Protein 6I1A (pdb70)

Radius of gyration: 28.8 Å; Cα contacts (8 Å, |Δi|>4): 1483; chains: 2; bounding box: 76×61×79 Å

Solvent-accessible surface area: 26032 Å² total; per-residue (Å²): 126,79,34,75,5,102,107,47,107,9,47,0,0,0,0,1,0,0,0,6,4,33,45,62,3,23,20,137,20,17,117,138,52,4,56,73,24,70,12,6,44,16,0,7,102,105,29,43,107,97,5,8,76,21,0,34,122,19,1,44,68,28,4,48,88,72,7,0,53,66,0,23,91,12,49,6,62,0,0,0,0,0,0,6,1,3,13,23,24,112,22,137,99,26,68,11,49,36,33,88,0,37,58,63,0,88,90,4,0,47,50,0,25,92,67,86,123,2,8,0,0,0,0,1,4,3,0,2,5,0,0,0,5,41,29,28,0,8,0,69,38,33,74,138,0,16,93,50,131,78,37,21,77,78,0,12,88,0,0,55,84,0,7,82,26,0,68,96,15,75,19,29,61,8,1,0,0,0,0,0,1,10,0,0,38,67,3,120,75,74,35,12,28,44,47,18,45,0,3,51,71,124,0,4,63,44,0,23,99,0,0,108,29,0,13,120,86,3,82,88,73,15,76,72,2,2,4,0,0,1,6,6,23,14,57,4,52,61,3,16,73,44,7,93,55,109,15,54,6,0,5,2,14,11,14,49,2,83,70,68,47,19,0,15,2,113,35,0,35,84,35,0,60,22,11,3,89,28,63,23,26,95,56,68,5,10,5,0,2,0,9,0,1,2,15,0,24,87,100,1,47,64,96,40,31,94,88,2,0,55,23,0,15,122,21,1,33,78,106,5,24,0,0,0,1,14,0,0,59,8,77,0,79,71,88,10,48,55,117,28,59,23,79,29,1,18,11,2,8,48,0,21,100,108,14,22,54,168,134,80,33,75,4,103,107,47,110,10,43,1,0,0,0,2,0,0,0,6,3,32,44,57,3,24,20,136,20,14,116,140,56,4,52,70,25,71,12,6,40,11,0,13,90,124,33,41,110,105,4,7,73,23,0,33,122,18,1,44,71,22,5,51,90,69,12,0,56,72,0,22,89,12,48,6,63,0,0,0,0,0,0,5,2,3,14,24,28,108,20,137,97,20,79,12,50,39,32,89,1,37,60,52,0,64,88,6,0,31,51,0,18,170,69,86,123,2,8,0,0,0,0,0,4,3,0,1,5,0,0,0,5,42,29,28,0,8,1,71,37,34,74,136,0,27,93,52,123,76,36,20,93,68,0,14,91,0,0,48,88,0,5,77,30,0,71,98,12,74,19,24,60,7,1,0,0,0,0,0,0,9,0,0,43,67,2,120,75,73,34,13,31,44,47,19,45,0,3,51,72,124,0,5,54,20,0,21,93,0,0,122,30,0,20,120,76,3,90,88,72,10,76,71,1,2,4,0,0,0,6,5,22,14,55,4,52,64,2,16,75,44,8,90,57,106,16,53,6,0,5,2,14,12,13,47,2,86,69,74,47,22,0,18,2,114,35,0,36,81,34,0,60,21,12,2,79,23,60,20,25,93,56,69,5,10,4,0,1,0,10,0,1,3,15,0,25,88,99,1,39,62,98,40,30,91,88,2,0,69,24,0,18,124,20,1,34,78,86,5,23,0,1,0,1,13,0,0,55,8,76,0,86,70,86,10,46,54,89,33,59,22,81,30,1,18,11,3,14,42,0,20,92,96,19,14,52,164

Sequence (716 aa):
SYIDWRTFKGNGVVNLGGWLEQESTIDSLFWDKYSGGASDEWGLCEHLGSQCGPVLEHRYATLITKADIDKLASGGITVLRIPTTYAAWIDLPSSQLYSGNQTAYLKEIADYAIKTYNMHIIIDTHSLPGGVNGLTIGEATGHWYWFYYNETHFNYSMQVIDQVINFIQTSGSPQSYTLEPINEPADNNTNMVVFGTPLALTDHGAAWVLKYIRAVVQRVESVNPNIPVMFQGSFKYPQYWEGDFPASTNLVFDTHHYYYEHMDSSSENLPEYILADAREKSGTGKFPVFVGEWAIQATYNNTLALRKRNVLAGLEETWSSSFSQGSSYWTAKFTGNTSVAGQGEQKDYWCYETFIDEGYFNSYIDWRTFKGNGVNLGGWLEQESTIDSLFWDKYSGGASDEWGLCEHLGSSQCGPVLEHRYATLITKADIDKLASGGITVLRIPTTYAAWIDLPSSQLYSGNQTAYLKEIADYAIKTYNMHIIIDTHSLPGGVNGLTIGEATGHWYWFYNETHFNYSMQVIDQVINFIQTSGSPQSYTLEPINEPADNNTNMVVFGTPLALTDHGAAWVLKYIRAVVQRRVESVNPNIPVMFQGSFKYPQYWEGDFPASTNLVFDTHHYYYEHMDSSSENLPEYILADAREKSGTGKFPVFVGEWAIQATYNNTLALRKRNVLAGLETWSSFSQGSSYWTAKFTGNTSVAGQGEQKDYWCYETFIDEGYFN

Secondary structure (DSSP, 8-state):
----TTT--EEEEE-TTTBS--TTT-HHHHHHHSTT-SSHHHHHHHHGGGHHHHHHHHHHHSS-HHHHHHHHHTT--EEEEEE-GGGT---TT--S--SSHHHHHHHHHHHHHHHH--EEEEEE---TT-SSSSGGGTSTT--TTTT-HHHHHHHHHHHHHHHHHHHTSS-GGGEEEE------SS-SSGGGTTSGGGS-HHHHHHHHHHHHHHHHHHHHH-TTS-EEE--TTS-THHHHTTS-TTS-EEEEEEEEESSSS--BTTTHHHHHHHHHHHSS-SSSS-EEEEEEEEEESB-B-GGGHHHHHHHHHHHHHHHSSEEEES-S------B-SBSSBTHHHH-HHHHHHTTTT-/----TTT--EEEEE-TTTBS--TTT-HHHHHHHSTT-SSHHHHHHHHGGGHHHHHHHHHHHSS-HHHHHHHHHTT--EEEEEE-GGGT---TT--S--SSHHHHHHHHHHHHHHHH--EEEEEE---TT-SSSSGGGTSTT--TTTT-HHHHHHHHHHHHHHHHHHHTSS-GGGEEEE------SS-SSGGGTTSGGGS-HHHHHHHHHHHHHHHHHHHHH-TTSPEEE--TTS-HHHHGGGS-TTS-EEEEEEEEESSSS--BTTTHHHHHHHHHHHSS-SSSS-EEEEEEEEEESB-B-STTHHHHHHHHHHHHHHHSSEEEES-S------B-SBSSBHHHHH-HHHHHHTTTT-

Structure (mmCIF, N/CA/C/O backbone):
data_6I1A
#
_entry.id   6I1A
#
_cell.length_a   53.068
_cell.length_b   97.359
_cell.length_c   139.259
_cell.angle_alpha   90.00
_cell.angle_beta   90.00
_cell.angle_gamma   90.00
#
_symmetry.space_group_name_H-M   'P 21 21 21'
#
loop_
_entity.id
_entity.type
_entity.pdbx_description
1 polymer rutinosidase
2 non-polymer 2-acetamido-2-deoxy-beta-D-glucopyranose
3 non-polymer 1,2-ETHANEDIOL
4 water water
#
loop_
_atom_site.group_PDB
_atom_site.id
_atom_site.type_symbol
_atom_site.label_atom_id
_atom_site.label_alt_id
_atom_site.label_comp_id
_atom_site.label_asym_id
_atom_site.label_entity_id
_atom_site.label_seq_id
_atom_site.pdbx_PDB_ins_code
_atom_site.Cartn_x
_atom_site.Cartn_y
_atom_site.Cartn_z
_atom_site.occupancy
_atom_site.B_iso_or_equiv
_atom_site.auth_seq_id
_atom_site.auth_comp_id
_atom_site.auth_asym_id
_atom_site.auth_atom_id
_atom_site.pdbx_PDB_model_num
ATOM 1 N N . SER A 1 13 ? 6.291 -9.985 -4.962 1.00 37.42 29 SER A N 1
ATOM 2 C CA . SER A 1 13 ? 6.080 -8.517 -4.864 1.00 32.71 29 SER A CA 1
ATOM 3 C C . SER A 1 13 ? 4.582 -8.178 -4.791 1.00 24.57 29 SER A C 1
ATOM 4 O O . SER A 1 13 ? 4.290 -7.083 -4.390 1.00 25.55 29 SER A O 1
ATOM 7 N N . TYR A 1 14 ? 3.671 -9.110 -5.084 1.00 22.48 30 TYR A N 1
ATOM 8 C CA . TYR A 1 14 ? 2.208 -8.849 -4.890 1.00 19.49 30 TYR A CA 1
ATOM 9 C C . TYR A 1 14 ? 1.883 -8.957 -3.405 1.00 20.41 30 TYR A C 1
ATOM 10 O O . TYR A 1 14 ? 2.527 -9.677 -2.635 1.00 24.35 30 TYR A O 1
ATOM 19 N N . ILE A 1 15 ? 0.817 -8.300 -2.969 1.00 20.30 31 ILE A N 1
ATOM 20 C CA . ILE A 1 15 ? 0.536 -8.371 -1.513 1.00 22.01 31 ILE A CA 1
ATOM 21 C C . ILE A 1 15 ? -0.387 -9.530 -1.203 1.00 20.42 31 ILE A C 1
ATOM 22 O O . ILE A 1 15 ? -1.256 -9.939 -2.054 1.00 19.27 31 ILE A O 1
ATOM 27 N N . ASP A 1 16 ? -0.214 -10.046 -0.003 1.00 17.54 32 ASP A N 1
ATOM 28 C CA . ASP A 1 16 ? -1.083 -11.040 0.600 1.00 19.87 32 ASP A CA 1
ATOM 29 C C . ASP A 1 16 ? -1.884 -10.307 1.664 1.00 16.63 32 ASP A C 1
ATOM 30 O O . ASP A 1 16 ? -1.324 -9.912 2.650 1.00 16.72 32 ASP A O 1
ATOM 35 N N . TRP A 1 17 ? -3.160 -10.049 1.390 1.00 16.27 33 TRP A N 1
ATOM 36 C CA . TRP A 1 17 ? -3.978 -9.298 2.369 1.00 14.44 33 TRP A CA 1
ATOM 37 C C . TRP A 1 17 ? -4.046 -10.018 3.714 1.00 15.84 33 TRP A C 1
ATOM 38 O O . TRP A 1 17 ? -4.561 -9.434 4.682 1.00 15.10 33 TRP A O 1
ATOM 49 N N . ARG A 1 18 ? -3.705 -11.309 3.812 1.00 15.03 34 ARG A N 1
ATOM 50 C CA . ARG A 1 18 ? -3.706 -12.000 5.111 1.00 15.51 34 ARG A CA 1
ATOM 51 C C . ARG A 1 18 ? -2.574 -11.494 6.005 1.00 16.57 34 ARG A C 1
ATOM 52 O O . ARG A 1 18 ? -2.685 -11.673 7.237 1.00 20.59 34 ARG A O 1
ATOM 60 N N . THR A 1 19 ? -1.506 -11.004 5.431 1.00 16.25 35 THR A N 1
ATOM 61 C CA . THR A 1 19 ? -0.342 -10.549 6.235 1.00 19.50 35 THR A CA 1
ATOM 62 C C . THR A 1 19 ? -0.166 -9.036 6.150 1.00 19.49 35 THR A C 1
ATOM 63 O O . THR A 1 19 ? 0.501 -8.460 7.043 1.00 23.25 35 THR A O 1
ATOM 67 N N . PHE A 1 20 ? -0.628 -8.400 5.091 1.00 17.74 36 PHE A N 1
ATOM 68 C CA . PHE A 1 20 ? -0.423 -6.945 4.869 1.00 17.38 36 PHE A CA 1
ATOM 69 C C . PHE A 1 20 ? -1.231 -6.176 5.902 1.00 20.00 36 PHE A C 1
ATOM 70 O O . PHE A 1 20 ? -2.403 -6.458 6.158 1.00 19.98 36 PHE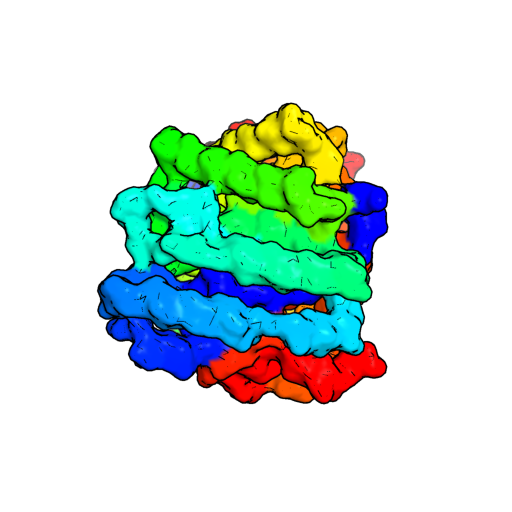 A O 1
ATOM 78 N N . LYS A 1 21 ? -0.631 -5.132 6.443 1.00 17.72 37 LYS A N 1
ATOM 79 C CA . LYS A 1 21 ? -1.281 -4.160 7.342 1.00 19.10 37 LYS A CA 1
ATOM 80 C C . LYS A 1 21 ? -0.992 -2.764 6.807 1.00 18.65 37 LYS A C 1
ATOM 81 O O . LYS A 1 21 ? 0.087 -2.488 6.315 1.00 20.54 37 LYS A O 1
ATOM 87 N N . GLY A 1 22 ? -1.994 -1.905 6.845 1.00 18.34 38 GLY A N 1
ATOM 88 C CA . GLY A 1 22 ? -1.734 -0.520 6.474 1.00 17.65 38 GLY A CA 1
ATOM 89 C C . GLY A 1 22 ? -2.828 0.402 6.916 1.00 17.39 38 GLY A C 1
ATOM 90 O O . GLY A 1 22 ? -3.990 0.019 7.016 1.00 15.30 38 GLY A O 1
ATOM 91 N N . ASN A 1 23 ? -2.449 1.653 7.228 1.00 17.53 39 ASN A N 1
ATOM 92 C CA . ASN A 1 23 ? -3.401 2.746 7.527 1.00 17.17 39 ASN A CA 1
ATOM 93 C C . ASN A 1 23 ? -3.416 3.645 6.300 1.00 15.42 39 ASN A C 1
ATOM 94 O O . ASN A 1 23 ? -2.360 4.088 5.806 1.00 18.04 39 ASN A O 1
ATOM 99 N N . GLY A 1 24 ? -4.610 3.889 5.820 1.00 12.86 40 GLY A N 1
ATOM 100 C CA . GLY A 1 24 ? -4.838 4.612 4.581 1.00 13.28 40 GLY A CA 1
ATOM 101 C C . GLY A 1 24 ? -5.807 5.755 4.701 1.00 12.37 40 GLY A C 1
ATOM 102 O O . GLY A 1 24 ? -6.331 6.119 5.770 1.00 12.34 40 GLY A O 1
ATOM 103 N N . VAL A 1 25 ? -6.089 6.328 3.552 1.00 12.29 41 VAL A N 1
ATOM 104 C CA A VAL A 1 25 ? -7.138 7.330 3.378 0.60 12.15 41 VAL A CA 1
ATOM 105 C CA B VAL A 1 25 ? -7.159 7.343 3.375 0.40 12.48 41 VAL A CA 1
ATOM 106 C C . VAL A 1 25 ? -7.886 7.096 2.060 1.00 11.81 41 VAL A C 1
ATOM 107 O O . VAL A 1 25 ? -7.283 6.641 1.064 1.00 12.19 41 VAL A O 1
ATOM 114 N N . ASN A 1 26 ? -9.131 7.530 2.057 1.00 10.80 42 ASN A N 1
ATOM 115 C CA . ASN A 1 26 ? -9.899 7.677 0.814 1.00 11.03 42 ASN A CA 1
ATOM 116 C C . ASN A 1 26 ? -9.584 9.001 0.171 1.00 12.20 42 ASN A C 1
ATOM 117 O O . ASN A 1 26 ? -9.408 10.012 0.863 1.00 13.84 42 ASN A O 1
ATOM 122 N N . LEU A 1 27 ? -9.482 8.994 -1.156 1.00 12.42 43 LEU A N 1
ATOM 123 C CA . LEU A 1 27 ? -9.450 10.235 -1.951 1.00 11.20 43 LEU A CA 1
ATOM 124 C C . LEU A 1 27 ? -10.870 10.463 -2.460 1.00 12.91 43 LEU A C 1
ATOM 125 O O . LEU A 1 27 ? -11.116 10.500 -3.702 1.00 13.47 43 LEU A O 1
ATOM 130 N N . GLY A 1 28 ? -11.841 10.584 -1.571 1.00 12.62 44 GLY A N 1
ATOM 131 C CA . GLY A 1 28 ? -13.222 10.789 -1.944 1.00 12.67 44 GLY A CA 1
ATOM 132 C C . GLY A 1 28 ? -13.515 12.199 -2.392 1.00 13.41 44 GLY A C 1
ATOM 133 O O . GLY A 1 28 ? -12.750 13.122 -2.123 1.00 14.72 44 GLY A O 1
ATOM 134 N N . GLY A 1 29 ? -14.640 12.408 -3.070 1.00 13.22 45 GLY A N 1
ATOM 135 C CA . GLY A 1 29 ? -15.050 13.736 -3.487 1.00 12.81 45 GLY A CA 1
ATOM 136 C C . GLY A 1 29 ? -14.175 14.303 -4.566 1.00 14.77 45 GLY A C 1
ATOM 137 O O . GLY A 1 29 ? -14.279 15.501 -4.855 1.00 16.19 45 GLY A O 1
ATOM 138 N N . TRP A 1 30 ? -13.371 13.469 -5.200 1.00 13.64 46 TRP A N 1
ATOM 139 C CA . TRP A 1 30 ? -12.346 13.894 -6.198 1.00 13.15 46 TRP A CA 1
ATOM 140 C C . TRP A 1 30 ? -12.812 13.470 -7.588 1.00 13.29 46 TRP A C 1
ATOM 141 O O . TRP A 1 30 ? -13.147 14.345 -8.422 1.00 13.64 46 TRP A O 1
ATOM 152 N N . LEU A 1 31 ? -12.887 12.169 -7.811 1.00 13.70 47 LEU A N 1
ATOM 153 C CA . LEU A 1 31 ? -13.375 11.595 -9.083 1.00 12.39 47 LEU A CA 1
ATOM 154 C C . LEU A 1 31 ? -14.857 11.200 -9.012 1.00 12.81 47 LEU A C 1
ATOM 155 O O . LEU A 1 31 ? -15.425 10.857 -10.053 1.00 14.02 47 LEU A O 1
ATOM 160 N N . GLU A 1 32 ? -15.478 11.286 -7.846 1.00 11.97 48 GLU A N 1
ATOM 161 C CA . GLU A 1 32 ? -16.924 11.152 -7.667 1.00 13.23 48 GLU A CA 1
ATOM 162 C C . GLU A 1 32 ? -17.373 12.281 -6.741 1.00 13.18 48 GLU A C 1
ATOM 163 O O . GLU A 1 32 ? -16.604 12.546 -5.768 1.00 15.67 48 GLU A O 1
ATOM 169 N N . GLN A 1 33 ? -18.522 12.850 -6.986 1.00 13.28 49 GLN A N 1
ATOM 170 C CA . GLN A 1 33 ? -18.886 14.128 -6.285 1.00 14.83 49 GLN A CA 1
ATOM 171 C C . GLN A 1 33 ? -20.045 13.846 -5.332 1.00 13.24 49 GLN A C 1
ATOM 172 O O . GLN A 1 33 ? -20.977 13.107 -5.676 1.00 14.94 49 GLN A O 1
ATOM 178 N N . GLU A 1 34 ? -20.004 14.516 -4.150 1.00 14.65 50 GLU A N 1
ATOM 179 C CA . GLU A 1 34 ? -21.091 14.421 -3.175 1.00 14.76 50 GLU A CA 1
ATOM 180 C C . GLU A 1 34 ? -21.285 15.801 -2.504 1.00 13.64 50 GLU A C 1
ATOM 181 O O . GLU A 1 34 ? -20.299 16.441 -2.217 1.00 15.46 50 GLU A O 1
ATOM 187 N N . SER A 1 35 ? -22.525 16.102 -2.208 1.00 16.18 51 SER A N 1
ATOM 188 C CA . SER A 1 35 ? -22.914 17.432 -1.660 1.00 14.80 51 SER A CA 1
ATOM 189 C C . SER A 1 35 ? -22.201 17.740 -0.350 1.00 15.98 51 SER A C 1
ATOM 190 O O . SER A 1 35 ? -21.812 18.894 -0.155 1.00 17.26 51 SER A O 1
ATOM 193 N N . THR A 1 36 ? -22.005 16.785 0.555 1.00 15.60 52 THR A N 1
ATOM 194 C CA . THR A 1 36 ? -21.489 17.094 1.897 1.00 16.91 52 THR A CA 1
ATOM 195 C C . THR A 1 36 ? -19.995 17.390 1.908 1.00 16.51 52 THR A C 1
ATOM 196 O O . THR A 1 36 ? -19.489 17.963 2.881 1.00 17.05 52 THR A O 1
ATOM 200 N N . ILE A 1 37 ? -19.227 16.909 0.922 1.00 16.08 53 ILE A N 1
ATOM 201 C CA . ILE A 1 37 ? -17.747 16.939 1.036 1.00 14.71 53 ILE A CA 1
ATOM 202 C C . ILE A 1 37 ? -17.170 18.353 0.853 1.00 15.51 53 ILE A C 1
ATOM 203 O O . ILE A 1 37 ? -16.160 18.706 1.445 1.00 15.88 53 ILE A O 1
ATOM 208 N N . ASP A 1 38 ? -17.797 19.152 -0.018 1.00 15.96 54 ASP A N 1
ATOM 209 C CA . ASP A 1 38 ? -17.286 20.507 -0.390 1.00 15.19 54 ASP A CA 1
ATOM 210 C C . ASP A 1 38 ? -18.546 21.369 -0.616 1.00 16.59 54 ASP A C 1
ATOM 211 O O . ASP A 1 38 ? -19.227 21.270 -1.651 1.00 16.32 54 ASP A O 1
ATOM 216 N N . SER A 1 39 ? -18.904 22.181 0.382 1.00 16.01 55 SER A N 1
ATOM 217 C CA . SER A 1 39 ? -20.155 22.987 0.331 1.00 16.64 55 SER A CA 1
ATOM 218 C C . SER A 1 39 ? -20.039 24.091 -0.735 1.00 15.84 55 SER A C 1
ATOM 219 O O . SER A 1 39 ? -21.058 24.331 -1.352 1.00 17.74 55 SER A O 1
ATOM 222 N N . LEU A 1 40 ? -18.872 24.699 -0.879 1.00 16.02 56 LEU A N 1
ATOM 223 C CA . LEU A 1 40 ? -18.735 25.838 -1.840 1.00 17.36 56 LEU A CA 1
ATOM 224 C C . LEU A 1 40 ? -18.919 25.276 -3.245 1.00 20.75 56 LEU A C 1
ATOM 225 O O . LEU A 1 40 ? -19.764 25.806 -3.999 1.00 18.29 56 LEU A O 1
ATOM 230 N N . PHE A 1 41 ? -18.331 24.119 -3.484 1.00 17.06 57 PHE A N 1
ATOM 231 C CA . PHE A 1 41 ? -18.479 23.493 -4.827 1.00 16.64 57 PHE A CA 1
ATOM 232 C C . PHE A 1 41 ? -19.943 23.224 -5.090 1.00 16.72 57 PHE A C 1
ATOM 233 O O . PHE A 1 41 ? -20.460 23.519 -6.188 1.00 17.00 57 PHE A O 1
ATOM 241 N N . TRP A 1 42 ? -20.606 22.507 -4.214 1.00 14.65 58 TRP A N 1
ATOM 242 C CA . TRP A 1 42 ? -21.994 22.074 -4.395 1.00 14.87 58 TRP A CA 1
ATOM 243 C C . TRP A 1 42 ? -22.923 23.271 -4.522 1.00 16.01 58 TRP A C 1
ATOM 244 O O . TRP A 1 42 ? -23.850 23.299 -5.370 1.00 16.88 58 TRP A O 1
ATOM 255 N N . ASP A 1 43 ? -22.734 24.268 -3.648 1.00 18.16 59 ASP A N 1
ATOM 256 C CA . ASP A 1 43 ? -23.648 25.428 -3.676 1.00 17.91 59 ASP A CA 1
ATOM 257 C C . ASP A 1 43 ? -23.464 26.192 -4.978 1.00 18.49 59 ASP A C 1
ATOM 258 O O . ASP A 1 43 ? -24.497 26.676 -5.505 1.00 20.69 59 ASP A O 1
ATOM 263 N N . LYS A 1 44 ? -22.252 26.319 -5.474 1.00 17.04 60 LYS A N 1
ATOM 264 C CA . LYS A 1 44 ? -21.954 27.053 -6.732 1.00 18.76 60 LYS A CA 1
ATOM 265 C C . LYS A 1 44 ? -22.476 26.298 -7.965 1.00 20.75 60 LYS A C 1
ATOM 266 O O . LYS A 1 44 ? -23.012 26.940 -8.889 1.00 21.09 60 LYS A O 1
ATOM 272 N N . TYR A 1 45 ? -22.368 24.970 -8.021 1.00 17.32 61 TYR A N 1
ATOM 273 C CA . TYR A 1 45 ? -22.531 24.220 -9.293 1.00 17.95 61 TYR A CA 1
ATOM 274 C C . TYR A 1 45 ? -23.682 23.235 -9.349 1.00 17.05 61 TYR A C 1
ATOM 275 O O . TYR A 1 45 ? -24.046 22.794 -10.477 1.00 17.65 61 TYR A O 1
ATOM 284 N N . SER A 1 46 ? -24.358 22.901 -8.257 1.00 16.30 62 SER A N 1
ATOM 285 C CA . SER A 1 46 ? -25.347 21.811 -8.259 1.00 16.93 62 SER A CA 1
ATOM 286 C C . SER A 1 46 ? -26.690 22.232 -8.820 1.00 16.79 62 SER A C 1
ATOM 287 O O . SER A 1 46 ? -27.463 21.349 -9.222 1.00 17.21 62 SER A O 1
ATOM 290 N N . GLY A 1 47 ? -27.040 23.522 -8.743 1.00 17.64 63 GLY A N 1
ATOM 291 C CA . GLY A 1 47 ? -28.417 23.912 -8.994 1.00 19.00 63 GLY A CA 1
ATOM 292 C C . GLY A 1 47 ? -29.408 23.302 -8.042 1.00 20.15 63 GLY A C 1
ATOM 293 O O . GLY A 1 47 ? -30.541 23.279 -8.384 1.00 24.18 63 GLY A O 1
ATOM 294 N N . GLY A 1 48 ? -28.977 22.814 -6.883 1.00 19.61 64 GLY A N 1
ATOM 295 C CA . GLY A 1 48 ? -29.868 22.181 -5.910 1.00 19.30 64 GLY A CA 1
ATOM 296 C C . GLY A 1 48 ? -29.989 20.663 -6.054 1.00 20.29 64 GLY A C 1
ATOM 297 O O . GLY A 1 48 ? -30.794 20.076 -5.352 1.00 22.75 64 GLY A O 1
ATOM 298 N N . ALA A 1 49 ? -29.347 20.070 -7.072 1.00 18.72 65 ALA A N 1
ATOM 299 C CA . ALA A 1 49 ? -29.396 18.608 -7.283 1.00 16.68 65 ALA A CA 1
ATOM 300 C C . ALA A 1 49 ? -28.927 17.876 -6.016 1.00 14.26 65 ALA A C 1
ATOM 301 O O . ALA A 1 49 ? -28.029 18.350 -5.300 1.00 16.96 65 ALA A O 1
ATOM 303 N N . SER A 1 50 ? -29.457 16.692 -5.822 1.00 15.19 66 SER A N 1
ATOM 304 C CA . SER A 1 50 ? -29.067 15.806 -4.707 1.00 15.81 66 SER A CA 1
ATOM 305 C C . SER A 1 50 ? -27.827 15.002 -5.054 1.00 16.00 66 SER A C 1
ATOM 306 O O . SER A 1 50 ? -27.177 14.523 -4.120 1.00 17.04 66 SER A O 1
ATOM 309 N N . ASP A 1 51 ? -27.474 14.883 -6.342 1.00 14.58 67 ASP A N 1
ATOM 310 C CA . ASP A 1 51 ? -26.502 13.867 -6.824 1.00 14.23 67 ASP A CA 1
ATOM 311 C C . ASP A 1 51 ? -25.607 14.445 -7.912 1.00 13.81 67 ASP A C 1
ATOM 312 O O . ASP A 1 51 ? -25.906 15.503 -8.492 1.00 13.78 67 ASP A O 1
ATOM 317 N N . GLU A 1 52 ? -24.484 13.787 -8.146 1.00 12.78 68 GLU A N 1
ATOM 318 C CA . GLU A 1 52 ? -23.541 14.151 -9.198 1.00 12.79 68 GLU A CA 1
ATOM 319 C C . GLU A 1 52 ? -24.299 14.126 -10.539 1.00 13.10 68 GLU A C 1
ATOM 320 O O . GLU A 1 52 ? -24.045 15.033 -11.384 1.00 13.46 68 GLU A O 1
ATOM 326 N N . TRP A 1 53 ? -25.104 13.113 -10.755 1.00 13.67 69 TRP A N 1
ATOM 327 C CA . TRP A 1 53 ? -25.942 12.966 -11.987 1.00 13.76 69 TRP A CA 1
ATOM 328 C C . TRP A 1 53 ? -26.669 14.276 -12.284 1.00 13.96 69 TRP A C 1
ATOM 329 O O . TRP A 1 53 ? -26.528 14.855 -13.376 1.00 14.58 69 TRP A O 1
ATOM 340 N N . GLY A 1 54 ? -27.407 14.795 -11.314 1.00 14.35 70 GLY A N 1
ATOM 341 C CA . GLY A 1 54 ? -28.204 16.026 -11.511 1.00 14.97 70 GLY A CA 1
ATOM 342 C C . GLY A 1 54 ? -27.320 17.255 -11.573 1.00 14.74 70 GLY A C 1
ATOM 343 O O . GLY A 1 54 ? -27.685 18.214 -12.284 1.00 14.96 70 GLY A O 1
ATOM 344 N N . LEU A 1 55 ? -26.223 17.326 -10.835 1.00 14.77 71 LEU A N 1
ATOM 345 C CA . LEU A 1 55 ? -25.239 18.436 -10.983 1.00 14.99 71 LEU A CA 1
ATOM 346 C C . LEU A 1 55 ? -24.744 18.506 -12.428 1.00 17.89 71 LEU A C 1
ATOM 347 O O . LEU A 1 55 ? -24.696 19.613 -13.042 1.00 16.91 71 LEU A O 1
ATOM 352 N N . CYS A 1 56 ? -24.424 17.373 -13.018 1.00 14.88 72 CYS A N 1
ATOM 353 C CA . CYS A 1 56 ? -23.899 17.356 -14.399 1.00 16.61 72 CYS A CA 1
ATOM 354 C C . CYS A 1 56 ? -25.012 17.742 -15.364 1.00 15.67 72 CYS A C 1
ATOM 355 O O . CYS A 1 56 ? -24.716 18.553 -16.299 1.00 17.50 72 CYS A O 1
ATOM 358 N N . GLU A 1 57 ? -26.209 17.220 -15.172 1.00 16.51 73 GLU A N 1
ATOM 359 C CA . GLU A 1 57 ? -27.371 17.595 -16.003 1.00 17.75 73 GLU A CA 1
ATOM 360 C C . GLU A 1 57 ? -27.565 19.121 -15.907 1.00 17.88 73 GLU A C 1
ATOM 361 O O . GLU A 1 57 ? -27.762 19.816 -16.959 1.00 18.29 73 GLU A O 1
ATOM 367 N N . HIS A 1 58 ? -27.540 19.668 -14.702 1.00 16.11 74 HIS A N 1
ATOM 368 C CA . HIS A 1 58 ? -27.774 21.129 -14.516 1.00 16.65 74 HIS A CA 1
ATOM 369 C C . HIS A 1 58 ? -26.727 21.934 -15.255 1.00 17.20 74 HIS A C 1
ATOM 370 O O . HIS A 1 58 ? -27.088 23.001 -15.860 1.00 19.04 74 HIS A O 1
ATOM 377 N N . LEU A 1 59 ? -25.458 21.554 -15.224 1.00 16.77 75 LEU A N 1
ATOM 378 C CA . LEU A 1 59 ? -24.368 22.321 -15.852 1.00 17.32 75 LEU A CA 1
ATOM 379 C C . LEU A 1 59 ? -24.379 22.170 -17.387 1.00 19.68 75 LEU A C 1
ATOM 380 O O . LEU A 1 59 ? -23.683 22.953 -18.056 1.00 20.74 75 LEU A O 1
ATOM 385 N N . GLY A 1 60 ? -25.022 21.151 -17.892 1.00 17.29 76 GLY A N 1
ATOM 386 C CA . GLY A 1 60 ? -25.100 20.877 -19.344 1.00 18.38 76 GLY A CA 1
ATOM 387 C C . GLY A 1 60 ? -23.714 20.833 -19.949 1.00 18.29 76 GLY A C 1
ATOM 388 O O . GLY A 1 60 ? -22.811 20.140 -19.448 1.00 19.59 76 GLY A O 1
ATOM 389 N N . SER A 1 61 ? -23.437 21.625 -21.001 1.00 21.23 77 SER A N 1
ATOM 390 C CA . SER A 1 61 ? -22.114 21.564 -21.653 1.00 22.40 77 SER A CA 1
ATOM 391 C C . SER A 1 61 ? -20.983 22.032 -20.746 1.00 22.93 77 SER A C 1
ATOM 392 O O . SER A 1 61 ? -19.846 21.789 -21.099 1.00 22.97 77 SER A O 1
ATOM 395 N N . GLN A 1 62 ? -21.265 22.689 -19.601 1.00 20.18 78 GLN A N 1
ATOM 396 C CA . GLN A 1 62 ? -20.184 23.139 -18.719 1.00 20.69 78 GLN A CA 1
ATOM 397 C C . GLN A 1 62 ? -19.851 22.046 -17.672 1.00 19.98 78 GLN A C 1
ATOM 398 O O . GLN A 1 62 ? -18.892 22.220 -16.955 1.00 21.16 78 GLN A O 1
ATOM 404 N N . CYS A 1 63 ? -20.545 20.939 -17.719 1.00 17.19 79 CYS A N 1
ATOM 405 C CA . CYS A 1 63 ? -20.263 19.864 -16.722 1.00 18.01 79 CYS A CA 1
ATOM 406 C C . CYS A 1 63 ? -18.828 19.401 -16.841 1.00 17.21 79 CYS A C 1
ATOM 407 O O . CYS A 1 63 ? -18.086 19.358 -15.820 1.00 17.74 79 CYS A O 1
ATOM 410 N N . GLY A 1 64 ? -18.377 19.026 -18.034 1.00 18.23 80 GLY A N 1
ATOM 411 C CA . GLY A 1 64 ? -17.002 18.557 -18.258 1.00 18.38 80 GLY A CA 1
ATOM 412 C C . GLY A 1 64 ? -15.949 19.550 -17.799 1.00 19.74 80 GLY A C 1
ATOM 413 O O . GLY A 1 64 ? -15.037 19.263 -17.021 1.00 18.00 80 GLY A O 1
ATOM 414 N N . PRO A 1 65 ? -15.995 20.805 -18.303 1.00 20.72 81 PRO A N 1
ATOM 415 C CA . PRO A 1 65 ? -14.990 21.777 -17.900 1.00 20.40 81 PRO A CA 1
ATOM 416 C C . PRO A 1 65 ? -14.911 22.005 -16.376 1.00 17.84 81 PRO A C 1
ATOM 417 O O . PRO A 1 65 ? -13.829 22.042 -15.867 1.00 20.20 81 PRO A O 1
ATOM 421 N N . VAL A 1 66 ? -16.059 22.003 -15.710 1.00 18.05 82 VAL A N 1
ATOM 422 C CA . VAL A 1 66 ? -16.108 22.226 -14.244 1.00 17.61 82 VAL A CA 1
ATOM 423 C C . VAL A 1 66 ? -15.464 21.016 -13.559 1.00 18.51 82 VAL A C 1
ATOM 424 O O . VAL A 1 66 ? -14.613 21.204 -12.700 1.00 18.67 82 VAL A O 1
ATOM 428 N N . LEU A 1 67 ? -15.848 19.805 -13.989 1.00 18.17 83 LEU A N 1
ATOM 429 C CA . LEU A 1 67 ? -15.298 18.609 -13.294 1.00 17.11 83 LEU A CA 1
ATOM 430 C C . LEU A 1 67 ? -13.816 18.440 -13.601 1.00 16.78 83 LEU A C 1
ATOM 431 O O . LEU A 1 67 ? -13.045 18.056 -12.703 1.00 15.83 83 LEU A O 1
ATOM 436 N N . GLU A 1 68 ? -13.376 18.639 -14.861 1.00 16.28 84 GLU A N 1
ATOM 437 C CA . GLU A 1 68 ? -11.959 18.484 -15.204 1.00 16.56 84 GLU A CA 1
ATOM 438 C C . GLU A 1 68 ? -11.117 19.416 -14.334 1.00 17.17 84 GLU A C 1
ATOM 439 O O . GLU A 1 68 ? -10.00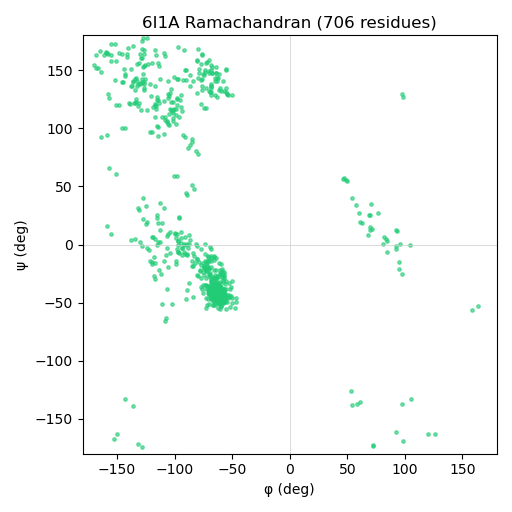7 19.069 -13.902 1.00 18.57 84 GLU A O 1
ATOM 445 N N . HIS A 1 69 ? -11.627 20.627 -14.079 1.00 18.24 85 HIS A N 1
ATOM 446 C CA . HIS A 1 69 ? -10.875 21.580 -13.232 1.00 19.79 85 HIS A CA 1
ATOM 447 C C . HIS A 1 69 ? -10.735 20.994 -11.816 1.00 18.10 85 HIS A C 1
ATOM 448 O O . HIS A 1 69 ? -9.643 21.041 -11.232 1.00 19.36 85 HIS A O 1
ATOM 455 N N . ARG A 1 70 ? -11.816 20.445 -11.262 1.00 17.30 86 ARG A N 1
ATOM 456 C CA . ARG A 1 70 ? -11.743 19.807 -9.930 1.00 15.58 86 ARG A CA 1
ATOM 457 C C . ARG A 1 70 ? -10.793 18.619 -9.953 1.00 15.34 86 ARG A C 1
ATOM 458 O O . ARG A 1 70 ? -10.014 18.434 -8.982 1.00 16.73 86 ARG A O 1
ATOM 466 N N . TYR A 1 71 ? -10.885 17.759 -10.968 1.00 15.68 87 TYR A N 1
ATOM 467 C CA . TYR A 1 71 ? -9.936 16.616 -11.071 1.00 16.39 87 TYR A CA 1
ATOM 468 C C . TYR A 1 71 ? -8.477 17.087 -10.987 1.00 16.54 87 TYR A C 1
ATOM 469 O O . TYR A 1 71 ? -7.607 16.499 -10.360 1.00 17.46 87 TYR A O 1
ATOM 478 N N . ALA A 1 72 ? -8.192 18.159 -11.732 1.00 18.07 88 ALA A N 1
ATOM 479 C CA . ALA A 1 72 ? -6.815 18.670 -11.820 1.00 18.56 88 ALA A CA 1
ATOM 480 C C . ALA A 1 72 ? -6.360 19.374 -10.547 1.00 19.09 88 ALA A C 1
ATOM 481 O O . ALA A 1 72 ? -5.129 19.422 -10.352 1.00 23.38 88 ALA A O 1
ATOM 483 N N . THR A 1 73 ? -7.237 19.867 -9.704 1.00 19.99 89 THR A N 1
ATOM 484 C CA . THR A 1 73 ? -6.841 20.751 -8.596 1.00 20.43 89 THR A CA 1
ATOM 485 C C . THR A 1 73 ? -7.134 20.219 -7.200 1.00 22.39 89 THR A C 1
ATOM 486 O O . THR A 1 73 ? -6.395 20.597 -6.284 1.00 21.94 89 THR A O 1
ATOM 490 N N . LEU A 1 74 ? -8.124 19.371 -6.988 1.00 19.76 90 LEU A N 1
ATOM 491 C CA . LEU A 1 74 ? -8.513 19.035 -5.591 1.00 19.16 90 LEU A CA 1
ATOM 492 C C . LEU A 1 74 ? -7.445 18.174 -4.925 1.00 18.55 90 LEU A C 1
ATOM 493 O O . LEU A 1 74 ? -7.113 18.400 -3.749 1.00 19.77 90 LEU A O 1
ATOM 498 N N . ILE A 1 75 ? -6.972 17.134 -5.622 1.00 17.78 91 ILE A N 1
ATOM 499 C CA . ILE A 1 75 ? -5.928 16.204 -5.106 1.00 18.23 91 ILE A CA 1
ATOM 500 C C . ILE A 1 75 ? -4.710 16.328 -5.975 1.00 20.54 91 ILE A C 1
ATOM 501 O O . ILE A 1 75 ? -4.772 16.071 -7.187 1.00 20.58 91 ILE A O 1
ATOM 506 N N . THR A 1 76 ? -3.582 16.734 -5.390 1.00 20.96 92 THR A N 1
ATOM 507 C CA . THR A 1 76 ? -2.326 16.887 -6.130 1.00 20.31 92 THR A CA 1
ATOM 508 C C . THR A 1 76 ? -1.212 16.127 -5.441 1.00 20.83 92 THR A C 1
ATOM 509 O O . THR A 1 76 ? -1.389 15.506 -4.394 1.00 19.72 92 THR A O 1
ATOM 513 N N . LYS A 1 77 ? -0.035 16.134 -6.026 1.00 20.35 93 LYS A N 1
ATOM 514 C CA . LYS A 1 77 ? 1.138 15.487 -5.406 1.00 20.03 93 LYS A CA 1
ATOM 515 C C . LYS A 1 77 ? 1.399 16.053 -4.012 1.00 20.13 93 LYS A C 1
ATOM 516 O O . LYS A 1 77 ? 1.819 15.283 -3.135 1.00 19.08 93 LYS A O 1
ATOM 522 N N . ALA A 1 78 ? 1.137 17.347 -3.791 1.00 19.21 94 ALA A N 1
ATOM 523 C CA . ALA A 1 78 ? 1.286 17.976 -2.463 1.00 19.70 94 ALA A CA 1
ATOM 524 C C . ALA A 1 78 ? 0.410 17.235 -1.432 1.00 17.49 94 ALA A C 1
ATOM 525 O O . ALA A 1 78 ? 0.902 17.053 -0.295 1.00 17.92 94 ALA A O 1
ATOM 527 N N . ASP A 1 79 ? -0.825 16.865 -1.811 1.00 17.99 95 ASP A N 1
ATOM 528 C CA . ASP A 1 79 ? -1.697 16.089 -0.901 1.00 16.72 95 ASP A CA 1
ATOM 529 C C . ASP A 1 79 ? -1.054 14.748 -0.578 1.00 15.60 95 ASP A C 1
ATOM 530 O O . ASP A 1 79 ? -1.024 14.295 0.617 1.00 15.15 95 ASP A O 1
ATOM 535 N N . ILE A 1 80 ? -0.501 14.051 -1.561 1.00 14.95 96 ILE A N 1
ATOM 536 C CA . ILE A 1 80 ? 0.162 12.755 -1.311 1.00 15.63 96 ILE A CA 1
ATOM 537 C C . ILE A 1 80 ? 1.335 12.924 -0.356 1.00 15.53 96 ILE A C 1
ATOM 538 O O . ILE A 1 80 ? 1.537 12.123 0.535 1.00 15.74 96 ILE A O 1
ATOM 543 N N . ASP A 1 81 ? 2.161 13.982 -0.549 1.00 15.56 97 ASP A N 1
ATOM 544 C CA . ASP A 1 81 ? 3.268 14.237 0.388 1.00 14.90 97 ASP A CA 1
ATOM 545 C C . ASP A 1 81 ? 2.773 14.490 1.808 1.00 15.12 97 ASP A C 1
ATOM 546 O O . ASP A 1 81 ? 3.361 13.930 2.759 1.00 16.12 97 ASP A O 1
ATOM 551 N N . LYS A 1 82 ? 1.710 15.247 1.947 1.00 15.49 98 LYS A N 1
ATOM 552 C CA . LYS A 1 82 ? 1.167 15.517 3.311 1.00 16.33 98 LYS A CA 1
ATOM 553 C C . LYS A 1 82 ? 0.655 14.223 3.949 1.00 17.65 98 LYS A C 1
ATOM 554 O O . LYS A 1 82 ? 0.946 13.893 5.120 1.00 16.11 98 LYS A O 1
ATOM 560 N N . LEU A 1 83 ? -0.084 13.429 3.168 1.00 16.09 99 LEU A N 1
ATOM 561 C CA . LEU A 1 83 ? -0.587 12.137 3.687 1.00 14.20 99 LEU A CA 1
ATOM 562 C C . LEU A 1 83 ? 0.567 11.229 4.086 1.00 13.69 99 LEU A C 1
ATOM 563 O O . LEU A 1 83 ? 0.519 10.579 5.149 1.00 14.88 99 LEU A O 1
ATOM 568 N N . ALA A 1 84 ? 1.613 11.105 3.271 1.00 13.48 100 ALA A N 1
ATOM 569 C CA . ALA A 1 84 ? 2.783 10.288 3.585 1.00 14.44 100 ALA A CA 1
ATOM 570 C C . ALA A 1 84 ? 3.436 10.766 4.895 1.00 15.14 100 ALA A C 1
ATOM 571 O O . ALA A 1 84 ? 3.843 9.945 5.720 1.00 16.45 100 ALA A O 1
ATOM 573 N N . SER A 1 85 ? 3.480 12.072 5.085 1.00 16.72 101 SER A N 1
ATOM 574 C CA . SER A 1 85 ? 4.116 12.675 6.294 1.00 18.24 101 SER A CA 1
ATOM 575 C C . SER A 1 85 ? 3.315 12.253 7.523 1.00 18.78 101 SER A C 1
ATOM 576 O O . SER A 1 85 ? 3.909 12.241 8.629 1.00 21.10 101 SER A O 1
ATOM 579 N N . GLY A 1 86 ? 2.015 12.005 7.382 1.00 16.56 102 GLY A N 1
ATOM 580 C CA . GLY A 1 86 ? 1.172 11.513 8.497 1.00 16.67 102 GLY A CA 1
ATOM 581 C C . GLY A 1 86 ? 1.185 9.998 8.641 1.00 15.42 102 GLY A C 1
ATOM 582 O O . GLY A 1 86 ? 0.414 9.499 9.489 1.00 18.75 102 GLY A O 1
ATOM 583 N N . GLY A 1 87 ? 1.964 9.224 7.876 1.00 16.21 103 GLY A N 1
ATOM 584 C CA . GLY A 1 87 ? 2.099 7.768 7.983 1.00 17.13 103 GLY A CA 1
ATOM 585 C C . GLY A 1 87 ? 1.135 6.977 7.047 1.00 15.81 103 GLY A C 1
ATOM 586 O O . GLY A 1 87 ? 1.011 5.762 7.266 1.00 16.83 103 GLY A O 1
ATOM 587 N N . ILE A 1 88 ? 0.496 7.650 6.118 1.00 14.26 104 ILE A N 1
ATOM 588 C CA . ILE A 1 88 ? -0.419 6.942 5.180 1.00 14.70 104 ILE A CA 1
ATOM 589 C C . ILE A 1 88 ? 0.410 6.048 4.257 1.00 15.43 104 ILE A C 1
ATOM 590 O O . ILE A 1 88 ? 1.402 6.521 3.633 1.00 16.07 104 ILE A O 1
ATOM 595 N N . THR A 1 89 ? -0.056 4.808 4.085 1.00 13.86 105 THR A N 1
ATOM 596 C CA . THR A 1 89 ? 0.586 3.847 3.167 1.00 14.00 105 THR A CA 1
ATOM 597 C C . THR A 1 89 ? -0.414 3.188 2.203 1.00 14.09 105 THR A C 1
ATOM 598 O O . THR A 1 89 ? 0.019 2.374 1.363 1.00 13.53 105 THR A O 1
ATOM 602 N N . VAL A 1 90 ? -1.698 3.549 2.243 1.00 13.33 106 VAL A N 1
ATOM 603 C CA . VAL A 1 90 ? -2.732 2.998 1.330 1.00 12.75 106 VAL A CA 1
ATOM 604 C C . VAL A 1 90 ? -3.617 4.129 0.861 1.00 11.96 106 VAL A C 1
ATOM 605 O O . VAL A 1 90 ? -4.012 4.982 1.711 1.00 13.16 106 VAL A O 1
ATOM 609 N N . LEU A 1 91 ? -3.946 4.165 -0.415 1.00 10.99 107 LEU A N 1
ATOM 610 C CA . LEU A 1 91 ? -4.909 5.112 -0.973 1.00 12.34 107 LEU A CA 1
ATOM 611 C C . LEU A 1 91 ? -6.080 4.336 -1.516 1.00 13.01 107 LEU A C 1
ATOM 612 O O . LEU A 1 91 ? -5.873 3.492 -2.405 1.00 13.36 107 LEU A O 1
ATOM 617 N N . ARG A 1 92 ? -7.269 4.583 -1.014 1.00 11.60 108 ARG A N 1
ATOM 618 C CA . ARG A 1 92 ? -8.492 4.033 -1.625 1.00 11.37 108 ARG A CA 1
ATOM 619 C C . ARG A 1 92 ? -9.066 5.122 -2.489 1.00 10.86 108 ARG A C 1
ATOM 620 O O . ARG A 1 92 ? -9.263 6.280 -2.019 1.00 11.30 108 ARG A O 1
ATOM 628 N N . ILE A 1 93 ? -9.304 4.853 -3.771 1.00 11.48 109 ILE A N 1
ATOM 629 C CA . ILE A 1 93 ? -9.687 5.849 -4.762 1.00 11.68 109 ILE A CA 1
ATOM 630 C C . ILE A 1 93 ? -11.041 5.532 -5.367 1.00 12.02 109 ILE A C 1
ATOM 631 O O . ILE A 1 93 ? -11.141 4.697 -6.304 1.00 11.98 109 ILE A O 1
ATOM 636 N N . PRO A 1 94 ? -12.128 6.134 -4.866 1.00 11.83 110 PRO A N 1
ATOM 637 C CA . PRO A 1 94 ? -13.460 5.967 -5.429 1.00 11.45 110 PRO A CA 1
ATOM 638 C C . PRO A 1 94 ? -13.535 6.646 -6.798 1.00 12.82 110 PRO A C 1
ATOM 639 O O . PRO A 1 94 ? -13.136 7.797 -6.960 1.00 13.90 110 PRO A O 1
ATOM 643 N N . THR A 1 95 ? -14.066 5.905 -7.771 1.00 11.33 111 THR A N 1
ATOM 644 C CA . THR A 1 95 ? -14.285 6.405 -9.132 1.00 11.79 111 THR A CA 1
ATOM 645 C C . THR A 1 95 ? -15.744 6.164 -9.505 1.00 11.81 111 THR A C 1
ATOM 646 O O . THR A 1 95 ? -16.394 5.212 -9.004 1.00 12.43 111 THR A O 1
ATOM 650 N N . THR A 1 96 ? -16.271 6.984 -10.421 1.00 11.78 112 THR A N 1
ATOM 651 C CA . THR A 1 96 ? -17.552 6.625 -11.056 1.00 12.20 112 THR A CA 1
ATOM 652 C C . THR A 1 96 ? -17.272 5.601 -12.165 1.00 12.49 112 THR A C 1
ATOM 653 O O . THR A 1 96 ? -16.170 5.559 -12.708 1.00 12.60 112 THR A O 1
ATOM 657 N N . TYR A 1 97 ? -18.287 4.861 -12.540 1.00 10.84 113 TYR A N 1
ATOM 658 C CA . TYR A 1 97 ? -18.091 3.910 -13.680 1.00 10.93 113 TYR A CA 1
ATOM 659 C C . TYR A 1 97 ? -17.764 4.706 -14.944 1.00 11.72 113 TYR A C 1
ATOM 660 O O . TYR A 1 97 ? -17.189 4.122 -15.877 1.00 11.94 113 TYR A O 1
ATOM 669 N N . ALA A 1 98 ? -18.211 5.954 -15.030 1.00 11.99 114 ALA A N 1
ATOM 670 C CA . ALA A 1 98 ? -18.075 6.782 -16.245 1.00 12.07 114 ALA A CA 1
ATOM 671 C C . ALA A 1 98 ? -16.623 7.165 -16.462 1.00 13.79 114 ALA A C 1
ATOM 672 O O . ALA A 1 98 ? -16.266 7.678 -17.552 1.00 14.46 114 ALA A O 1
ATOM 674 N N . ALA A 1 99 ? -15.726 6.999 -15.492 1.00 13.18 115 ALA A N 1
ATOM 675 C CA . ALA A 1 99 ? -14.285 7.159 -15.685 1.00 12.45 115 ALA A CA 1
ATOM 676 C C . ALA A 1 99 ? -13.807 6.091 -16.699 1.00 13.18 115 ALA A C 1
ATOM 677 O O . ALA A 1 99 ? -12.731 6.274 -17.330 1.00 14.24 115 ALA A O 1
ATOM 679 N N . TRP A 1 100 ? -14.500 4.962 -16.734 1.00 13.36 116 TRP A N 1
ATOM 680 C CA . TRP A 1 100 ? -14.010 3.709 -17.345 1.00 12.04 116 TRP A CA 1
ATOM 681 C C . TRP A 1 100 ? -14.714 3.443 -18.656 1.00 14.63 116 TRP A C 1
ATOM 682 O O . TRP A 1 100 ? -14.060 2.875 -19.591 1.00 16.53 116 TRP A O 1
ATOM 693 N N . ILE A 1 101 ? -15.993 3.729 -18.741 1.00 14.49 117 ILE A N 1
ATOM 694 C CA . ILE A 1 101 ? -16.813 3.492 -19.962 1.00 14.59 117 ILE A CA 1
ATOM 695 C C . ILE A 1 101 ? -17.699 4.687 -20.174 1.00 15.84 117 ILE A C 1
ATOM 696 O O . ILE A 1 101 ? -18.086 5.372 -19.211 1.00 15.67 117 ILE A O 1
ATOM 701 N N . ASP A 1 102 ? -18.039 4.961 -21.430 1.00 14.98 118 ASP A N 1
ATOM 702 C CA . ASP A 1 102 ? -18.884 6.105 -21.777 1.00 14.40 118 ASP A CA 1
ATOM 703 C C . ASP A 1 102 ? -20.180 5.570 -22.344 1.00 14.55 118 ASP A C 1
ATOM 704 O O . ASP A 1 102 ? -20.213 5.208 -23.578 1.00 17.35 118 ASP A O 1
ATOM 709 N N . LEU A 1 103 ? -21.198 5.388 -21.539 1.00 14.03 119 LEU A N 1
ATOM 710 C CA . LEU A 1 103 ? -22.504 4.849 -21.984 1.00 15.44 119 LEU A CA 1
ATOM 711 C C . LEU A 1 103 ? -23.376 5.970 -22.497 1.00 15.96 119 LEU A C 1
ATOM 712 O O . LEU A 1 103 ? -23.467 7.042 -21.908 1.00 15.40 119 LEU A O 1
ATOM 717 N N . PRO A 1 104 ? -24.075 5.773 -23.634 1.00 15.18 120 PRO A N 1
ATOM 718 C CA . PRO A 1 104 ? -24.916 6.830 -24.207 1.00 17.28 120 PRO A CA 1
ATOM 719 C C . PRO A 1 104 ? -26.162 7.184 -23.377 1.00 18.20 120 PRO A C 1
ATOM 720 O O . PRO A 1 104 ? -26.775 8.188 -23.664 1.00 22.51 120 PRO A O 1
ATOM 724 N N . SER A 1 105 ? -26.492 6.372 -22.370 1.00 16.59 121 SER A N 1
ATOM 725 C CA . SER A 1 105 ? -27.683 6.645 -21.524 1.00 16.54 121 SER A CA 1
ATOM 726 C C . SER A 1 105 ? -27.267 7.166 -20.142 1.00 18.26 121 SER A C 1
ATOM 727 O O . SER A 1 105 ? -28.148 7.269 -19.280 1.00 22.61 121 SER A O 1
ATOM 730 N N . SER A 1 106 ? -25.984 7.485 -19.948 1.00 14.37 122 SER A N 1
ATOM 731 C CA . SER A 1 106 ? -25.511 7.973 -18.626 1.00 13.65 122 SER A CA 1
ATOM 732 C C . SER A 1 106 ? -25.283 9.488 -18.630 1.00 15.00 122 SER A C 1
ATOM 733 O O . SER A 1 106 ? -24.614 9.986 -19.545 1.00 15.46 122 SER A O 1
ATOM 736 N N . GLN A 1 107 ? -25.834 10.173 -17.626 1.00 15.27 123 GLN A N 1
ATOM 737 C CA . GLN A 1 107 ? -25.608 11.623 -17.415 1.00 15.27 123 GLN A CA 1
ATOM 738 C C . GLN A 1 107 ? -24.324 11.873 -16.653 1.00 16.54 123 GLN A C 1
ATOM 739 O O . GLN A 1 107 ? -23.925 13.064 -16.518 1.00 18.19 123 GLN A O 1
ATOM 745 N N . LEU A 1 108 ? -23.644 10.829 -16.142 1.00 14.38 124 LEU A N 1
ATOM 746 C CA . LEU A 1 108 ? -22.345 11.059 -15.510 1.00 14.85 124 LEU A CA 1
ATOM 747 C C . LEU A 1 108 ? -21.304 11.425 -16.561 1.00 14.57 124 LEU A C 1
ATOM 748 O O . LEU A 1 108 ? -21.377 10.867 -17.685 1.00 15.95 124 LEU A O 1
ATOM 753 N N . TYR A 1 109 ? -20.358 12.260 -16.194 1.00 14.42 125 TYR A N 1
ATOM 754 C CA . TYR A 1 109 ? -19.342 12.752 -17.129 1.00 15.03 125 TYR A CA 1
ATOM 755 C C . TYR A 1 109 ? -18.230 11.710 -17.315 1.00 14.67 125 TYR A C 1
ATOM 756 O O . TYR A 1 109 ? -17.665 11.178 -16.350 1.00 14.20 125 TYR A O 1
ATOM 765 N N . SER A 1 110 ? -17.907 11.419 -18.599 1.00 14.47 126 SER A N 1
ATOM 766 C CA . SER A 1 110 ? -16.755 10.610 -19.016 1.00 14.62 126 SER A CA 1
ATOM 767 C C . SER A 1 110 ? -15.664 11.535 -19.572 1.00 14.85 126 SER A C 1
ATOM 768 O O . SER A 1 110 ? -15.900 12.142 -20.656 1.00 16.33 126 SER A O 1
ATOM 771 N N . GLY A 1 111 ? -14.545 11.655 -18.898 1.00 15.42 127 GLY A N 1
ATOM 772 C CA . GLY A 1 111 ? -13.433 12.515 -19.350 1.00 18.01 127 GLY A CA 1
ATOM 773 C C . GLY A 1 111 ? -12.091 11.925 -19.048 1.00 15.75 127 GLY A C 1
ATOM 774 O O . GLY A 1 111 ? -11.900 10.727 -19.238 1.00 16.84 127 GLY A O 1
ATOM 775 N N . ASN A 1 112 ? -11.196 12.732 -18.487 1.00 16.79 128 ASN A N 1
ATOM 776 C CA . ASN A 1 112 ? -9.793 12.339 -18.230 1.00 16.65 128 ASN A CA 1
ATOM 777 C C . ASN A 1 112 ? -9.580 11.853 -16.792 1.00 17.24 128 ASN A C 1
ATOM 778 O O . ASN A 1 112 ? -8.421 11.887 -16.325 1.00 16.70 128 ASN A O 1
ATOM 783 N N . GLN A 1 113 ? -10.636 11.376 -16.112 1.00 15.80 129 GLN A N 1
ATOM 784 C CA . GLN A 1 113 ? -10.453 10.866 -14.737 1.00 15.20 129 GLN A CA 1
ATOM 785 C C . GLN A 1 113 ? -9.261 9.931 -14.632 1.00 15.20 129 GLN A C 1
ATOM 786 O O . GLN A 1 113 ? -8.487 10.030 -13.656 1.00 16.15 129 GLN A O 1
ATOM 792 N N . THR A 1 114 ? -9.112 8.920 -15.500 1.00 15.18 130 THR A N 1
ATOM 793 C CA . THR A 1 114 ? -8.091 7.868 -15.285 1.00 16.14 130 THR A CA 1
ATOM 794 C C . THR A 1 114 ? -6.684 8.458 -15.535 1.00 15.93 130 THR A C 1
ATOM 795 O O . THR A 1 114 ? -5.717 7.893 -15.046 1.00 16.42 130 THR A O 1
ATOM 799 N N . ALA A 1 115 ? -6.571 9.534 -16.295 1.00 17.82 131 ALA A N 1
ATOM 800 C CA . ALA A 1 115 ? -5.262 10.195 -16.456 1.00 16.93 131 ALA A CA 1
ATOM 801 C C . ALA A 1 115 ? -4.846 10.820 -15.123 1.00 16.00 131 ALA A C 1
ATOM 802 O O . ALA A 1 115 ? -3.668 10.706 -14.730 1.00 17.13 131 ALA A O 1
ATOM 804 N N . TYR A 1 116 ? -5.769 11.463 -14.445 1.00 15.39 132 TYR A N 1
ATOM 805 C CA . TYR A 1 116 ? -5.452 12.053 -13.115 1.00 16.24 132 TYR A CA 1
ATOM 806 C C . TYR A 1 116 ? -5.189 10.955 -12.103 1.00 17.22 132 TYR A C 1
ATOM 807 O O . TYR A 1 116 ? -4.306 11.089 -11.241 1.00 17.37 132 TYR A O 1
ATOM 816 N N . LEU A 1 117 ? -5.977 9.879 -12.160 1.00 16.24 133 LEU A N 1
ATOM 817 C CA . LEU A 1 117 ? -5.780 8.727 -11.272 1.00 16.94 133 LEU A CA 1
ATOM 818 C C . LEU A 1 117 ? -4.354 8.187 -11.471 1.00 16.77 133 LEU A C 1
ATOM 819 O O . LEU A 1 117 ? -3.631 7.909 -10.485 1.00 16.98 133 LEU A O 1
ATOM 824 N N . LYS A 1 118 ? -3.939 7.974 -12.714 1.00 16.91 134 LYS A N 1
ATOM 825 C CA . LYS A 1 118 ? -2.591 7.471 -12.996 1.00 16.53 134 LYS A CA 1
ATOM 826 C C . LYS A 1 118 ? -1.484 8.440 -12.504 1.00 15.58 134 LYS A C 1
ATOM 827 O O . LYS A 1 118 ? -0.518 7.946 -11.900 1.00 16.35 134 LYS A O 1
ATOM 833 N N . GLU A 1 119 ? -1.667 9.748 -12.688 1.00 16.58 135 GLU A N 1
ATOM 834 C CA . GLU A 1 119 ? -0.605 10.711 -12.229 1.00 20.25 135 GLU A CA 1
ATOM 835 C C . GLU A 1 119 ? -0.417 10.584 -10.710 1.00 17.85 135 GLU A C 1
ATOM 836 O O . GLU A 1 119 ? 0.740 10.456 -10.208 1.00 17.40 135 GLU A O 1
ATOM 842 N N . ILE A 1 120 ? -1.544 10.547 -9.986 1.00 16.88 136 ILE A N 1
ATOM 843 C CA . ILE A 1 120 ? -1.443 10.492 -8.506 1.00 15.34 136 ILE A CA 1
ATOM 844 C C . ILE A 1 120 ? -0.982 9.118 -8.049 1.00 15.60 136 ILE A C 1
ATOM 845 O O . ILE A 1 120 ? -0.156 8.993 -7.125 1.00 16.28 136 ILE A O 1
ATOM 850 N N . ALA A 1 121 ? -1.545 8.021 -8.582 1.00 14.80 137 ALA A N 1
ATOM 851 C CA . ALA A 1 121 ? -1.164 6.665 -8.169 1.00 15.82 137 ALA A CA 1
ATOM 852 C C . ALA A 1 121 ? 0.322 6.433 -8.459 1.00 15.10 137 ALA A C 1
ATOM 853 O O . ALA A 1 121 ? 1.045 5.877 -7.592 1.00 16.45 137 ALA A O 1
ATOM 855 N N . ASP A 1 122 ? 0.763 6.803 -9.666 1.00 17.29 138 ASP A N 1
ATOM 856 C CA . ASP A 1 122 ? 2.187 6.568 -10.039 1.00 18.45 138 ASP A CA 1
ATOM 857 C C . ASP A 1 122 ? 3.092 7.345 -9.064 1.00 16.72 138 ASP A C 1
ATOM 858 O O . ASP A 1 122 ? 4.114 6.766 -8.659 1.00 17.84 138 ASP A O 1
ATOM 863 N N . TYR A 1 123 ? 2.706 8.560 -8.700 1.00 16.31 139 TYR A N 1
ATOM 864 C CA . TYR A 1 123 ? 3.535 9.386 -7.783 1.00 16.85 139 TYR A CA 1
ATOM 865 C C . TYR A 1 123 ? 3.603 8.698 -6.430 1.00 16.15 139 TYR A C 1
ATOM 866 O O . TYR A 1 123 ? 4.669 8.563 -5.773 1.00 17.03 139 TYR A O 1
ATOM 875 N N . ALA A 1 124 ? 2.447 8.263 -5.920 1.00 15.34 140 ALA A N 1
ATOM 876 C CA . ALA A 1 124 ? 2.353 7.590 -4.616 1.00 15.40 140 ALA A CA 1
ATOM 877 C C . ALA A 1 124 ? 3.154 6.288 -4.578 1.00 15.09 140 ALA A C 1
ATOM 878 O O . ALA A 1 124 ? 3.787 5.954 -3.563 1.00 16.40 140 ALA A O 1
ATOM 880 N N . ILE A 1 125 ? 3.115 5.496 -5.665 1.00 16.28 141 ILE A N 1
ATOM 881 C CA . ILE A 1 125 ? 3.843 4.226 -5.728 1.00 15.61 141 ILE A CA 1
ATOM 882 C C . ILE A 1 125 ? 5.345 4.514 -5.845 1.00 15.54 141 ILE A C 1
ATOM 883 O O . ILE A 1 125 ? 6.108 3.928 -5.064 1.00 17.02 141 ILE A O 1
ATOM 888 N N . LYS A 1 126 ? 5.718 5.336 -6.800 1.00 17.00 142 LYS A N 1
ATOM 889 C CA . LYS A 1 126 ? 7.178 5.574 -7.037 1.00 17.67 142 LYS A CA 1
ATOM 890 C C . LYS A 1 126 ? 7.820 6.235 -5.825 1.00 18.27 142 LYS A C 1
ATOM 891 O O . LYS A 1 126 ? 8.959 5.827 -5.438 1.00 20.12 142 LYS A O 1
ATOM 893 N N . THR A 1 127 ? 7.116 7.139 -5.153 1.00 16.92 143 THR A N 1
ATOM 894 C CA . THR A 1 127 ? 7.768 7.981 -4.132 1.00 17.68 143 THR A CA 1
ATOM 895 C C . THR A 1 127 ? 7.693 7.278 -2.777 1.00 17.03 143 THR A C 1
ATOM 896 O O . THR A 1 127 ? 8.655 7.377 -1.999 1.00 19.89 143 THR A O 1
ATOM 900 N N . TYR A 1 128 ? 6.589 6.613 -2.445 1.00 16.50 144 TYR A N 1
ATOM 901 C CA . TYR A 1 128 ? 6.322 6.072 -1.103 1.00 16.78 144 TYR A CA 1
ATOM 902 C C . TYR A 1 128 ? 5.936 4.589 -1.068 1.00 15.22 144 TYR A C 1
ATOM 903 O O . TYR A 1 128 ? 5.715 4.065 0.029 1.00 16.46 144 TYR A O 1
ATOM 912 N N . ASN A 1 129 ? 5.845 3.940 -2.221 1.00 16.63 145 ASN A N 1
ATOM 913 C CA . ASN A 1 129 ? 5.448 2.526 -2.321 1.00 16.89 145 ASN A CA 1
ATOM 914 C C . ASN A 1 129 ? 4.050 2.311 -1.681 1.00 14.57 145 ASN A C 1
ATOM 915 O O . ASN A 1 129 ? 3.826 1.272 -1.036 1.00 16.40 145 ASN A O 1
ATOM 920 N N . MET A 1 130 ? 3.170 3.301 -1.793 1.00 15.94 146 MET A N 1
ATOM 921 C CA . MET A 1 130 ? 1.779 3.132 -1.286 1.00 15.18 146 MET A CA 1
ATOM 922 C C . MET A 1 130 ? 1.066 2.022 -2.089 1.00 15.53 146 MET A C 1
ATOM 923 O O . MET A 1 130 ? 1.389 1.842 -3.296 1.00 15.89 146 MET A O 1
ATOM 928 N N . HIS A 1 131 ? 0.100 1.371 -1.445 1.00 14.30 147 HIS A N 1
ATOM 929 C CA . HIS A 1 131 ? -0.828 0.412 -2.132 1.00 13.82 147 HIS A CA 1
ATOM 930 C C . HIS A 1 131 ? -2.069 1.176 -2.563 1.00 14.74 147 HIS A C 1
ATOM 931 O O . HIS A 1 131 ? -2.486 2.060 -1.791 1.00 13.49 147 HIS A O 1
ATOM 938 N N . ILE A 1 132 ? -2.608 0.884 -3.728 1.00 12.46 148 ILE A N 1
ATOM 939 C CA . ILE A 1 132 ? -3.728 1.598 -4.329 1.00 12.38 148 ILE A CA 1
ATOM 940 C C . ILE A 1 132 ? -4.921 0.659 -4.402 1.00 12.29 148 ILE A C 1
ATOM 941 O O . ILE A 1 132 ? -4.817 -0.376 -5.090 1.00 13.58 148 ILE A O 1
ATOM 946 N N . ILE A 1 133 ? -6.045 1.051 -3.841 1.00 11.90 149 ILE A N 1
ATOM 947 C CA . ILE A 1 133 ? -7.332 0.353 -4.063 1.00 12.02 149 ILE A CA 1
ATOM 948 C C . ILE A 1 133 ? -8.155 1.137 -5.077 1.00 12.27 149 ILE A C 1
ATOM 949 O O . ILE A 1 133 ? -8.479 2.301 -4.810 1.00 12.99 149 ILE A O 1
ATOM 954 N N . ILE A 1 134 ? -8.445 0.572 -6.259 1.00 12.12 150 ILE A N 1
ATOM 955 C CA . ILE A 1 134 ? -9.287 1.225 -7.255 1.00 11.49 150 ILE A CA 1
ATOM 956 C C . ILE A 1 134 ? -10.729 0.739 -7.036 1.00 12.83 150 ILE A C 1
ATOM 957 O O . ILE A 1 134 ? -10.988 -0.485 -7.147 1.00 12.31 150 ILE A O 1
ATOM 962 N N . ASP A 1 135 ? -11.623 1.641 -6.652 1.00 11.50 151 ASP A N 1
ATOM 963 C CA . ASP A 1 135 ? -13.012 1.315 -6.332 1.00 11.54 151 ASP A CA 1
ATOM 964 C C . ASP A 1 135 ? -13.934 1.855 -7.418 1.00 11.30 151 ASP A C 1
ATOM 965 O O . ASP A 1 135 ? -13.949 3.076 -7.677 1.00 12.05 151 ASP A O 1
ATOM 970 N N . THR A 1 136 ? -14.731 0.986 -8.036 1.00 10.91 152 THR A N 1
ATOM 971 C CA . THR A 1 136 ? -15.813 1.409 -8.928 1.00 11.76 152 THR A CA 1
ATOM 972 C C . THR A 1 136 ? -17.043 1.695 -8.064 1.00 11.83 152 THR A C 1
ATOM 973 O O . THR A 1 136 ? -17.808 0.749 -7.767 1.00 12.44 152 THR A O 1
ATOM 977 N N . HIS A 1 137 ? -17.143 2.947 -7.593 1.00 11.71 153 HIS A N 1
ATOM 978 C CA . HIS A 1 137 ? -18.090 3.328 -6.542 1.00 11.60 153 HIS A CA 1
ATOM 979 C C . HIS A 1 137 ? -19.530 3.242 -7.012 1.00 11.80 153 HIS A C 1
ATOM 980 O O . HIS A 1 137 ? -20.419 2.857 -6.226 1.00 12.05 153 HIS A O 1
ATOM 987 N N . SER A 1 138 ? -19.750 3.544 -8.294 1.00 11.09 154 SER A N 1
ATOM 988 C CA . SER A 1 138 ? -21.041 3.365 -8.971 1.00 10.38 154 SER A CA 1
ATOM 989 C C . SER A 1 138 ? -20.902 2.304 -10.062 1.00 11.36 154 SER A C 1
ATOM 990 O O . SER A 1 138 ? -19.803 2.139 -10.603 1.00 11.95 154 SER A O 1
ATOM 993 N N . LEU A 1 139 ? -22.021 1.696 -10.404 1.00 11.14 155 LEU A N 1
ATOM 994 C CA . LEU A 1 139 ? -22.086 0.792 -11.596 1.00 10.79 155 LEU A CA 1
ATOM 995 C C . LEU A 1 139 ? -23.326 1.177 -12.386 1.00 11.13 155 LEU A C 1
ATOM 996 O O . LEU A 1 139 ? -24.275 1.764 -11.873 1.00 11.76 155 LEU A O 1
ATOM 1001 N N . PRO A 1 140 ? -23.319 0.873 -13.713 1.00 11.62 156 PRO A N 1
ATOM 1002 C CA . PRO A 1 140 ? -24.431 1.206 -14.575 1.00 11.34 156 PRO A CA 1
ATOM 1003 C C . PRO A 1 140 ? -25.776 0.748 -14.026 1.00 11.05 156 PRO A C 1
ATOM 1004 O O . PRO A 1 140 ? -25.932 -0.396 -13.583 1.00 11.57 156 PRO A O 1
ATOM 1008 N N . GLY A 1 141 ? -26.740 1.671 -13.968 1.00 11.19 157 GLY A N 1
ATOM 1009 C CA . GLY A 1 141 ? -28.103 1.438 -13.518 1.00 11.88 157 GLY A CA 1
ATOM 1010 C C . GLY A 1 141 ? -28.342 1.768 -12.042 1.00 11.52 157 GLY A C 1
ATOM 1011 O O . GLY A 1 141 ? -29.473 2.032 -11.688 1.00 12.35 157 GLY A O 1
ATOM 1012 N N . GLY A 1 142 ? -27.279 1.798 -11.263 1.00 12.40 158 GLY A N 1
ATOM 1013 C CA . GLY A 1 142 ? -27.432 2.223 -9.868 1.00 12.07 158 GLY A CA 1
ATOM 1014 C C . GLY A 1 142 ? -27.521 1.037 -8.926 1.00 11.43 158 GLY A C 1
ATOM 1015 O O . GLY A 1 142 ? -28.392 0.180 -9.102 1.00 11.66 158 GLY A O 1
ATOM 1016 N N . VAL A 1 143 ? -26.661 1.031 -7.898 1.00 10.95 159 VAL A N 1
ATOM 1017 C CA . VAL A 1 143 ? -26.582 -0.129 -6.996 1.00 11.15 159 VAL A CA 1
ATOM 1018 C C . VAL A 1 143 ? -27.200 0.129 -5.610 1.00 11.36 159 VAL A C 1
ATOM 1019 O O . VAL A 1 143 ? -27.237 -0.840 -4.831 1.00 11.51 159 VAL A O 1
ATOM 1023 N N . ASN A 1 144 ? -27.670 1.341 -5.329 1.00 11.72 160 ASN A N 1
ATOM 1024 C CA . ASN A 1 144 ? -28.211 1.577 -3.972 1.00 11.60 160 ASN A CA 1
ATOM 1025 C C . ASN A 1 144 ? -29.162 2.765 -3.897 1.00 12.14 160 ASN A C 1
ATOM 1026 O O . ASN A 1 144 ? -29.476 3.224 -2.778 1.00 11.61 160 ASN A O 1
ATOM 1031 N N . GLY A 1 145 ? -29.674 3.280 -5.014 1.00 11.88 161 GLY A N 1
ATOM 1032 C CA . GLY A 1 145 ? -30.620 4.414 -4.956 1.00 12.60 161 GLY A CA 1
ATOM 1033 C C . GLY A 1 145 ? -29.987 5.699 -4.489 1.00 12.62 161 GLY A C 1
ATOM 1034 O O . GLY A 1 145 ? -30.719 6.663 -4.242 1.00 13.38 161 GLY A O 1
ATOM 1035 N N . LEU A 1 146 ? -28.683 5.798 -4.325 1.00 11.44 162 LEU A N 1
ATOM 1036 C CA . LEU A 1 146 ? -28.001 6.975 -3.801 1.00 11.88 162 LEU A CA 1
ATOM 1037 C C . LEU A 1 146 ? -27.091 7.541 -4.885 1.00 12.20 162 LEU A C 1
ATOM 1038 O O . LEU A 1 146 ? -26.696 6.782 -5.825 1.00 11.59 162 LEU A O 1
ATOM 1043 N N . THR A 1 147 ? -26.654 8.800 -4.713 1.00 12.00 163 THR A N 1
ATOM 1044 C CA . THR A 1 147 ? -25.721 9.397 -5.707 1.00 12.51 163 THR A CA 1
ATOM 1045 C C . THR A 1 147 ? -24.477 8.517 -5.881 1.00 14.09 163 THR A C 1
ATOM 1046 O O . THR A 1 147 ? -23.976 8.352 -7.028 1.00 13.39 163 THR A O 1
ATOM 1050 N N . ILE A 1 148 ? -23.979 7.929 -4.808 1.00 11.96 164 ILE A N 1
ATOM 1051 C CA . ILE A 1 148 ? -22.714 7.191 -4.849 1.00 11.73 164 ILE A CA 1
ATOM 1052 C C . ILE A 1 148 ? -22.869 5.934 -5.737 1.00 11.30 164 ILE A C 1
ATOM 1053 O O . ILE A 1 148 ? -21.859 5.513 -6.327 1.00 12.47 164 ILE A O 1
ATOM 1058 N N . GLY A 1 149 ? -24.068 5.361 -5.870 1.00 11.97 165 GLY A N 1
ATOM 1059 C CA . GLY A 1 149 ? -24.296 4.127 -6.610 1.00 11.64 165 GLY A CA 1
ATOM 1060 C C . GLY A 1 149 ? -24.498 4.384 -8.102 1.00 11.91 165 GLY A C 1
ATOM 1061 O O . GLY A 1 149 ? -24.452 3.378 -8.858 1.00 11.42 165 GLY A O 1
ATOM 1062 N N . GLU A 1 150 ? -24.820 5.615 -8.480 1.00 11.77 166 GLU A N 1
ATOM 1063 C CA . GLU A 1 150 ? -24.979 6.131 -9.874 1.00 12.10 166 GLU A CA 1
ATOM 1064 C C . GLU A 1 150 ? -25.751 7.455 -9.761 1.00 11.11 166 GLU A C 1
ATOM 1065 O O . GLU A 1 150 ? -25.364 8.450 -10.384 1.00 12.76 166 GLU A O 1
ATOM 1071 N N . ALA A 1 151 ? -26.895 7.440 -9.096 1.00 12.02 167 ALA A N 1
ATOM 1072 C CA . ALA A 1 151 ? -27.811 8.596 -8.974 1.00 12.02 167 ALA A CA 1
ATOM 1073 C C . ALA A 1 151 ? -28.888 8.301 -7.942 1.00 12.84 167 ALA A C 1
ATOM 1074 O O . ALA A 1 151 ? -29.279 7.137 -7.718 1.00 12.87 167 ALA A O 1
ATOM 1076 N N . THR A 1 152 ? -29.409 9.402 -7.368 1.00 13.76 168 THR A N 1
ATOM 1077 C CA . THR A 1 152 ? -30.546 9.289 -6.448 1.00 13.06 168 THR A CA 1
ATOM 1078 C C . THR A 1 152 ? -31.696 8.561 -7.093 1.00 13.64 168 THR A C 1
ATOM 1079 O O . THR A 1 152 ? -32.093 8.931 -8.245 1.00 13.65 168 THR A O 1
ATOM 1083 N N . GLY A 1 153 ? -32.269 7.555 -6.464 1.00 13.96 169 GLY A N 1
ATOM 1084 C CA . GLY A 1 153 ? -33.431 6.836 -6.964 1.00 13.46 169 GLY A CA 1
ATOM 1085 C C . GLY A 1 153 ? -33.108 5.764 -7.986 1.00 14.70 169 GLY A C 1
ATOM 1086 O O . GLY A 1 153 ? -34.066 5.117 -8.437 1.00 14.60 169 GLY A O 1
ATOM 1087 N N . HIS A 1 154 ? -31.833 5.440 -8.265 1.00 13.33 170 HIS A N 1
ATOM 1088 C CA . HIS A 1 154 ? -31.464 4.406 -9.257 1.00 13.44 170 HIS A CA 1
ATOM 1089 C C . HIS A 1 154 ? -31.073 3.100 -8.574 1.00 12.54 170 HIS A C 1
ATOM 1090 O O . HIS A 1 154 ? -30.016 3.058 -7.923 1.00 11.87 170 HIS A O 1
ATOM 1097 N N . TRP A 1 155 ? -31.878 2.082 -8.766 1.00 12.70 171 TRP A N 1
ATOM 1098 C CA . TRP A 1 155 ? -31.606 0.686 -8.332 1.00 12.41 171 TRP A CA 1
ATOM 1099 C C . TRP A 1 155 ? -31.682 -0.290 -9.504 1.00 12.00 171 TRP A C 1
ATOM 1100 O O . TRP A 1 155 ? -31.801 -1.465 -9.301 1.00 13.55 171 TRP A O 1
ATOM 1111 N N . TYR A 1 156 ? -31.563 0.259 -10.721 1.00 11.67 172 TYR A N 1
ATOM 1112 C CA . TYR A 1 156 ? -31.810 -0.538 -11.923 1.00 11.14 172 TYR A CA 1
ATOM 1113 C C . TYR A 1 156 ? -30.768 -1.621 -12.163 1.00 12.88 172 TYR A C 1
ATOM 1114 O O . TYR A 1 156 ? -31.033 -2.577 -12.942 1.00 13.82 172 TYR A O 1
ATOM 1123 N N . TRP A 1 157 ? -29.595 -1.526 -11.561 1.00 12.58 173 TRP A N 1
ATOM 1124 C CA . TRP A 1 157 ? -28.531 -2.523 -11.762 1.00 11.44 173 TRP A CA 1
ATOM 1125 C C . TRP A 1 157 ? -28.984 -3.946 -11.408 1.00 11.75 173 TRP A C 1
ATOM 1126 O O . TRP A 1 157 ? -28.608 -4.918 -12.077 1.00 12.17 173 TRP A O 1
ATOM 1137 N N . PHE A 1 158 ? -29.748 -4.093 -10.323 1.00 12.13 174 PHE A N 1
ATOM 1138 C CA . PHE A 1 158 ? -30.138 -5.404 -9.832 1.00 13.00 174 PHE A CA 1
ATOM 1139 C C . PHE A 1 158 ? -30.938 -6.188 -10.893 1.00 14.31 174 PHE A C 1
ATOM 1140 O O . PHE A 1 158 ? -31.915 -5.642 -11.453 1.00 15.28 174 PHE A O 1
ATOM 1148 N N . TYR A 1 159 ? -30.549 -7.443 -11.089 1.00 13.02 175 TYR A N 1
ATOM 1149 C CA A TYR A 1 159 ? -31.271 -8.474 -11.907 0.70 15.29 175 TYR A CA 1
ATOM 1150 C CA B TYR A 1 159 ? -31.239 -8.483 -11.914 0.30 14.02 175 TYR A CA 1
ATOM 1151 C C . TYR A 1 159 ? -31.321 -8.060 -13.384 1.00 16.24 175 TYR A C 1
ATOM 1152 O O . TYR A 1 159 ? -32.170 -8.587 -14.135 1.00 20.81 175 TYR A O 1
ATOM 1169 N N . ASN A 1 160 ? -30.454 -7.158 -13.816 1.00 14.01 176 ASN A N 1
ATOM 1170 C CA . ASN A 1 160 ? -30.516 -6.600 -15.177 1.00 13.99 176 ASN A CA 1
ATOM 1171 C C . ASN A 1 160 ? -29.260 -6.990 -15.948 1.00 13.99 176 ASN A C 1
ATOM 1172 O O . ASN A 1 160 ? -28.137 -6.556 -15.612 1.00 13.92 176 ASN A O 1
ATOM 1177 N N . GLU A 1 161 ? -29.421 -7.776 -17.033 1.00 14.41 177 GLU A N 1
ATOM 1178 C CA . GLU A 1 161 ? -28.262 -8.281 -17.778 1.00 15.47 177 GLU A CA 1
ATOM 1179 C C . GLU A 1 161 ? -27.575 -7.198 -18.586 1.00 14.40 177 GLU A C 1
ATOM 1180 O O . GLU A 1 161 ? -26.360 -7.337 -18.835 1.00 14.17 177 GLU A O 1
ATOM 1186 N N . THR A 1 162 ? -28.282 -6.172 -19.028 1.00 13.49 178 THR A N 1
ATOM 1187 C CA . THR A 1 162 ? -27.618 -5.041 -19.711 1.00 13.14 178 THR A CA 1
ATOM 1188 C C . THR A 1 162 ? -26.604 -4.396 -18.772 1.00 13.81 178 THR A C 1
ATOM 1189 O O . THR A 1 162 ? -25.403 -4.220 -19.094 1.00 12.80 178 THR A O 1
ATOM 1193 N N . HIS A 1 163 ? -27.073 -4.033 -17.571 1.00 12.70 179 HIS A N 1
ATOM 1194 C CA . HIS A 1 163 ? -26.181 -3.361 -16.591 1.00 12.61 179 HIS A CA 1
ATOM 1195 C C . HIS A 1 163 ? -25.109 -4.314 -16.085 1.00 12.07 179 HIS A C 1
ATOM 1196 O O . HIS A 1 163 ? -23.952 -3.872 -15.846 1.00 12.10 179 HIS A O 1
ATOM 1203 N N . PHE A 1 164 ? -25.395 -5.609 -15.989 1.00 12.47 180 PHE A N 1
ATOM 1204 C CA . PHE A 1 164 ? -24.386 -6.625 -15.609 1.00 13.53 180 PHE A CA 1
ATOM 1205 C C . PHE A 1 164 ? -23.247 -6.596 -16.623 1.00 12.61 180 PHE A C 1
ATOM 1206 O O . PHE A 1 164 ? -22.068 -6.542 -16.297 1.00 13.26 180 PHE A O 1
ATOM 1214 N N . ASN A 1 165 ? -23.613 -6.649 -17.895 1.00 13.00 181 ASN A N 1
ATOM 1215 C CA . ASN A 1 165 ? -22.642 -6.743 -18.999 1.00 13.86 181 ASN A CA 1
ATOM 1216 C C . ASN A 1 165 ? -21.762 -5.484 -19.043 1.00 14.29 181 ASN A C 1
ATOM 1217 O O . ASN A 1 165 ? -20.554 -5.551 -19.179 1.00 15.11 181 ASN A O 1
ATOM 1222 N N . TYR A 1 166 ? -22.371 -4.303 -18.879 1.00 13.41 182 TYR A N 1
ATOM 1223 C CA . TYR A 1 166 ? -21.562 -3.059 -18.934 1.00 13.39 182 TYR A CA 1
ATOM 1224 C C . TYR A 1 166 ? -20.727 -2.910 -17.639 1.00 12.55 182 TYR A C 1
ATOM 1225 O O . TYR A 1 166 ? -19.621 -2.405 -17.691 1.00 13.15 182 TYR A O 1
ATOM 1234 N N . SER A 1 167 ? -21.179 -3.484 -16.524 1.00 12.66 183 SER A N 1
ATOM 1235 C CA . SER A 1 167 ? -20.345 -3.569 -15.315 1.00 12.53 183 SER A CA 1
ATOM 1236 C C . SER A 1 167 ? -19.089 -4.393 -15.570 1.00 12.43 183 SER A C 1
ATOM 1237 O O . SER A 1 167 ? -17.964 -4.030 -15.134 1.00 12.94 183 SER A O 1
ATOM 1240 N N . MET A 1 168 ? -19.241 -5.528 -16.275 1.00 13.27 184 MET A N 1
ATOM 1241 C CA . MET A 1 168 ? -18.085 -6.344 -16.575 1.00 12.99 184 MET A CA 1
ATOM 1242 C C . MET A 1 168 ? -17.175 -5.624 -17.555 1.00 12.52 184 MET A C 1
ATOM 1243 O O . MET A 1 168 ? -15.965 -5.759 -17.443 1.00 12.92 184 MET A O 1
ATOM 1248 N N . GLN A 1 169 ? -17.718 -4.834 -18.451 1.00 13.69 185 GLN A N 1
ATOM 1249 C CA . GLN A 1 169 ? -16.880 -3.991 -19.340 1.00 14.46 185 GLN A CA 1
ATOM 1250 C C . GLN A 1 169 ? -16.066 -2.993 -18.533 1.00 14.46 185 GLN A C 1
ATOM 1251 O O . GLN A 1 169 ? -14.849 -2.775 -18.784 1.00 15.19 185 GLN A O 1
ATOM 1257 N N . VAL A 1 170 ? -16.679 -2.418 -17.503 1.00 13.01 186 VAL A N 1
ATOM 1258 C CA . VAL A 1 170 ? -15.939 -1.465 -16.615 1.00 12.70 186 VAL A CA 1
ATOM 1259 C C . VAL A 1 170 ? -14.793 -2.205 -15.954 1.00 13.58 186 VAL A C 1
ATOM 1260 O O . VAL A 1 170 ? -13.642 -1.697 -15.919 1.00 12.95 186 VAL A O 1
ATOM 1264 N N . ILE A 1 171 ? -15.056 -3.383 -15.422 1.00 12.52 187 ILE A N 1
ATOM 1265 C CA . ILE A 1 171 ? -14.039 -4.173 -14.732 1.00 14.91 187 ILE A CA 1
ATOM 1266 C C . ILE A 1 171 ? -12.935 -4.552 -15.694 1.00 14.68 187 ILE A C 1
ATOM 1267 O O . ILE A 1 171 ? -11.751 -4.504 -15.300 1.00 13.32 187 ILE A O 1
ATOM 1272 N N . ASP A 1 172 ? -13.249 -4.892 -16.942 1.00 15.31 188 ASP A N 1
ATOM 1273 C CA . ASP A 1 172 ? -12.176 -5.163 -17.908 1.00 14.39 188 ASP A CA 1
ATOM 1274 C C . ASP A 1 172 ? -11.268 -3.947 -18.062 1.00 15.39 188 ASP A C 1
ATOM 1275 O O . ASP A 1 172 ? -10.009 -4.106 -18.217 1.00 14.15 188 ASP A O 1
ATOM 1280 N N . GLN A 1 173 ? -11.816 -2.743 -18.083 1.00 13.33 189 GLN A N 1
ATOM 1281 C CA . GLN A 1 173 ? -10.994 -1.509 -18.209 1.00 12.64 189 GLN A CA 1
ATOM 1282 C C . GLN A 1 173 ? -10.124 -1.340 -16.980 1.00 15.01 189 GLN A C 1
ATOM 1283 O O . GLN A 1 173 ? -8.945 -0.939 -17.130 1.00 14.29 189 GLN A O 1
ATOM 1289 N N . VAL A 1 174 ? -10.639 -1.628 -15.800 1.00 13.64 190 VAL A N 1
ATOM 1290 C CA . VAL A 1 174 ? -9.826 -1.479 -14.561 1.00 13.86 190 VAL A CA 1
ATOM 1291 C C . VAL A 1 174 ? -8.693 -2.507 -14.583 1.00 13.87 190 VAL A C 1
ATOM 1292 O O . VAL A 1 174 ? -7.536 -2.174 -14.269 1.00 14.63 190 VAL A O 1
ATOM 1296 N N . ILE A 1 175 ? -8.995 -3.766 -14.949 1.00 14.30 191 ILE A N 1
ATOM 1297 C CA . ILE A 1 175 ? -7.938 -4.818 -15.050 1.00 13.87 191 ILE A CA 1
ATOM 1298 C C . ILE A 1 175 ? -6.876 -4.360 -16.033 1.00 14.13 191 ILE A C 1
ATOM 1299 O O . ILE A 1 175 ? -5.664 -4.475 -15.702 1.00 15.03 191 ILE A O 1
ATOM 1304 N N . ASN A 1 176 ? -7.290 -3.857 -17.162 1.00 14.21 192 ASN A N 1
ATOM 1305 C CA . ASN A 1 176 ? -6.307 -3.384 -18.192 1.00 16.22 192 ASN A CA 1
ATOM 1306 C C . ASN A 1 176 ? -5.465 -2.233 -17.633 1.00 17.10 192 ASN A C 1
ATOM 1307 O O . ASN A 1 176 ? -4.248 -2.184 -17.838 1.00 17.03 192 ASN A O 1
ATOM 1312 N N . PHE A 1 177 ? -6.082 -1.303 -16.888 1.00 15.46 193 PHE A N 1
ATOM 1313 C CA . PHE A 1 177 ? -5.325 -0.192 -16.264 1.00 16.04 193 PHE A CA 1
ATOM 1314 C C . PHE A 1 177 ? -4.240 -0.783 -15.345 1.00 16.06 193 PHE A C 1
ATOM 1315 O O . PHE A 1 177 ? -3.086 -0.308 -15.364 1.00 15.77 193 PHE A O 1
ATOM 1323 N N . ILE A 1 178 ? -4.605 -1.745 -14.517 1.00 14.37 194 ILE A N 1
ATOM 1324 C CA . ILE A 1 178 ? -3.671 -2.342 -13.531 1.00 15.08 194 ILE A CA 1
ATOM 1325 C C . ILE A 1 178 ? -2.520 -3.050 -14.281 1.00 17.67 194 ILE A C 1
ATOM 1326 O O . ILE A 1 178 ? -1.330 -2.871 -13.969 1.00 16.99 194 ILE A O 1
ATOM 1331 N N . GLN A 1 179 ? -2.895 -3.834 -15.295 1.00 18.22 195 GLN A N 1
ATOM 1332 C CA . GLN A 1 179 ? -1.878 -4.655 -16.022 1.00 18.76 195 GLN A CA 1
ATOM 1333 C C . GLN A 1 179 ? -0.935 -3.774 -16.824 1.00 20.48 195 GLN A C 1
ATOM 1334 O O . GLN A 1 179 ? 0.240 -4.196 -17.024 1.00 23.09 195 GLN A O 1
ATOM 1340 N N . THR A 1 180 ? -1.348 -2.625 -17.291 1.00 18.55 196 THR A N 1
ATOM 1341 C CA . THR A 1 180 ? -0.506 -1.697 -18.101 1.00 19.34 196 THR A CA 1
ATOM 1342 C C . THR A 1 180 ? 0.077 -0.559 -17.255 1.00 19.50 196 THR A C 1
ATOM 1343 O O . THR A 1 180 ? 0.663 0.397 -17.804 1.00 21.31 196 THR A O 1
ATOM 1347 N N . SER A 1 181 ? -0.066 -0.660 -15.933 1.00 17.91 197 SER A N 1
ATOM 1348 C CA . SER A 1 181 ? 0.325 0.414 -14.993 1.00 20.06 197 SER A CA 1
ATOM 1349 C C . SER A 1 181 ? 1.832 0.578 -14.848 1.00 20.90 197 SER A C 1
ATOM 1350 O O . SER A 1 181 ? 2.212 1.596 -14.237 1.00 22.43 197 SER A O 1
ATOM 1353 N N . GLY A 1 182 ? 2.601 -0.436 -15.196 1.00 21.22 198 GLY A N 1
ATOM 1354 C CA . GLY A 1 182 ? 4.050 -0.492 -14.848 1.00 22.78 198 GLY A CA 1
ATOM 1355 C C . GLY A 1 182 ? 4.302 -1.039 -13.460 1.00 25.02 198 GLY A C 1
ATOM 1356 O O . GLY A 1 182 ? 5.470 -1.300 -13.100 1.00 25.55 198 GLY A O 1
ATOM 1357 N N . SER A 1 183 ? 3.258 -1.291 -12.638 1.00 19.48 199 SER A N 1
ATOM 1358 C CA . SER A 1 183 ? 3.398 -1.837 -11.274 1.00 19.17 199 SER A CA 1
ATOM 1359 C C . SER A 1 183 ? 2.089 -2.513 -10.875 1.00 20.84 199 SER A C 1
ATOM 1360 O O . SER A 1 183 ? 1.398 -2.086 -9.940 1.00 18.51 199 SER A O 1
ATOM 1363 N N . PRO A 1 184 ? 1.701 -3.610 -11.535 1.00 18.26 200 PRO A N 1
ATOM 1364 C CA . PRO A 1 184 ? 0.424 -4.251 -11.227 1.00 17.27 200 PRO A CA 1
ATOM 1365 C C . PRO A 1 184 ? 0.350 -4.712 -9.779 1.00 17.64 200 PRO A C 1
ATOM 1366 O O . PRO A 1 184 ? -0.761 -4.917 -9.224 1.00 16.67 200 PRO A O 1
ATOM 1370 N N . GLN A 1 185 ? 1.502 -5.005 -9.141 1.00 16.30 201 GLN A N 1
ATOM 1371 C CA . GLN A 1 185 ? 1.612 -5.437 -7.761 1.00 17.47 201 GLN A CA 1
ATOM 1372 C C . GLN A 1 185 ? 1.137 -4.352 -6.754 1.00 14.89 201 GLN A C 1
ATOM 1373 O O . GLN A 1 185 ? 0.979 -4.694 -5.604 1.00 16.46 201 GLN A O 1
ATOM 1379 N N . SER A 1 186 ? 0.938 -3.157 -7.243 1.00 15.78 202 SER A N 1
ATOM 1380 C CA . SER A 1 186 ? 0.596 -2.014 -6.340 1.00 14.16 202 SER A CA 1
ATOM 1381 C C . SER A 1 186 ? -0.930 -1.862 -6.187 1.00 16.69 202 SER A C 1
ATOM 1382 O O . SER A 1 186 ? -1.347 -0.925 -5.492 1.00 14.75 202 SER A O 1
ATOM 1385 N N . TYR A 1 187 ? -1.775 -2.679 -6.800 1.00 13.76 203 TYR A N 1
ATOM 1386 C CA . TYR A 1 187 ? -3.234 -2.397 -6.913 1.00 14.12 203 TYR A CA 1
ATOM 1387 C C . TYR A 1 187 ? -4.078 -3.537 -6.393 1.00 15.68 203 TYR A C 1
ATOM 1388 O O . TYR A 1 187 ? -3.801 -4.761 -6.625 1.00 16.86 203 TYR A O 1
ATOM 1397 N N . THR A 1 188 ? -5.175 -3.153 -5.741 1.00 13.37 204 THR A N 1
ATOM 1398 C CA . THR A 1 188 ? -6.300 -4.013 -5.369 1.00 13.47 204 THR A CA 1
ATOM 1399 C C . THR A 1 188 ? -7.529 -3.508 -6.104 1.00 13.11 204 THR A C 1
ATOM 1400 O O . THR A 1 188 ? -7.771 -2.313 -6.163 1.00 12.72 204 THR A O 1
ATOM 1404 N N . LEU A 1 189 ? -8.328 -4.422 -6.670 1.00 12.38 205 LEU A N 1
ATOM 1405 C CA . LEU A 1 189 ? -9.524 -4.061 -7.439 1.00 11.49 205 LEU A CA 1
ATOM 1406 C C . LEU A 1 189 ? -10.778 -4.254 -6.584 1.00 11.25 205 LEU A C 1
ATOM 1407 O O . LEU A 1 189 ? -11.042 -5.378 -6.088 1.00 12.66 205 LEU A O 1
ATOM 1412 N N . GLU A 1 190 ? -11.551 -3.188 -6.411 1.00 10.95 206 GLU A N 1
ATOM 1413 C CA . GLU A 1 190 ? -12.804 -3.213 -5.645 1.00 11.43 206 GLU A CA 1
ATOM 1414 C C . GLU A 1 190 ? -13.980 -2.921 -6.570 1.00 10.68 206 GLU A C 1
ATOM 1415 O O . GLU A 1 190 ? -14.191 -1.771 -6.998 1.00 10.66 206 GLU A O 1
ATOM 1421 N N . PRO A 1 191 ? -14.737 -3.971 -6.979 1.00 11.72 207 PRO A N 1
ATOM 1422 C CA . PRO A 1 191 ? -15.678 -3.811 -8.096 1.00 11.05 207 PRO A CA 1
ATOM 1423 C C . PRO A 1 191 ? -17.102 -3.365 -7.770 1.00 11.56 207 PRO A C 1
ATOM 1424 O O . PRO A 1 191 ? -17.923 -3.199 -8.672 1.00 11.79 207 PRO A O 1
ATOM 1428 N N . ILE A 1 192 ? -17.385 -3.149 -6.485 1.00 11.05 208 ILE A N 1
ATOM 1429 C CA . ILE A 1 192 ? -18.704 -2.601 -6.105 1.00 11.65 208 ILE A CA 1
ATOM 1430 C C . ILE A 1 192 ? -18.545 -1.900 -4.757 1.00 11.21 208 ILE A C 1
ATOM 1431 O O . ILE A 1 192 ? -17.618 -2.235 -3.992 1.00 11.32 208 ILE A O 1
ATOM 1436 N N . ASN A 1 193 ? -19.475 -0.979 -4.487 1.00 10.36 209 ASN A N 1
ATOM 1437 C CA . ASN A 1 193 ? -19.486 -0.230 -3.208 1.00 10.60 209 ASN A CA 1
ATOM 1438 C C . ASN A 1 193 ? -20.904 -0.114 -2.705 1.00 10.41 209 ASN A C 1
ATOM 1439 O O . ASN A 1 193 ? -21.783 0.406 -3.422 1.00 11.06 209 ASN A O 1
ATOM 1444 N N . GLU A 1 194 ? -21.186 -0.621 -1.498 1.00 10.62 210 GLU A N 1
ATOM 1445 C CA . GLU A 1 194 ? -22.455 -0.454 -0.774 1.00 11.40 210 GLU A CA 1
ATOM 1446 C C . GLU A 1 194 ? -23.673 -0.753 -1.654 1.00 11.12 210 GLU A C 1
ATOM 1447 O O . GLU A 1 194 ? -24.627 0.035 -1.698 1.00 11.62 210 GLU A O 1
ATOM 1453 N N . PRO A 1 195 ? -23.736 -1.955 -2.271 1.00 11.56 211 PRO A N 1
ATOM 1454 C CA . PRO A 1 195 ? -24.973 -2.341 -2.943 1.00 11.73 211 PRO A CA 1
ATOM 1455 C C . PRO A 1 195 ? -26.093 -2.480 -1.911 1.00 11.85 211 PRO A C 1
ATOM 1456 O O . PRO A 1 195 ? -25.884 -3.035 -0.811 1.00 12.04 211 PRO A O 1
ATOM 1460 N N . ALA A 1 196 ? -27.297 -2.037 -2.247 1.00 12.19 212 ALA A N 1
ATOM 1461 C CA . ALA A 1 196 ? -28.458 -2.084 -1.339 1.00 12.10 212 ALA A CA 1
ATOM 1462 C C . ALA A 1 196 ? -29.723 -2.044 -2.173 1.00 12.40 212 ALA A C 1
ATOM 1463 O O . ALA A 1 196 ? -29.858 -1.125 -2.968 1.00 13.68 212 ALA A O 1
ATOM 1465 N N . ASP A 1 197 ? -30.603 -3.026 -1.952 1.00 12.85 213 ASP A N 1
ATOM 1466 C CA . ASP A 1 197 ? -31.880 -3.106 -2.675 1.00 13.86 213 ASP A CA 1
ATOM 1467 C C . ASP A 1 197 ? -33.055 -2.868 -1.759 1.00 13.78 213 ASP A C 1
ATOM 1468 O O . ASP A 1 197 ? -34.227 -3.009 -2.252 1.00 16.79 213 ASP A O 1
ATOM 1473 N N . ASN A 1 198 ? -32.867 -2.583 -0.466 1.00 13.22 214 ASN A N 1
ATOM 1474 C CA . ASN A 1 198 ? -34.010 -2.499 0.488 1.00 13.57 214 ASN A CA 1
ATOM 1475 C C . ASN A 1 198 ? -33.929 -1.220 1.292 1.00 14.67 214 ASN A C 1
ATOM 1476 O O . ASN A 1 198 ? -34.486 -1.187 2.431 1.00 15.20 214 ASN A O 1
ATOM 1481 N N . ASN A 1 199 ? -33.367 -0.153 0.755 1.00 13.65 215 ASN A N 1
ATOM 1482 C CA . ASN A 1 199 ? -33.136 1.116 1.479 1.00 12.96 215 ASN A CA 1
ATOM 1483 C C . ASN A 1 199 ? -34.050 2.249 0.991 1.00 12.84 215 ASN A C 1
ATOM 1484 O O . ASN A 1 199 ? -33.676 3.421 1.159 1.00 15.19 215 ASN A O 1
ATOM 1489 N N . THR A 1 200 ? -35.262 1.943 0.544 1.00 14.55 216 THR A N 1
ATOM 1490 C CA . THR A 1 200 ? -36.205 3.050 0.240 1.00 16.07 216 THR A CA 1
ATOM 1491 C C . THR A 1 200 ? -36.520 3.812 1.527 1.00 16.28 216 THR A C 1
ATOM 1492 O O . THR A 1 200 ? -36.622 5.042 1.450 1.00 18.04 216 THR A O 1
ATOM 1496 N N . ASN A 1 201 ? -36.530 3.127 2.667 1.00 14.28 217 ASN A N 1
ATOM 1497 C CA . ASN A 1 201 ? -36.537 3.803 3.987 1.00 16.96 217 ASN A CA 1
ATOM 1498 C C . ASN A 1 201 ? -35.093 3.734 4.488 1.00 15.01 217 ASN A C 1
ATOM 1499 O O . ASN A 1 201 ? -34.572 2.626 4.721 1.00 16.18 217 ASN A O 1
ATOM 1504 N N . MET A 1 202 ? -34.424 4.870 4.507 1.00 15.00 218 MET A N 1
ATOM 1505 C CA . MET A 1 202 ? -32.985 4.915 4.813 1.00 15.16 218 MET A CA 1
ATOM 1506 C C . MET A 1 202 ? -32.659 4.581 6.270 1.00 14.06 218 MET A C 1
ATOM 1507 O O . MET A 1 202 ? -31.458 4.455 6.604 1.00 14.49 218 MET A O 1
ATOM 1512 N N . VAL A 1 203 ? -33.650 4.325 7.132 1.00 15.08 219 VAL A N 1
ATOM 1513 C CA . VAL A 1 203 ? -33.337 3.869 8.490 1.00 15.28 219 VAL A CA 1
ATOM 1514 C C . VAL A 1 203 ? -32.566 2.553 8.464 1.00 15.21 219 VAL A C 1
ATOM 1515 O O . VAL A 1 203 ? -31.798 2.276 9.427 1.00 15.75 219 VAL A O 1
ATOM 1519 N N . VAL A 1 204 ? -32.703 1.742 7.425 1.00 14.06 220 VAL A N 1
ATOM 1520 C CA . VAL A 1 204 ? -31.990 0.448 7.339 1.00 14.60 220 VAL A CA 1
ATOM 1521 C C . VAL A 1 204 ? -30.617 0.614 6.684 1.00 14.56 220 VAL A C 1
ATOM 1522 O O . VAL A 1 204 ? -29.847 -0.357 6.644 1.00 15.05 220 VAL A O 1
ATOM 1526 N N . PHE A 1 205 ? -30.323 1.777 6.124 1.00 14.92 221 PHE A N 1
ATOM 1527 C CA . PHE A 1 205 ? -28.981 1.893 5.489 1.00 15.57 221 PHE A CA 1
ATOM 1528 C C . PHE A 1 205 ? -27.940 1.740 6.595 1.00 15.59 221 PHE A C 1
ATOM 1529 O O . PHE A 1 205 ? -28.164 2.122 7.756 1.00 18.32 221 PHE A O 1
ATOM 1537 N N . GLY A 1 206 ? -26.780 1.157 6.259 1.00 14.25 222 GLY A N 1
ATOM 1538 C CA . GLY A 1 206 ? -25.789 0.830 7.261 1.00 14.11 222 GLY A CA 1
ATOM 1539 C C . GLY A 1 206 ? -25.995 -0.446 8.039 1.00 15.06 222 GLY A C 1
ATOM 1540 O O . GLY A 1 206 ? -25.198 -0.686 8.957 1.00 16.77 222 GLY A O 1
ATOM 1541 N N . THR A 1 207 ? -27.064 -1.181 7.748 1.00 14.25 223 THR A N 1
ATOM 1542 C CA . THR A 1 207 ? -27.405 -2.391 8.484 1.00 13.02 223 THR A CA 1
ATOM 1543 C C . THR A 1 207 ? -27.593 -3.558 7.514 1.00 13.57 223 THR A C 1
ATOM 1544 O O . THR A 1 207 ? -27.814 -3.342 6.285 1.00 12.35 223 THR A O 1
ATOM 1548 N N . PRO A 1 208 ? -27.658 -4.784 8.020 1.00 12.69 224 PRO A N 1
ATOM 1549 C CA . PRO A 1 208 ? -27.922 -5.937 7.144 1.00 13.09 224 PRO A CA 1
ATOM 1550 C C . PRO A 1 208 ? -29.269 -5.862 6.425 1.00 13.07 224 PRO A C 1
ATOM 1551 O O . PRO A 1 208 ? -29.429 -6.552 5.415 1.00 14.02 224 PRO A O 1
ATOM 1555 N N . LEU A 1 209 ? -30.214 -5.109 6.924 1.00 13.59 225 LEU A N 1
ATOM 1556 C CA . LEU A 1 209 ? -31.548 -5.061 6.297 1.00 13.71 225 LEU A CA 1
ATOM 1557 C C . LEU A 1 209 ? -31.527 -4.198 5.034 1.00 12.60 225 LEU A C 1
ATOM 1558 O O . LEU A 1 209 ? -32.548 -4.151 4.338 1.00 14.08 225 LEU A O 1
ATOM 1563 N N . ALA A 1 210 ? -30.391 -3.561 4.701 1.00 12.67 226 ALA A N 1
ATOM 1564 C CA . ALA A 1 210 ? -30.324 -2.752 3.463 1.00 11.96 226 ALA A CA 1
ATOM 1565 C C . ALA A 1 210 ? -30.233 -3.656 2.236 1.00 12.70 226 ALA A C 1
ATOM 1566 O O . ALA A 1 210 ? -30.514 -3.149 1.130 1.00 12.47 226 ALA A O 1
ATOM 1568 N N . LEU A 1 211 ? -29.921 -4.915 2.371 1.00 12.77 227 LEU A N 1
ATOM 1569 C CA . LEU A 1 211 ? -29.749 -5.858 1.229 1.00 12.55 227 LEU A CA 1
ATOM 1570 C C . LEU A 1 211 ? -30.520 -7.132 1.517 1.00 14.41 227 LEU A C 1
ATOM 1571 O O . LEU A 1 211 ? -30.216 -7.805 2.536 1.00 15.28 227 LEU A O 1
ATOM 1576 N N . THR A 1 212 ? -31.486 -7.440 0.672 1.00 14.98 228 THR A N 1
ATOM 1577 C CA . THR A 1 212 ? -32.274 -8.692 0.792 1.00 14.84 228 THR A CA 1
ATOM 1578 C C . THR A 1 212 ? -31.468 -9.896 0.307 1.00 15.32 228 THR A C 1
ATOM 1579 O O . THR A 1 212 ? -30.451 -9.753 -0.360 1.00 14.00 228 THR A O 1
ATOM 1583 N N . ASP A 1 213 ? -31.906 -11.117 0.662 1.00 16.83 229 ASP A N 1
ATOM 1584 C CA . ASP A 1 213 ? -31.254 -12.323 0.134 1.00 16.73 229 ASP A CA 1
ATOM 1585 C C . ASP A 1 213 ? -31.330 -12.358 -1.392 1.00 15.43 229 ASP A C 1
ATOM 1586 O O . ASP A 1 213 ? -30.351 -12.777 -2.040 1.00 16.07 229 ASP A O 1
ATOM 1591 N N . HIS A 1 214 ? -32.429 -11.906 -1.981 1.00 16.50 230 HIS A N 1
ATOM 1592 C CA . HIS A 1 214 ? -32.570 -11.857 -3.447 1.00 17.83 230 HIS A CA 1
ATOM 1593 C C . HIS A 1 214 ? -31.499 -10.905 -4.028 1.00 15.21 230 HIS A C 1
ATOM 1594 O O . HIS A 1 214 ? -30.830 -11.249 -5.006 1.00 15.75 230 HIS A O 1
ATOM 1601 N N . GLY A 1 215 ? -31.395 -9.690 -3.486 1.00 14.74 231 GLY A N 1
ATOM 1602 C CA . GLY A 1 215 ? -30.363 -8.767 -3.956 1.00 13.24 231 GLY A CA 1
ATOM 1603 C C . GLY A 1 215 ? -28.988 -9.311 -3.715 1.00 12.71 231 GLY A C 1
ATOM 1604 O O . GLY A 1 215 ? -28.118 -9.138 -4.568 1.00 13.95 231 GLY A O 1
ATOM 1605 N N . ALA A 1 216 ? -28.754 -9.942 -2.570 1.00 13.18 232 ALA A N 1
ATOM 1606 C CA . ALA A 1 216 ? -27.445 -10.521 -2.251 1.00 13.69 232 ALA A CA 1
ATOM 1607 C C . ALA A 1 216 ? -27.055 -11.611 -3.245 1.00 13.56 232 ALA A C 1
ATOM 1608 O O . ALA A 1 216 ? -25.855 -11.726 -3.620 1.00 14.57 232 ALA A O 1
ATOM 1610 N N . ALA A 1 217 ? -28.007 -12.376 -3.775 1.00 13.50 233 ALA A N 1
ATOM 1611 C CA . ALA A 1 217 ? -27.699 -13.408 -4.784 1.00 13.87 233 ALA A CA 1
ATOM 1612 C C . ALA A 1 217 ? -27.202 -12.740 -6.064 1.00 14.13 233 ALA A C 1
ATOM 1613 O O . ALA A 1 217 ? -26.300 -13.305 -6.728 1.00 14.91 233 ALA A O 1
ATOM 1615 N N . TRP A 1 218 ? -27.757 -11.597 -6.456 1.00 14.16 234 TRP A N 1
ATOM 1616 C CA . TRP A 1 218 ? -27.305 -10.918 -7.681 1.00 12.99 234 TRP A CA 1
ATOM 1617 C C . TRP A 1 218 ? -25.898 -10.373 -7.410 1.00 12.73 234 TRP A C 1
ATOM 1618 O O . TRP A 1 218 ? -25.030 -10.428 -8.268 1.00 12.76 234 TRP A O 1
ATOM 1629 N N . VAL A 1 219 ? -25.683 -9.768 -6.235 1.00 12.22 235 VAL A N 1
ATOM 1630 C CA . VAL A 1 219 ? -24.333 -9.278 -5.913 1.00 12.58 235 VAL A CA 1
ATOM 1631 C C . VAL A 1 219 ? -23.353 -10.443 -5.998 1.00 12.50 235 VAL A C 1
ATOM 1632 O O . VAL A 1 219 ? -22.228 -10.265 -6.510 1.00 12.96 235 VAL A O 1
ATOM 1636 N N . LEU A 1 220 ? -23.694 -11.625 -5.442 1.00 13.65 236 LEU A N 1
ATOM 1637 C CA . LEU A 1 220 ? -22.783 -12.783 -5.477 1.00 14.53 236 LEU A CA 1
ATOM 1638 C C . LEU A 1 220 ? -22.484 -13.235 -6.906 1.00 13.82 236 LEU A C 1
ATOM 1639 O O . LEU A 1 220 ? -21.343 -13.534 -7.219 1.00 13.39 236 LEU A O 1
ATOM 1644 N N . LYS A 1 221 ? -23.487 -13.243 -7.765 1.00 14.94 237 LYS A N 1
ATOM 1645 C CA . LYS A 1 221 ? -23.285 -13.577 -9.187 1.00 15.34 237 LYS A CA 1
ATOM 1646 C C . LYS A 1 221 ? -22.228 -12.638 -9.763 1.00 15.89 237 LYS A C 1
ATOM 1647 O O . LYS A 1 221 ? -21.332 -13.052 -10.500 1.00 14.65 237 LYS A O 1
ATOM 1653 N N . TYR A 1 222 ? -22.361 -11.339 -9.465 1.00 14.41 238 TYR A N 1
ATOM 1654 C CA . TYR A 1 222 ? -21.433 -10.331 -10.014 1.00 13.20 238 TYR A CA 1
ATOM 1655 C C . TYR A 1 222 ? -20.042 -10.536 -9.444 1.00 12.44 238 TYR A C 1
ATOM 1656 O O . TYR A 1 222 ? -19.055 -10.542 -10.200 1.00 12.66 238 TYR A O 1
ATOM 1665 N N . ILE A 1 223 ? -19.914 -10.676 -8.125 1.00 12.78 239 ILE A N 1
ATOM 1666 C CA . ILE A 1 223 ? -18.558 -10.818 -7.540 1.00 13.07 239 ILE A CA 1
ATOM 1667 C C . ILE A 1 223 ? -17.878 -12.105 -8.050 1.00 13.48 239 ILE A C 1
ATOM 1668 O O . ILE A 1 223 ? -16.675 -12.113 -8.327 1.00 13.71 239 ILE A O 1
ATOM 1673 N N . ARG A 1 224 ? -18.629 -13.165 -8.165 1.00 13.68 240 ARG A N 1
ATOM 1674 C CA . ARG A 1 224 ? -18.065 -14.421 -8.731 1.00 12.93 240 ARG A CA 1
ATOM 1675 C C . ARG A 1 224 ? -17.594 -14.160 -10.158 1.00 14.06 240 ARG A C 1
ATOM 1676 O O . ARG A 1 224 ? -16.510 -14.666 -10.523 1.00 15.24 240 ARG A O 1
ATOM 1684 N N . ALA A 1 225 ? -18.347 -13.438 -10.969 1.00 13.33 241 ALA A N 1
ATOM 1685 C CA . ALA A 1 225 ? -17.896 -13.129 -12.323 1.00 14.29 241 ALA A CA 1
ATOM 1686 C C . ALA A 1 225 ? -16.626 -12.273 -12.339 1.00 13.38 241 ALA A C 1
ATOM 1687 O O . ALA A 1 225 ? -15.722 -12.455 -13.197 1.00 14.82 241 ALA A O 1
ATOM 1689 N N . VAL A 1 226 ? -16.555 -11.281 -11.435 1.00 12.90 242 VAL A N 1
ATOM 1690 C CA . VAL A 1 226 ? -15.360 -10.422 -11.362 1.00 12.88 242 VAL A CA 1
ATOM 1691 C C . VAL A 1 226 ? -14.134 -11.246 -10.912 1.00 12.58 242 VAL A C 1
ATOM 1692 O O . VAL A 1 226 ? -13.078 -11.118 -11.494 1.00 13.23 242 VAL A O 1
ATOM 1696 N N . VAL A 1 227 ? -14.318 -12.056 -9.878 1.00 13.03 243 VAL A N 1
ATOM 1697 C CA . VAL A 1 227 ? -13.199 -12.911 -9.391 1.00 14.39 243 VAL A CA 1
ATOM 1698 C C . VAL A 1 227 ? -12.685 -13.809 -10.532 1.00 14.42 243 VAL A C 1
ATOM 1699 O O . VAL A 1 227 ? -11.480 -13.868 -10.774 1.00 15.32 243 VAL A O 1
ATOM 1703 N N . GLN A 1 228 ? -13.603 -14.398 -11.273 1.00 14.73 244 GLN A N 1
ATOM 1704 C CA . GLN A 1 228 ? -13.215 -15.236 -12.431 1.00 15.33 244 GLN A CA 1
ATOM 1705 C C . GLN A 1 228 ? -12.525 -14.425 -13.496 1.00 15.65 244 GLN A C 1
ATOM 1706 O O . GLN A 1 228 ? -11.503 -14.886 -14.062 1.00 15.00 244 GLN A O 1
ATOM 1712 N N . ARG A 1 229 ? -13.003 -13.226 -13.803 1.00 13.92 245 ARG A N 1
ATOM 1713 C CA . ARG A 1 229 ? -12.353 -12.397 -14.824 1.00 14.11 245 ARG A CA 1
ATOM 1714 C C . ARG A 1 229 ? -10.929 -12.031 -14.372 1.00 14.04 245 ARG A C 1
ATOM 1715 O O . ARG A 1 229 ? -9.949 -12.092 -15.160 1.00 14.48 245 ARG A O 1
ATOM 1723 N N . VAL A 1 230 ? -10.768 -11.590 -13.128 1.00 12.88 246 VAL A N 1
ATOM 1724 C CA . VAL A 1 230 ? -9.405 -11.241 -12.650 1.00 13.39 246 VAL A CA 1
ATOM 1725 C C . VAL A 1 230 ? -8.520 -12.505 -12.636 1.00 14.32 246 VAL A C 1
ATOM 1726 O O . VAL A 1 230 ? -7.361 -12.437 -13.107 1.00 16.18 246 VAL A O 1
ATOM 1730 N N . GLU A 1 231 ? -9.023 -13.613 -12.086 1.00 15.30 247 GLU A N 1
ATOM 1731 C CA . GLU A 1 231 ? -8.286 -14.915 -12.118 1.00 15.61 247 GLU A CA 1
ATOM 1732 C C . GLU A 1 231 ? -7.870 -15.237 -13.550 1.00 17.68 247 GLU A C 1
ATOM 1733 O O . GLU A 1 231 ? -6.774 -15.792 -13.727 1.00 16.65 247 GLU A O 1
ATOM 1739 N N . SER A 1 232 ? -8.678 -14.967 -14.556 1.00 15.04 248 SER A N 1
ATOM 1740 C CA . SER A 1 232 ? -8.362 -15.344 -15.950 1.00 16.46 248 SER A CA 1
ATOM 1741 C C . SER A 1 232 ? -7.200 -14.500 -16.482 1.00 16.46 248 SER A C 1
ATOM 1742 O O . SER A 1 232 ? -6.572 -14.911 -17.484 1.00 17.56 248 SER A O 1
ATOM 1745 N N . VAL A 1 233 ? -6.963 -13.293 -15.983 1.00 14.92 249 VAL A N 1
ATOM 1746 C CA . VAL A 1 233 ? -5.917 -12.393 -16.503 1.00 15.48 249 VAL A CA 1
ATOM 1747 C C . VAL A 1 233 ? -4.690 -12.395 -15.591 1.00 18.11 249 VAL A C 1
ATOM 1748 O O . VAL A 1 233 ? -3.533 -12.508 -16.105 1.00 18.98 249 VAL A O 1
ATOM 1752 N N . ASN A 1 234 ? -4.872 -12.182 -14.294 1.00 14.91 250 ASN A N 1
ATOM 1753 C CA . ASN A 1 234 ? -3.734 -12.029 -13.382 1.00 16.62 250 ASN A CA 1
ATOM 1754 C C . ASN A 1 234 ? -4.298 -12.344 -12.008 1.00 16.63 250 ASN A C 1
ATOM 1755 O O . ASN A 1 234 ? -4.820 -11.462 -11.318 1.00 16.42 250 ASN A O 1
ATOM 1760 N N . PRO A 1 235 ? -4.191 -13.568 -11.540 1.00 16.14 251 PRO A N 1
ATOM 1761 C CA . PRO A 1 235 ? -4.793 -13.989 -10.294 1.00 16.42 251 PRO A CA 1
ATOM 1762 C C . PRO A 1 235 ? -4.098 -13.381 -9.062 1.00 16.50 251 PRO A C 1
ATOM 1763 O O . PRO A 1 235 ? -4.625 -13.551 -7.987 1.00 17.59 251 PRO A O 1
ATOM 1767 N N . ASN A 1 236 ? -2.957 -12.743 -9.279 1.00 16.90 252 ASN A N 1
ATOM 1768 C CA . ASN A 1 236 ? -2.199 -12.130 -8.179 1.00 17.46 252 ASN A CA 1
ATOM 1769 C C . ASN A 1 236 ? -2.810 -10.770 -7.825 1.00 17.45 252 ASN A C 1
ATOM 1770 O O . ASN A 1 236 ? -2.461 -10.220 -6.753 1.00 16.34 252 ASN A O 1
ATOM 1775 N N . ILE A 1 237 ? -3.698 -10.229 -8.660 1.00 15.55 253 ILE A N 1
ATOM 1776 C CA . ILE A 1 237 ? -4.406 -8.954 -8.285 1.00 15.26 253 ILE A CA 1
ATOM 1777 C C . ILE A 1 237 ? -5.482 -9.339 -7.287 1.00 14.66 253 ILE A C 1
ATOM 1778 O O . ILE A 1 237 ? -6.412 -10.041 -7.631 1.00 14.74 253 ILE A O 1
ATOM 1783 N N . PRO A 1 238 ? -5.492 -8.807 -6.032 1.00 14.46 254 PRO A N 1
ATOM 1784 C CA . PRO A 1 238 ? -6.551 -9.135 -5.102 1.00 14.07 254 PRO A CA 1
ATOM 1785 C C . PRO A 1 238 ? -7.858 -8.432 -5.477 1.00 13.22 254 PRO A C 1
ATOM 1786 O O . PRO A 1 238 ? -7.835 -7.338 -6.084 1.00 13.58 254 PRO A O 1
ATOM 1790 N N . VAL A 1 239 ? -8.954 -9.083 -5.141 1.00 12.52 255 VAL A N 1
ATOM 1791 C CA . VAL A 1 239 ? -10.320 -8.509 -5.272 1.00 12.41 255 VAL A CA 1
ATOM 1792 C C . VAL A 1 239 ? -10.805 -8.159 -3.860 1.00 11.66 255 VAL A C 1
ATOM 1793 O O . VAL A 1 239 ? -10.801 -9.024 -2.934 1.00 12.72 255 VAL A O 1
ATOM 1797 N N . MET A 1 240 ? -11.223 -6.911 -3.686 1.00 11.67 256 MET A N 1
ATOM 1798 C CA . MET A 1 240 ? -11.797 -6.422 -2.434 1.00 11.64 256 MET A CA 1
ATOM 1799 C C . MET A 1 240 ? -13.322 -6.332 -2.584 1.00 10.11 256 MET A C 1
ATOM 1800 O O . MET A 1 240 ? -13.843 -5.577 -3.453 1.00 11.36 256 MET A O 1
ATOM 1805 N N . PHE A 1 241 ? -13.998 -7.139 -1.798 1.00 10.39 257 PHE A N 1
ATOM 1806 C CA . PHE A 1 241 ? -15.459 -7.296 -1.812 1.00 11.56 257 PHE A CA 1
ATOM 1807 C C . PHE A 1 241 ? -16.071 -6.451 -0.698 1.00 11.09 257 PHE A C 1
ATOM 1808 O O . PHE A 1 241 ? -15.864 -6.765 0.497 1.00 11.75 257 PHE A O 1
ATOM 1816 N N . GLN A 1 242 ? -16.786 -5.395 -1.095 1.00 11.86 258 GLN A N 1
ATOM 1817 C CA . GLN A 1 242 ? -17.594 -4.572 -0.171 1.00 10.97 258 GLN A CA 1
ATOM 1818 C C . GLN A 1 242 ? -18.999 -5.187 -0.142 1.00 11.80 258 GLN A C 1
ATOM 1819 O O . GLN A 1 242 ? -19.813 -4.901 -1.036 1.00 12.62 258 GLN A O 1
ATOM 1825 N N . GLY A 1 243 ? -19.240 -6.090 0.819 1.00 12.49 259 GLY A N 1
ATOM 1826 C CA . GLY A 1 243 ? -20.486 -6.854 0.879 1.00 11.95 259 GLY A CA 1
ATOM 1827 C C . GLY A 1 243 ? -21.587 -6.119 1.595 1.00 13.57 259 GLY A C 1
ATOM 1828 O O . GLY A 1 243 ? -22.264 -6.678 2.465 1.00 14.13 259 GLY A O 1
ATOM 1829 N N . SER A 1 244 ? -21.837 -4.878 1.203 1.00 13.19 260 SER A N 1
ATOM 1830 C CA . SER A 1 244 ? -22.902 -4.047 1.800 1.00 12.77 260 SER A CA 1
ATOM 1831 C C . SER A 1 244 ? -22.600 -3.940 3.300 1.00 13.82 260 SER A C 1
ATOM 1832 O O . SER A 1 244 ? -21.450 -3.803 3.702 1.00 13.91 260 SER A O 1
ATOM 1835 N N . PHE A 1 245 ? -23.624 -4.058 4.132 1.00 13.36 261 PHE A N 1
ATOM 1836 C CA . PHE A 1 245 ? -23.510 -3.957 5.601 1.00 12.92 261 PHE A CA 1
ATOM 1837 C C . PHE A 1 245 ? -23.867 -5.284 6.204 1.00 13.69 261 PHE A C 1
ATOM 1838 O O . PHE A 1 245 ? -24.167 -5.326 7.402 1.00 14.47 261 PHE A O 1
ATOM 1846 N N . LYS A 1 246 ? -23.767 -6.384 5.459 1.00 15.52 262 LYS A N 1
ATOM 1847 C CA . LYS A 1 246 ? -23.848 -7.740 6.041 1.00 14.39 262 LYS A CA 1
ATOM 1848 C C . LYS A 1 246 ? -22.583 -7.989 6.851 1.00 17.51 262 LYS A C 1
ATOM 1849 O O . LYS A 1 246 ? -21.464 -7.467 6.509 1.00 19.21 262 LYS A O 1
ATOM 1855 N N . TYR A 1 247 ? -22.692 -8.780 7.884 1.00 19.96 263 TYR A N 1
ATOM 1856 C CA . TYR A 1 247 ? -21.458 -9.257 8.562 1.00 23.70 263 TYR A CA 1
ATOM 1857 C C . TYR A 1 247 ? -20.648 -10.079 7.571 1.00 22.60 263 TYR A C 1
ATOM 1858 O O . TYR A 1 247 ? -21.223 -10.758 6.731 1.00 20.14 263 TYR A O 1
ATOM 1867 N N . PRO A 1 248 ? -1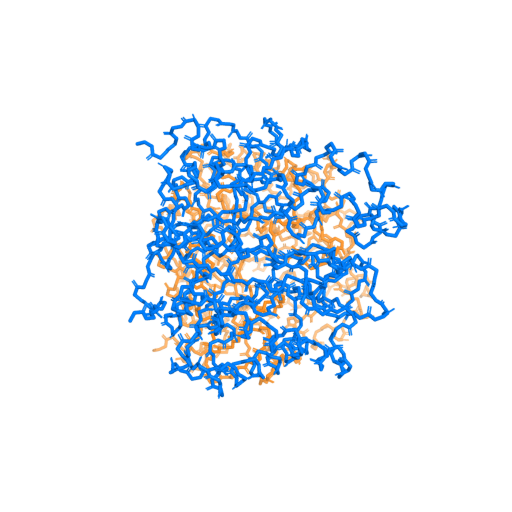9.286 -10.013 7.583 1.00 20.72 264 PRO A N 1
ATOM 1868 C CA . PRO A 1 248 ? -18.487 -10.815 6.672 1.00 18.56 264 PRO A CA 1
ATOM 1869 C C . PRO A 1 248 ? -18.890 -12.281 6.732 1.00 19.29 264 PRO A C 1
ATOM 1870 O O . PRO A 1 248 ? -18.838 -12.953 5.702 1.00 16.86 264 PRO A O 1
ATOM 1874 N N . GLN A 1 249 ? -19.244 -12.797 7.924 1.00 20.79 265 GLN A N 1
ATOM 1875 C CA . GLN A 1 249 ? -19.690 -14.180 8.117 1.00 26.28 265 GLN A CA 1
ATOM 1876 C C . GLN A 1 249 ? -20.793 -14.563 7.134 1.00 22.62 265 GLN A C 1
ATOM 1877 O O . GLN A 1 249 ? -20.927 -15.724 6.741 1.00 23.96 265 GLN A O 1
ATOM 1883 N N . TYR A 1 250 ? -21.646 -13.602 6.729 1.00 19.13 266 TYR A N 1
ATOM 1884 C CA . TYR A 1 250 ? -22.750 -13.849 5.801 1.00 19.51 266 TYR A CA 1
ATOM 1885 C C . TYR A 1 250 ? -22.225 -14.372 4.487 1.00 17.90 266 TYR A C 1
ATOM 1886 O O . TYR A 1 250 ? -22.917 -15.182 3.822 1.00 20.81 266 TYR A O 1
ATOM 1895 N N . TRP A 1 251 ? -21.079 -13.852 4.035 1.00 15.82 267 TRP A N 1
ATOM 1896 C CA . TRP A 1 251 ? -20.559 -14.152 2.689 1.00 16.05 267 TRP A CA 1
ATOM 1897 C C . TRP A 1 251 ? -19.473 -15.237 2.709 1.00 15.56 267 TRP A C 1
ATOM 1898 O O . TRP A 1 251 ? -19.109 -15.733 1.668 1.00 17.04 267 TRP A O 1
ATOM 1909 N N . GLU A 1 252 ? -18.905 -15.516 3.870 1.00 16.69 268 GLU A N 1
ATOM 1910 C CA . GLU A 1 252 ? -17.724 -16.439 4.004 1.00 18.21 268 GLU A CA 1
ATOM 1911 C C . GLU A 1 252 ? -17.923 -17.795 3.314 1.00 16.70 268 GLU A C 1
ATOM 1912 O O . GLU A 1 252 ? -16.932 -18.243 2.653 1.00 18.04 268 GLU A O 1
ATOM 1918 N N . GLY A 1 253 ? -19.093 -18.390 3.501 1.00 17.99 269 GLY A N 1
ATOM 1919 C CA . GLY A 1 253 ? -19.411 -19.714 2.963 1.00 19.73 269 GLY A CA 1
ATOM 1920 C C . GLY A 1 253 ? -19.507 -19.692 1.472 1.00 19.85 269 GLY A C 1
ATOM 1921 O O . GLY A 1 253 ? -19.531 -20.789 0.854 1.00 22.40 269 GLY A O 1
ATOM 1922 N N . ASP A 1 254 ? -19.514 -18.540 0.804 1.00 17.41 270 ASP A N 1
ATOM 1923 C CA . ASP A 1 254 ? -19.732 -18.477 -0.664 1.00 17.64 270 ASP A CA 1
ATOM 1924 C C . ASP A 1 254 ? -18.450 -18.547 -1.479 1.00 17.39 270 ASP A C 1
ATOM 1925 O O . ASP A 1 254 ? -18.536 -18.617 -2.708 1.00 19.94 270 ASP A O 1
ATOM 1930 N N . PHE A 1 255 ? -17.263 -18.497 -0.845 1.00 16.89 271 PHE A N 1
ATOM 1931 C CA . PHE A 1 255 ? -15.978 -18.512 -1.519 1.00 17.68 271 PHE A CA 1
ATOM 1932 C C . PHE A 1 255 ? -15.049 -19.506 -0.848 1.00 18.44 271 PHE A C 1
ATOM 1933 O O . PHE A 1 255 ? -14.967 -19.552 0.366 1.00 18.01 271 PHE A O 1
ATOM 1941 N N . PRO A 1 256 ? -14.310 -20.313 -1.635 1.00 18.54 272 PRO A N 1
ATOM 1942 C CA . PRO A 1 256 ? -13.232 -21.132 -1.078 1.00 18.76 272 PRO A CA 1
ATOM 1943 C C . PRO A 1 256 ? -12.130 -20.255 -0.481 1.00 19.06 272 PRO A C 1
ATOM 1944 O O . PRO A 1 256 ? -11.856 -19.199 -1.024 1.00 17.30 272 PRO A O 1
ATOM 1948 N N . ALA A 1 257 ? -11.539 -20.701 0.614 1.00 19.31 273 ALA A N 1
ATOM 1949 C CA . ALA A 1 257 ? -10.488 -19.941 1.317 1.00 20.87 273 ALA A CA 1
ATOM 1950 C C . ALA A 1 257 ? -9.311 -19.616 0.401 1.00 17.88 273 ALA A C 1
ATOM 1951 O O . ALA A 1 257 ? -8.588 -18.603 0.650 1.00 20.64 273 ALA A O 1
ATOM 1953 N N . SER A 1 258 ? -9.060 -20.404 -0.662 1.00 18.78 274 SER A N 1
ATOM 1954 C CA . SER A 1 258 ? -7.970 -20.119 -1.619 1.00 18.65 274 SER A CA 1
ATOM 1955 C C . SER A 1 258 ? -8.203 -18.864 -2.487 1.00 17.48 274 SER A C 1
ATOM 1956 O O . SER A 1 258 ? -7.256 -18.400 -3.144 1.00 18.39 274 SER A O 1
ATOM 1959 N N . THR A 1 259 ? -9.425 -18.354 -2.508 1.00 17.00 275 THR A N 1
ATOM 1960 C CA . THR A 1 259 ? -9.753 -17.151 -3.311 1.00 15.50 275 THR A CA 1
ATOM 1961 C C . THR A 1 259 ? -8.919 -15.964 -2.846 1.00 13.79 275 THR A C 1
ATOM 1962 O O . THR A 1 259 ? -8.842 -15.750 -1.648 1.00 15.51 275 THR A O 1
ATOM 1966 N N . ASN A 1 260 ? -8.352 -15.228 -3.787 1.00 13.81 276 ASN A N 1
ATOM 1967 C CA . ASN A 1 260 ? -7.530 -14.021 -3.478 1.00 15.48 276 ASN A CA 1
ATOM 1968 C C . ASN A 1 260 ? -8.506 -12.871 -3.205 1.00 13.84 276 ASN A C 1
ATOM 1969 O O . ASN A 1 260 ? -8.670 -12.007 -4.072 1.00 14.13 276 ASN A O 1
ATOM 1974 N N . LEU A 1 261 ? -9.077 -12.872 -2.018 1.00 14.39 277 LEU A N 1
ATOM 1975 C CA . LEU A 1 261 ? -10.218 -12.011 -1.664 1.00 14.23 277 LEU A CA 1
ATOM 1976 C C . LEU A 1 261 ? -9.946 -11.367 -0.310 1.00 13.22 277 LEU A C 1
ATOM 1977 O O . LEU A 1 261 ? -9.411 -12.034 0.598 1.00 13.65 277 LEU A O 1
ATOM 1982 N N . VAL A 1 262 ? -10.374 -10.128 -0.189 1.00 12.31 278 VAL A N 1
ATOM 1983 C CA . VAL A 1 262 ? -10.379 -9.391 1.093 1.00 12.80 278 VAL A CA 1
ATOM 1984 C C . VAL A 1 262 ? -11.713 -8.681 1.189 1.00 13.22 278 VAL A C 1
ATOM 1985 O O . VAL A 1 262 ? -12.208 -8.140 0.184 1.00 12.42 278 VAL A O 1
ATOM 1989 N N . PHE A 1 263 ? -12.299 -8.636 2.371 1.00 11.59 279 PHE A N 1
ATOM 1990 C CA . PHE A 1 263 ? -13.533 -7.880 2.578 1.00 12.48 279 PHE A CA 1
ATOM 1991 C C . PHE A 1 263 ? -13.236 -6.417 2.905 1.00 13.03 279 PHE A C 1
ATOM 1992 O O . PHE A 1 263 ? -12.259 -6.155 3.604 1.00 13.00 279 PHE A O 1
ATOM 2000 N N . ASP A 1 264 ? -14.099 -5.538 2.441 1.00 11.48 280 ASP A N 1
ATOM 2001 C CA . ASP A 1 264 ? -14.056 -4.097 2.807 1.00 11.45 280 ASP A CA 1
ATOM 2002 C C . ASP A 1 264 ? -15.273 -3.822 3.669 1.00 11.56 280 ASP A C 1
ATOM 2003 O O . ASP A 1 264 ? -16.438 -3.906 3.190 1.00 11.64 280 ASP A O 1
ATOM 2008 N N . THR A 1 265 ? -15.074 -3.569 4.956 1.00 10.48 281 THR A N 1
ATOM 2009 C CA . THR A 1 265 ? -16.152 -3.174 5.856 1.00 10.72 281 THR A CA 1
ATOM 2010 C C . THR A 1 265 ? -16.191 -1.666 6.054 1.00 9.76 281 THR A C 1
ATOM 2011 O O . THR A 1 265 ? -15.134 -1.031 6.032 1.00 11.31 281 THR A O 1
ATOM 2015 N N . HIS A 1 266 ? -17.391 -1.123 6.134 1.00 10.88 282 HIS A N 1
ATOM 2016 C CA . HIS A 1 266 ? -17.558 0.339 6.308 1.00 11.29 282 HIS A CA 1
ATOM 2017 C C . HIS A 1 266 ? -18.241 0.560 7.645 1.00 12.35 282 HIS A C 1
ATOM 2018 O O . HIS A 1 266 ? -19.326 0.029 7.860 1.00 12.90 282 HIS A O 1
ATOM 2025 N N . HIS A 1 267 ? -17.612 1.297 8.547 1.00 12.12 283 HIS A N 1
ATOM 2026 C CA . HIS A 1 267 ? -18.155 1.513 9.913 1.00 12.57 283 HIS A CA 1
ATOM 2027 C C . HIS A 1 267 ? -18.291 2.999 10.200 1.00 11.36 283 HIS A C 1
ATOM 2028 O O . HIS A 1 267 ? -17.255 3.695 10.279 1.00 12.90 283 HIS A O 1
ATOM 2035 N N . TYR A 1 268 ? -19.519 3.432 10.385 1.00 11.67 284 TYR A N 1
ATOM 2036 C CA . TYR A 1 268 ? -19.855 4.826 10.688 1.00 11.82 284 TYR A CA 1
ATOM 2037 C C . TYR A 1 268 ? -20.741 4.903 11.901 1.00 12.35 284 TYR A C 1
ATOM 2038 O O . TYR A 1 268 ? -21.372 3.930 12.327 1.00 12.95 284 TYR A O 1
ATOM 2047 N N . TYR A 1 269 ? -20.767 6.094 12.476 1.00 12.16 285 TYR A N 1
ATOM 2048 C CA . TYR A 1 269 ? -21.386 6.340 13.814 1.00 12.58 285 TYR A CA 1
ATOM 2049 C C . TYR A 1 269 ? -22.268 7.570 13.850 1.00 13.24 285 TYR A C 1
ATOM 2050 O O . TYR A 1 269 ? -22.741 7.903 14.937 1.00 13.53 285 TYR A O 1
ATOM 2059 N N . TYR A 1 270 ? -22.485 8.244 12.728 1.00 13.11 286 TYR A N 1
ATOM 2060 C CA . TYR A 1 270 ? -23.002 9.634 12.714 1.00 13.12 286 TYR A CA 1
ATOM 2061 C C . TYR A 1 270 ? -24.525 9.666 12.696 1.00 14.11 286 TYR A C 1
ATOM 2062 O O . TYR A 1 270 ? -25.105 10.772 12.855 1.00 14.53 286 TYR A O 1
ATOM 2071 N N . GLU A 1 271 ? -25.208 8.510 12.531 1.00 14.92 287 GLU A N 1
ATOM 2072 C CA . GLU A 1 271 ? -26.683 8.486 12.720 1.00 15.84 287 GLU A CA 1
ATOM 2073 C C . GLU A 1 271 ? -27.103 7.119 13.256 1.00 15.76 287 GLU A C 1
ATOM 2074 O O . GLU A 1 271 ? -26.380 6.121 13.141 1.00 15.63 287 GLU A O 1
ATOM 2080 N N . HIS A 1 272 ? -28.347 7.086 13.756 1.00 18.13 288 HIS A N 1
ATOM 2081 C CA . HIS A 1 272 ? -29.078 5.828 14.046 1.00 19.15 288 HIS A CA 1
ATOM 2082 C C . HIS A 1 272 ? -28.506 5.030 15.228 1.00 16.65 288 HIS A C 1
ATOM 2083 O O . HIS A 1 272 ? -28.707 3.822 15.304 1.00 20.26 288 HIS A O 1
ATOM 2090 N N . MET A 1 273 ? -27.830 5.712 16.153 1.00 16.26 289 MET A N 1
ATOM 2091 C CA . MET A 1 273 ? -27.344 5.034 17.361 1.00 17.23 289 MET A CA 1
ATOM 2092 C C . MET A 1 273 ? -27.086 6.110 18.420 1.00 14.59 289 MET A C 1
ATOM 2093 O O . MET A 1 273 ? -26.978 7.267 18.118 1.00 14.96 289 MET A O 1
ATOM 2098 N N . ASP A 1 274 ? -26.923 5.645 19.650 1.00 14.55 290 ASP A N 1
ATOM 2099 C CA . ASP A 1 274 ? -26.660 6.529 20.808 1.00 14.66 290 ASP A CA 1
ATOM 2100 C C . ASP A 1 274 ? -25.167 6.755 20.986 1.00 15.57 290 ASP A C 1
ATOM 2101 O O . ASP A 1 274 ? -24.619 6.774 22.125 1.00 15.08 290 ASP A O 1
ATOM 2106 N N . SER A 1 275 ? -24.456 6.977 19.878 1.00 13.71 291 SER A N 1
ATOM 2107 C CA . SER A 1 275 ? -23.034 7.276 19.934 1.00 13.17 291 SER A CA 1
ATOM 2108 C C . SER A 1 275 ? -22.771 8.744 20.328 1.00 12.77 291 SER A C 1
ATOM 2109 O O . SER A 1 275 ? -23.544 9.635 19.936 1.00 13.99 291 SER A O 1
ATOM 2112 N N . SER A 1 276 ? -21.666 8.948 21.023 1.00 13.49 292 SER A N 1
ATOM 2113 C CA . SER A 1 276 ? -21.159 10.282 21.362 1.00 13.68 292 SER A CA 1
ATOM 2114 C C . SER A 1 276 ? -19.660 10.320 21.121 1.00 13.62 292 SER A C 1
ATOM 2115 O O . SER A 1 276 ? -19.009 9.265 20.996 1.00 13.33 292 SER A O 1
ATOM 2118 N N . SER A 1 277 ? -19.036 11.508 21.190 1.00 14.15 293 SER A N 1
ATOM 2119 C CA . SER A 1 277 ? -17.570 11.515 21.163 1.00 14.71 293 SER A CA 1
ATOM 2120 C C . SER A 1 277 ? -16.985 10.753 22.356 1.00 14.65 293 SER A C 1
ATOM 2121 O O . SER A 1 277 ? -15.962 10.087 22.225 1.00 14.75 293 SER A O 1
ATOM 2124 N N . GLU A 1 278 ? -17.629 10.872 23.528 1.00 15.51 294 GLU A N 1
ATOM 2125 C CA . GLU A 1 278 ? -17.105 10.233 24.744 1.00 15.71 294 GLU A CA 1
ATOM 2126 C C . GLU A 1 278 ? -17.121 8.722 24.605 1.00 14.85 294 GLU A C 1
ATOM 2127 O O . GLU A 1 278 ? -16.145 8.079 25.023 1.00 15.42 294 GLU A O 1
ATOM 2133 N N . ASN A 1 279 ? -18.200 8.137 24.073 1.00 13.61 295 ASN A N 1
ATOM 2134 C CA . ASN A 1 279 ? -18.354 6.670 24.054 1.00 14.75 295 ASN A CA 1
ATOM 2135 C C . ASN A 1 279 ? -17.924 6.059 22.716 1.00 13.51 295 ASN A C 1
ATOM 2136 O O . ASN A 1 279 ? -18.018 4.815 22.572 1.00 14.28 295 ASN A O 1
ATOM 2141 N N . LEU A 1 280 ? -17.430 6.891 21.790 1.00 13.37 296 LEU A N 1
ATOM 2142 C CA . LEU A 1 280 ? -17.155 6.369 20.423 1.00 12.88 296 LEU A CA 1
ATOM 2143 C C . LEU A 1 280 ? -16.244 5.166 20.489 1.00 13.55 296 LEU A C 1
ATOM 2144 O O . LEU A 1 280 ? -16.431 4.215 19.718 1.00 13.60 296 LEU A O 1
ATOM 2149 N N . PRO A 1 281 ? -15.155 5.101 21.293 1.00 12.71 297 PRO A N 1
ATOM 2150 C CA . PRO A 1 281 ? -14.301 3.915 21.265 1.00 13.86 297 PRO A CA 1
ATOM 2151 C C . PRO A 1 281 ? -15.023 2.606 21.597 1.00 12.79 297 PRO A C 1
ATOM 2152 O O . PRO A 1 281 ? -14.566 1.538 21.162 1.00 13.90 297 PRO A O 1
ATOM 2156 N N . GLU A 1 282 ? -16.095 2.679 22.391 1.00 13.38 298 GLU A N 1
ATOM 2157 C CA . GLU A 1 282 ? -16.942 1.514 22.696 1.00 14.05 298 GLU A CA 1
ATOM 2158 C C . GLU A 1 282 ? -17.640 1.016 21.441 1.00 13.01 298 GLU A C 1
ATOM 2159 O O . GLU A 1 282 ? -17.684 -0.222 21.207 1.00 14.46 298 GLU A O 1
ATOM 2165 N N . TYR A 1 283 ? -18.132 1.927 20.656 1.00 13.16 299 TYR A N 1
ATOM 2166 C CA . TYR A 1 283 ? -18.842 1.575 19.384 1.00 12.95 299 TYR A CA 1
ATOM 2167 C C . TYR A 1 283 ? -17.834 1.035 18.373 1.00 11.87 299 TYR A C 1
ATOM 2168 O O . TYR A 1 283 ? -18.112 0.066 17.609 1.00 11.71 299 TYR A O 1
ATOM 2177 N N . ILE A 1 284 ? -16.644 1.633 18.313 1.00 11.96 300 ILE A N 1
ATOM 2178 C CA . ILE A 1 284 ? -15.567 1.141 17.426 1.00 12.40 300 ILE A CA 1
ATOM 2179 C C . ILE A 1 284 ? -15.201 -0.292 17.830 1.00 11.71 300 ILE A C 1
ATOM 2180 O O . ILE A 1 284 ? -15.076 -1.203 16.968 1.00 11.94 300 ILE A O 1
ATOM 2185 N N . LEU A 1 285 ? -14.952 -0.508 19.131 1.00 12.51 301 LEU A N 1
ATOM 2186 C CA . LEU A 1 285 ? -14.572 -1.849 19.579 1.00 13.28 301 LEU A CA 1
ATOM 2187 C C . LEU A 1 285 ? -15.715 -2.848 19.311 1.00 12.28 301 LEU A C 1
ATOM 2188 O O . LEU A 1 285 ? -15.420 -3.988 18.906 1.00 12.59 301 LEU A O 1
ATOM 2193 N N . ALA A 1 286 ? -16.973 -2.469 19.462 1.00 12.56 302 ALA A N 1
ATOM 2194 C CA . ALA A 1 286 ? -18.104 -3.365 19.183 1.00 12.44 302 ALA A CA 1
ATOM 2195 C C . ALA A 1 286 ? -18.077 -3.820 17.710 1.00 12.44 302 ALA A C 1
ATOM 2196 O O . ALA A 1 286 ? -18.230 -5.028 17.383 1.00 13.02 302 ALA A O 1
ATOM 2198 N N . ASP A 1 287 ? -17.844 -2.893 16.798 1.00 12.05 303 ASP A N 1
ATOM 2199 C CA . ASP A 1 287 ? -17.759 -3.226 15.375 1.00 12.82 303 ASP A CA 1
ATOM 2200 C C . ASP A 1 287 ? -16.615 -4.190 15.151 1.00 13.26 303 ASP A C 1
ATOM 2201 O O . ASP A 1 287 ? -16.724 -5.164 14.393 1.00 13.86 303 ASP A O 1
ATOM 2206 N N . ALA A 1 288 ? -15.451 -3.904 15.719 1.00 12.70 304 ALA A N 1
ATOM 2207 C CA . ALA A 1 288 ? -14.299 -4.759 15.473 1.00 11.85 304 ALA A CA 1
ATOM 2208 C C . ALA A 1 288 ? -14.531 -6.165 16.042 1.00 12.82 304 ALA A C 1
ATOM 2209 O O . ALA A 1 288 ? -14.124 -7.192 15.433 1.00 13.50 304 ALA A O 1
ATOM 2211 N N . ARG A 1 289 ? -15.081 -6.263 17.244 1.00 12.84 305 ARG A N 1
ATOM 2212 C CA . ARG A 1 289 ? -15.288 -7.558 17.902 1.00 12.71 305 ARG A CA 1
ATOM 2213 C C . ARG A 1 289 ? -16.318 -8.400 17.173 1.00 12.98 305 ARG A C 1
ATOM 2214 O O . ARG A 1 289 ? -16.127 -9.653 17.107 1.00 14.83 305 ARG A O 1
ATOM 2222 N N . GLU A 1 290 ? -17.372 -7.793 16.609 1.00 11.84 306 GLU A N 1
ATOM 2223 C CA . GLU A 1 290 ? -18.512 -8.595 16.087 1.00 12.79 306 GLU A CA 1
ATOM 2224 C C . GLU A 1 290 ? -18.567 -8.577 14.572 1.00 13.42 306 GLU A C 1
ATOM 2225 O O . GLU A 1 290 ? -19.364 -9.407 14.028 1.00 15.06 306 GLU A O 1
ATOM 2231 N N . LYS A 1 291 ? -17.854 -7.692 13.869 1.00 12.35 307 LYS A N 1
ATOM 2232 C CA . LYS A 1 291 ? -18.067 -7.491 12.419 1.00 12.97 307 LYS A CA 1
ATOM 2233 C C . LYS A 1 291 ? -16.748 -7.685 11.670 1.00 13.92 307 LYS A C 1
ATOM 2234 O O . LYS A 1 291 ? -16.562 -6.975 10.640 1.00 14.65 307 LYS A O 1
ATOM 2240 N N . SER A 1 292 ? -15.862 -8.561 12.117 1.00 14.57 308 SER A N 1
ATOM 2241 C CA . SER A 1 292 ? -14.554 -8.832 11.462 1.00 13.61 308 SER A CA 1
ATOM 2242 C C . SER A 1 292 ? -14.493 -10.251 10.875 1.00 13.25 308 SER A C 1
ATOM 2243 O O . SER A 1 292 ? -13.392 -10.626 10.497 1.00 15.30 308 SER A O 1
ATOM 2246 N N . GLY A 1 293 ? -15.621 -10.935 10.787 1.00 14.78 309 GLY A N 1
ATOM 2247 C CA . GLY A 1 293 ? -15.625 -12.313 10.250 1.00 14.65 309 GLY A CA 1
ATOM 2248 C C . GLY A 1 293 ? -15.014 -13.317 11.202 1.00 17.15 309 GLY A C 1
ATOM 2249 O O . GLY A 1 293 ? -14.693 -12.983 12.352 1.00 18.47 309 GLY A O 1
ATOM 2250 N N . THR A 1 294 ? -14.854 -14.560 10.735 1.00 16.22 310 THR A N 1
ATOM 2251 C CA . THR A 1 294 ? -14.340 -15.677 11.570 1.00 18.79 310 THR A CA 1
ATOM 2252 C C . THR A 1 294 ? -12.854 -15.869 11.331 1.00 19.46 310 THR A C 1
ATOM 2253 O O . THR A 1 294 ? -12.244 -16.745 12.037 1.00 22.13 310 THR A O 1
ATOM 2257 N N . GLY A 1 295 ? -12.205 -15.108 10.471 1.00 16.55 311 GLY A N 1
ATOM 2258 C CA . GLY A 1 295 ? -10.820 -15.291 10.053 1.00 16.99 311 GLY A CA 1
ATOM 2259 C C . GLY A 1 295 ? -10.650 -16.072 8.749 1.00 16.97 311 GLY A C 1
ATOM 2260 O O . GLY A 1 295 ? -9.515 -16.215 8.267 1.00 18.21 311 GLY A O 1
ATOM 2261 N N . LYS A 1 296 ? -11.753 -16.492 8.126 1.00 16.10 312 LYS A N 1
ATOM 2262 C CA . LYS A 1 296 ? -11.619 -17.275 6.884 1.00 16.84 312 LYS A CA 1
ATOM 2263 C C . LYS A 1 296 ? -10.912 -16.410 5.833 1.00 16.00 312 LYS A C 1
ATOM 2264 O O . LYS A 1 296 ? -10.047 -16.877 5.108 1.00 17.35 312 LYS A O 1
ATOM 2270 N N . PHE A 1 297 ? -11.379 -15.146 5.678 1.00 15.06 313 PHE A N 1
ATOM 2271 C CA . PHE A 1 297 ? -10.746 -14.133 4.830 1.00 14.75 313 PHE A CA 1
ATOM 2272 C C . PHE A 1 297 ? -10.317 -12.895 5.637 1.00 13.10 313 PHE A C 1
ATOM 2273 O O . PHE A 1 297 ? -10.900 -12.568 6.667 1.00 14.61 313 PHE A O 1
ATOM 2281 N N . PRO A 1 298 ? -9.325 -12.175 5.092 1.00 13.16 314 PRO A N 1
ATOM 2282 C CA . PRO A 1 298 ? -8.887 -10.935 5.727 1.00 13.90 314 PRO A CA 1
ATOM 2283 C C . PRO A 1 298 ? -9.951 -9.854 5.505 1.00 13.17 314 PRO A C 1
ATOM 2284 O O . PRO A 1 298 ? -10.749 -9.893 4.545 1.00 13.14 314 PRO A O 1
ATOM 2288 N N . VAL A 1 299 ? -9.951 -8.851 6.404 1.00 12.46 315 VAL A N 1
ATOM 2289 C CA . VAL A 1 299 ? -10.874 -7.710 6.408 1.00 13.06 315 VAL A CA 1
ATOM 2290 C C . VAL A 1 299 ? -10.048 -6.426 6.438 1.00 12.86 315 VAL A C 1
ATOM 2291 O O . VAL A 1 299 ? -9.075 -6.327 7.162 1.00 13.25 315 VAL A O 1
ATOM 2295 N N . PHE A 1 300 ? -10.480 -5.451 5.683 1.00 11.72 316 PHE A N 1
ATOM 2296 C CA . PHE A 1 300 ? -9.939 -4.075 5.718 1.00 11.49 316 PHE A CA 1
ATOM 2297 C C . PHE A 1 300 ? -11.110 -3.110 5.933 1.00 10.71 316 PHE A C 1
ATOM 2298 O O . PHE A 1 300 ? -12.127 -3.259 5.274 1.00 10.85 316 PHE A O 1
ATOM 2306 N N . VAL A 1 301 ? -10.969 -2.138 6.835 1.00 10.74 317 VAL A N 1
ATOM 2307 C CA . VAL A 1 301 ? -12.055 -1.200 7.146 1.00 10.16 317 VAL A CA 1
ATOM 2308 C C . VAL A 1 301 ? -11.903 -0.059 6.159 1.00 11.54 317 VAL A C 1
ATOM 2309 O O . VAL A 1 301 ? -11.211 0.954 6.434 1.00 11.09 317 VAL A O 1
ATOM 2313 N N . GLY A 1 302 ? -12.437 -0.225 4.949 1.00 10.31 318 GLY A N 1
ATOM 2314 C CA . GLY A 1 302 ? -12.157 0.735 3.874 1.00 10.13 318 GLY A CA 1
ATOM 2315 C C . GLY A 1 302 ? -12.798 2.096 4.007 1.00 10.80 318 GLY A C 1
ATOM 2316 O O . GLY A 1 302 ? -12.394 2.998 3.224 1.00 10.71 318 GLY A O 1
ATOM 2317 N N . GLU A 1 303 ? -13.774 2.248 4.861 1.00 10.22 319 GLU A N 1
ATOM 2318 C CA . GLU A 1 303 ? -14.345 3.572 5.160 1.00 10.71 319 GLU A CA 1
ATOM 2319 C C . GLU A 1 303 ? -14.721 3.576 6.638 1.00 10.66 319 GLU A C 1
ATOM 2320 O O . GLU A 1 303 ? -15.354 2.626 7.131 1.00 11.32 319 GLU A O 1
ATOM 2326 N N . TRP A 1 304 ? -14.444 4.712 7.278 1.00 10.79 320 TRP A N 1
ATOM 2327 C CA . TRP A 1 304 ? -14.902 5.041 8.645 1.00 11.21 320 TRP A CA 1
ATOM 2328 C C . TRP A 1 304 ? -14.630 6.504 8.887 1.00 11.49 320 TRP A C 1
ATOM 2329 O O . TRP A 1 304 ? -13.852 7.153 8.161 1.00 10.72 320 TRP A O 1
ATOM 2340 N N . ALA A 1 305 ? -15.278 7.054 9.918 1.00 11.74 321 ALA A N 1
ATOM 2341 C CA . ALA A 1 305 ? -15.044 8.419 10.368 1.00 11.77 321 ALA A CA 1
ATOM 2342 C C . ALA A 1 305 ? -15.501 8.527 11.805 1.00 11.81 321 ALA A C 1
ATOM 2343 O O . ALA A 1 305 ? -16.266 7.709 12.253 1.00 12.50 321 ALA A O 1
ATOM 2345 N N . ILE A 1 306 ? -15.065 9.596 12.493 1.00 12.86 322 ILE A N 1
ATOM 2346 C CA . ILE A 1 306 ? -15.299 9.748 13.967 1.00 12.63 322 ILE A CA 1
ATOM 2347 C C . ILE A 1 306 ? -16.542 10.541 14.308 1.00 13.83 322 ILE A C 1
ATOM 2348 O O . ILE A 1 306 ? -16.802 10.668 15.534 1.00 13.28 322 ILE A O 1
ATOM 2353 N N . GLN A 1 307 ? -17.319 11.104 13.389 1.00 12.66 323 GLN A N 1
ATOM 2354 C CA . GLN A 1 307 ? -18.528 11.837 13.795 1.00 12.90 323 GLN A CA 1
ATOM 2355 C C . GLN A 1 307 ? -19.500 10.891 14.475 1.00 13.72 323 GLN A C 1
ATOM 2356 O O . GLN A 1 307 ? -19.849 9.801 13.941 1.00 13.69 323 GLN A O 1
ATOM 2362 N N . ALA A 1 308 ? -19.926 11.280 15.690 1.00 13.79 324 ALA A N 1
ATOM 2363 C CA . ALA A 1 308 ? -20.991 10.582 16.446 1.00 13.74 324 ALA A CA 1
ATOM 2364 C C . ALA A 1 308 ? -22.383 11.155 16.175 1.00 13.53 324 ALA A C 1
ATOM 2365 O O . ALA A 1 308 ? -22.534 12.218 15.556 1.00 14.95 324 ALA A O 1
ATOM 2367 N N . THR A 1 309 ? -23.420 10.437 16.602 1.00 14.27 325 THR A N 1
ATOM 2368 C CA . THR A 1 309 ? -24.802 10.879 16.394 1.00 14.27 325 THR A CA 1
ATOM 2369 C C . THR A 1 309 ? -25.118 12.059 17.319 1.00 17.44 325 THR A C 1
ATOM 2370 O O . THR A 1 309 ? -25.783 13.010 16.864 1.00 17.92 325 THR A O 1
ATOM 2374 N N . TYR A 1 310 ? -24.607 12.007 18.531 1.00 16.15 326 TYR A N 1
ATOM 2375 C CA . TYR A 1 310 ? -24.871 13.066 19.529 1.00 16.45 326 TYR A CA 1
ATOM 2376 C C . TYR A 1 310 ? -23.568 13.552 20.128 1.00 17.42 326 TYR A C 1
ATOM 2377 O O . TYR A 1 310 ? -22.534 12.905 20.149 1.00 16.36 326 TYR A O 1
ATOM 2386 N N . ASN A 1 311 ? -23.631 14.760 20.715 1.00 17.66 327 ASN A N 1
ATOM 2387 C CA . ASN A 1 311 ? -22.573 15.259 21.620 1.00 18.73 327 ASN A CA 1
ATOM 2388 C C . ASN A 1 311 ? -21.186 15.036 21.020 1.00 16.24 327 ASN A C 1
ATOM 2389 O O . ASN A 1 311 ? -20.301 14.476 21.668 1.00 17.71 327 ASN A O 1
ATOM 2394 N N . ASN A 1 312 ? -20.992 15.589 19.835 1.00 15.79 328 ASN A N 1
ATOM 2395 C CA . ASN A 1 312 ? -19.647 15.672 19.248 1.00 16.63 328 ASN A CA 1
ATOM 2396 C C . ASN A 1 312 ? -18.818 16.705 19.972 1.00 17.20 328 ASN A C 1
ATOM 2397 O O . ASN A 1 312 ? -19.338 17.844 20.200 1.00 18.92 328 ASN A O 1
ATOM 2402 N N . THR A 1 313 ? -17.616 16.343 20.278 1.00 16.56 329 THR A N 1
ATOM 2403 C CA . THR A 1 313 ? -16.642 17.299 20.844 1.00 19.32 329 THR A CA 1
ATOM 2404 C C . THR A 1 313 ? -15.365 17.295 20.046 1.00 18.62 329 THR A C 1
ATOM 2405 O O . THR A 1 313 ? -14.775 16.238 19.694 1.00 18.85 329 THR A O 1
ATOM 2409 N N . LEU A 1 314 ? -14.866 18.491 19.844 1.00 15.68 330 LEU A N 1
ATOM 2410 C CA . LEU A 1 314 ? -13.579 18.645 19.179 1.00 14.44 330 LEU A CA 1
ATOM 2411 C C . LEU A 1 314 ? -12.412 18.128 19.987 1.00 14.45 330 LEU A C 1
ATOM 2412 O O . LEU A 1 314 ? -11.356 17.773 19.456 1.00 15.85 330 LEU A O 1
ATOM 2417 N N . ALA A 1 315 ? -12.553 18.212 21.337 1.00 15.10 331 ALA A N 1
ATOM 2418 C CA . ALA A 1 315 ? -11.461 17.866 22.237 1.00 15.60 331 ALA A CA 1
ATOM 2419 C C . ALA A 1 315 ? -11.061 16.377 22.116 1.00 14.60 331 ALA A C 1
ATOM 2420 O O . ALA A 1 315 ? -9.913 16.079 22.425 1.00 18.17 331 ALA A O 1
ATOM 2422 N N . LEU A 1 316 ? -11.992 15.504 21.734 1.00 15.76 332 LEU A N 1
ATOM 2423 C CA . LEU A 1 316 ? -11.739 14.054 21.743 1.00 15.37 332 LEU A CA 1
ATOM 2424 C C . LEU A 1 316 ? -11.386 13.555 20.335 1.00 14.16 332 LEU A C 1
ATOM 2425 O O . LEU A 1 316 ? -11.311 12.372 20.207 1.00 14.37 332 LEU A O 1
ATOM 2430 N N . ARG A 1 317 ? -11.183 14.423 19.388 1.00 13.77 333 ARG A N 1
ATOM 2431 C CA . ARG A 1 317 ? -10.935 13.961 17.992 1.00 13.15 333 ARG A CA 1
ATOM 2432 C C . ARG A 1 317 ? -9.656 13.170 17.938 1.00 14.85 333 ARG A C 1
ATOM 2433 O O . ARG A 1 317 ? -9.607 12.078 17.319 1.00 14.46 333 ARG A O 1
ATOM 2441 N N . LYS A 1 318 ? -8.581 13.654 18.566 1.00 14.17 334 LYS A N 1
ATOM 2442 C CA . LYS A 1 318 ? -7.291 12.908 18.496 1.00 14.34 334 LYS A CA 1
ATOM 2443 C C . LYS A 1 318 ? -7.442 11.526 19.146 1.00 15.35 334 LYS A C 1
ATOM 2444 O O . LYS A 1 318 ? -7.038 10.526 18.532 1.00 13.50 334 LYS A O 1
ATOM 2450 N N . ARG A 1 319 ? -8.024 11.480 20.344 1.00 13.90 335 ARG A N 1
ATOM 2451 C CA . ARG A 1 319 ? -8.222 10.199 21.070 1.00 14.31 335 ARG A CA 1
ATOM 2452 C C . ARG A 1 319 ? -9.059 9.240 20.212 1.00 12.96 335 ARG A C 1
ATOM 2453 O O . ARG A 1 319 ? -8.700 8.057 20.136 1.00 13.66 335 ARG A O 1
ATOM 2461 N N . ASN A 1 320 ? -10.119 9.751 19.581 1.00 12.82 336 ASN A N 1
ATOM 2462 C CA . ASN A 1 320 ? -11.056 8.933 18.764 1.00 12.42 336 ASN A CA 1
ATOM 2463 C C . ASN A 1 320 ? -10.380 8.418 17.486 1.00 12.45 336 ASN A C 1
ATOM 2464 O O . ASN A 1 320 ? -10.563 7.238 17.163 1.00 13.23 336 ASN A O 1
ATOM 2469 N N . VAL A 1 321 ? -9.655 9.276 16.770 1.00 12.81 337 VAL A N 1
ATOM 2470 C CA . VAL A 1 321 ? -8.959 8.794 15.525 1.00 12.67 337 VAL A CA 1
ATOM 2471 C C . VAL A 1 321 ? -7.948 7.737 15.900 1.00 13.44 337 VAL A C 1
ATOM 2472 O O . VAL A 1 321 ? -7.865 6.659 15.252 1.00 12.68 337 VAL A O 1
ATOM 2476 N N . LEU A 1 322 ? -7.118 7.986 16.930 1.00 12.34 338 LEU A N 1
ATOM 2477 C CA . LEU A 1 322 ? -6.096 7.008 17.309 1.00 12.32 338 LEU A CA 1
ATOM 2478 C C . LEU A 1 322 ? -6.718 5.711 17.818 1.00 13.78 338 LEU A C 1
ATOM 2479 O O . LEU A 1 322 ? -6.197 4.619 17.509 1.00 13.14 338 LEU A O 1
ATOM 2484 N N . ALA A 1 323 ? -7.826 5.799 18.570 1.00 13.10 339 ALA A N 1
ATOM 2485 C CA . ALA A 1 323 ? -8.525 4.596 19.050 1.00 14.64 339 ALA A CA 1
ATOM 2486 C C . ALA A 1 323 ? -8.979 3.738 17.856 1.00 12.79 339 ALA A C 1
ATOM 2487 O O . ALA A 1 323 ? -8.845 2.512 17.832 1.00 13.28 339 ALA A O 1
ATOM 2489 N N . GLY A 1 324 ? -9.568 4.383 16.879 1.00 12.23 340 GLY A N 1
ATOM 2490 C CA . GLY A 1 324 ? -10.034 3.634 15.714 1.00 12.07 340 GLY A CA 1
ATOM 2491 C C . GLY A 1 324 ? -8.882 3.040 14.965 1.00 13.17 340 GLY A C 1
ATOM 2492 O O . GLY A 1 324 ? -8.913 1.837 14.592 1.00 12.48 340 GLY A O 1
ATOM 2493 N N . LEU A 1 325 ? -7.824 3.803 14.655 1.00 11.87 341 LEU A N 1
ATOM 2494 C CA . LEU A 1 325 ? -6.686 3.243 13.914 1.00 12.91 341 LEU A CA 1
ATOM 2495 C C . LEU A 1 325 ? -6.147 1.990 14.613 1.00 13.02 341 LEU A C 1
ATOM 2496 O O . LEU A 1 325 ? -5.888 0.935 13.979 1.00 13.66 341 LEU A O 1
ATOM 2501 N N . GLU A 1 326 ? -5.978 2.080 15.923 1.00 12.18 342 GLU A N 1
ATOM 2502 C CA A GLU A 1 326 ? -5.394 0.967 16.695 0.50 13.96 342 GLU A CA 1
ATOM 2503 C CA B GLU A 1 326 ? -5.394 0.978 16.691 0.50 14.21 342 GLU A CA 1
ATOM 2504 C C . GLU A 1 326 ? -6.305 -0.270 16.655 1.00 12.05 342 GLU A C 1
ATOM 2505 O O . GLU A 1 326 ? -5.825 -1.422 16.534 1.00 14.37 342 GLU A O 1
ATOM 2516 N N . THR A 1 327 ? -7.619 -0.049 16.725 1.00 12.33 343 THR A N 1
ATOM 2517 C CA . THR A 1 327 ? -8.599 -1.145 16.757 1.00 11.96 343 THR A CA 1
ATOM 2518 C C . THR A 1 327 ? -8.622 -1.822 15.387 1.00 13.29 343 THR A C 1
ATOM 2519 O O . THR A 1 327 ? -8.564 -3.039 15.325 1.00 13.09 343 THR A O 1
ATOM 2523 N N . TRP A 1 328 ? -8.772 -1.055 14.338 1.00 12.28 344 TRP A N 1
ATOM 2524 C CA . TRP A 1 328 ? -8.890 -1.689 13.011 1.00 12.60 344 TRP A CA 1
ATOM 2525 C C . TRP A 1 328 ? -7.620 -2.429 12.637 1.00 13.90 344 TRP A C 1
ATOM 2526 O O . TRP A 1 328 ? -7.699 -3.427 11.854 1.00 13.90 344 TRP A O 1
ATOM 2537 N N . SER A 1 329 ? -6.425 -1.975 13.075 1.00 13.60 345 SER A N 1
ATOM 2538 C CA A SER A 1 329 ? -5.187 -2.671 12.661 0.50 14.30 345 SER A CA 1
ATOM 2539 C CA B SER A 1 329 ? -5.117 -2.594 12.768 0.50 14.35 345 SER A CA 1
ATOM 2540 C C . SER A 1 329 ? -4.884 -3.890 13.555 1.00 14.85 345 SER A C 1
ATOM 2541 O O . SER A 1 329 ? -3.967 -4.666 13.158 1.00 17.94 345 SER A O 1
ATOM 2546 N N . SER A 1 330 ? -5.571 -4.029 14.647 1.00 14.60 346 SER A N 1
ATOM 2547 C CA . SER A 1 330 ? -5.411 -5.179 15.578 1.00 17.14 346 SER A CA 1
ATOM 2548 C C . SER A 1 330 ? -6.349 -6.311 15.204 1.00 16.02 346 SER A C 1
ATOM 2549 O O . SER A 1 330 ? -5.883 -7.452 15.058 1.00 17.06 346 SER A O 1
ATOM 2552 N N . PHE A 1 331 ? -7.605 -5.995 14.953 1.00 13.73 347 PHE A N 1
ATOM 2553 C CA . PHE A 1 331 ? -8.627 -7.030 14.688 1.00 13.21 347 PHE A CA 1
ATOM 2554 C C . PHE A 1 331 ? -8.853 -7.219 13.188 1.00 14.75 347 PHE A C 1
ATOM 2555 O O . PHE A 1 331 ? -9.638 -8.174 12.836 1.00 17.85 347 PHE A O 1
ATOM 2563 N N . SER A 1 332 ? -8.222 -6.438 12.348 1.00 12.40 348 SER A N 1
ATOM 2564 C CA . SER A 1 332 ? -8.337 -6.591 10.892 1.00 12.57 348 SER A CA 1
ATOM 2565 C C . SER A 1 332 ? -7.023 -6.121 10.280 1.00 13.12 348 SER A C 1
ATOM 2566 O O . SER A 1 332 ? -5.995 -5.984 11.002 1.00 13.74 348 SER A O 1
ATOM 2569 N N . GLN A 1 333 ? -6.969 -5.831 8.985 1.00 13.03 349 GLN A N 1
ATOM 2570 C CA . GLN A 1 333 ? -5.697 -5.491 8.336 1.00 13.13 349 GLN A CA 1
ATOM 2571 C C . GLN A 1 333 ? -5.412 -3.991 8.252 1.00 14.30 349 GLN A C 1
ATOM 2572 O O . GLN A 1 333 ? -4.588 -3.605 7.482 1.00 19.73 349 GLN A O 1
ATOM 2578 N N . GLY A 1 334 ? -6.173 -3.189 8.933 1.00 12.02 350 GLY A N 1
ATOM 2579 C CA . GLY A 1 334 ? -6.034 -1.741 8.864 1.00 12.08 350 GLY A CA 1
ATOM 2580 C C . GLY A 1 334 ? -7.309 -1.103 8.374 1.00 11.35 350 GLY A C 1
ATOM 2581 O O . GLY A 1 334 ? -8.378 -1.714 8.416 1.00 11.76 350 GLY A O 1
ATOM 2582 N N . SER A 1 335 ? -7.188 0.126 7.945 1.00 11.66 351 SER A N 1
ATOM 2583 C CA . SER A 1 335 ? -8.355 0.941 7.625 1.00 11.64 351 SER A CA 1
ATOM 2584 C C . SER A 1 335 ? -7.961 2.075 6.686 1.00 12.11 351 SER A C 1
ATOM 2585 O O . SER A 1 335 ? -6.790 2.449 6.620 1.00 12.78 351 SER A O 1
ATOM 2588 N N . SER A 1 336 ? -8.980 2.666 6.086 1.00 11.39 352 SER A N 1
ATOM 2589 C CA . SER A 1 336 ? -8.800 3.905 5.312 1.00 11.45 352 SER A CA 1
ATOM 2590 C C . SER A 1 336 ? -9.899 4.890 5.662 1.00 12.96 352 SER A C 1
ATOM 2591 O O . SER A 1 336 ? -11.086 4.611 5.537 1.00 12.52 352 SER A O 1
ATOM 2594 N N . TYR A 1 337 ? -9.500 6.067 6.146 1.00 11.68 353 TYR A N 1
ATOM 2595 C CA . TYR A 1 337 ? -10.417 7.092 6.664 1.00 11.63 353 TYR A CA 1
ATOM 2596 C C . TYR A 1 337 ? -11.138 7.773 5.525 1.00 11.27 353 TYR A C 1
ATOM 2597 O O . TYR A 1 337 ? -10.573 8.000 4.443 1.00 11.61 353 TYR A O 1
ATOM 2606 N N . TRP A 1 338 ? -12.386 8.147 5.772 1.00 11.24 354 TRP A N 1
ATOM 2607 C CA . TRP A 1 338 ? -13.176 8.991 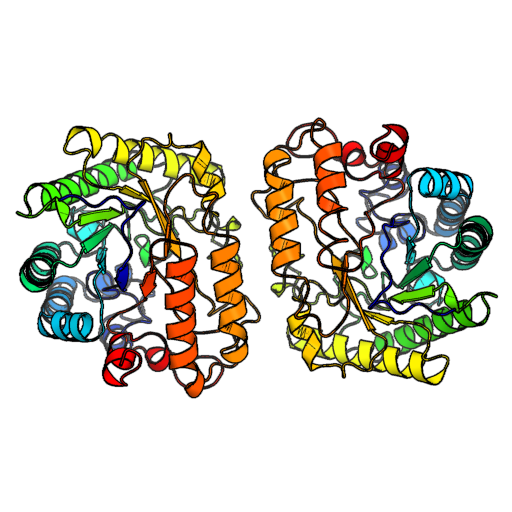4.850 1.00 10.18 354 TRP A CA 1
ATOM 2608 C C . TRP A 1 338 ? -13.126 10.393 5.442 1.00 12.27 354 TRP A C 1
ATOM 2609 O O . TRP A 1 338 ? -13.838 10.611 6.424 1.00 12.98 354 TRP A O 1
ATOM 2620 N N . THR A 1 339 ? -12.383 11.340 4.880 1.00 12.04 355 THR A N 1
ATOM 2621 C CA . THR A 1 339 ? -11.650 11.314 3.607 1.00 12.82 355 THR A CA 1
ATOM 2622 C C . THR A 1 339 ? -10.464 12.253 3.696 1.00 13.75 355 THR A C 1
ATOM 2623 O O . THR A 1 339 ? -10.308 13.015 4.710 1.00 12.90 355 THR A O 1
ATOM 2627 N N . ALA A 1 340 ? -9.585 12.270 2.695 1.00 13.26 356 ALA A N 1
ATOM 2628 C CA . ALA A 1 340 ? -8.358 13.072 2.748 1.00 13.86 356 ALA A CA 1
ATOM 2629 C C . ALA A 1 340 ? -8.674 14.562 2.896 1.00 14.46 356 ALA A C 1
ATOM 2630 O O . ALA A 1 340 ? -8.012 15.215 3.770 1.00 15.80 356 ALA A O 1
ATOM 2632 N N . LYS A 1 341 ? -9.578 15.084 2.109 1.00 14.02 357 LYS A N 1
ATOM 2633 C CA . LYS A 1 341 ? -9.819 16.534 2.005 1.00 16.12 357 LYS A CA 1
ATOM 2634 C C . LYS A 1 341 ? -11.312 16.753 2.048 1.00 16.45 357 LYS A C 1
ATOM 2635 O O . LYS A 1 341 ? -12.026 16.265 1.196 1.00 16.39 357 LYS A O 1
ATOM 2641 N N . PHE A 1 342 ? -11.812 17.533 3.019 1.00 14.82 358 PHE A N 1
ATOM 2642 C CA . PHE A 1 342 ? -13.231 17.718 3.253 1.00 15.06 358 PHE A CA 1
ATOM 2643 C C . PHE A 1 342 ? -13.445 19.127 3.787 1.00 16.64 358 PHE A C 1
ATOM 2644 O O . PHE A 1 342 ? -12.798 19.451 4.827 1.00 18.45 358 PHE A O 1
ATOM 2652 N N . THR A 1 343 ? -14.226 19.927 3.084 1.00 16.02 359 THR A N 1
ATOM 2653 C CA . THR A 1 343 ? -14.496 21.333 3.538 1.00 15.74 359 THR A CA 1
ATOM 2654 C C . THR A 1 343 ? -15.964 21.565 3.807 1.00 17.50 359 THR A C 1
ATOM 2655 O O . THR A 1 343 ? -16.312 22.754 4.198 1.00 20.26 359 THR A O 1
ATOM 2659 N N . GLY A 1 344 ? -16.823 20.564 3.762 1.00 15.23 360 GLY A N 1
ATOM 2660 C CA . GLY A 1 344 ? -18.249 20.654 4.027 1.00 15.02 360 GLY A CA 1
ATOM 2661 C C . GLY A 1 344 ? -18.514 21.248 5.397 1.00 15.87 360 GLY A C 1
ATOM 2662 O O . GLY A 1 344 ? -17.902 20.802 6.369 1.00 16.59 360 GLY A O 1
ATOM 2663 N N . ASN A 1 345 ? -19.438 22.177 5.474 1.00 17.53 361 ASN A N 1
ATOM 2664 C CA . ASN A 1 345 ? -19.629 22.888 6.768 1.00 17.25 361 ASN A CA 1
ATOM 2665 C C . ASN A 1 345 ? -20.999 22.589 7.330 1.00 20.18 361 ASN A C 1
ATOM 2666 O O . ASN A 1 345 ? -21.469 23.344 8.248 1.00 20.16 361 ASN A O 1
ATOM 2671 N N . THR A 1 346 ? -21.617 21.456 7.000 1.00 17.81 362 THR A N 1
ATOM 2672 C CA . THR A 1 346 ? -22.873 21.004 7.632 1.00 18.53 362 THR A CA 1
ATOM 2673 C C . THR A 1 346 ? -22.640 20.894 9.161 1.00 19.16 362 THR A C 1
ATOM 2674 O O . THR A 1 346 ? -21.617 20.358 9.617 1.00 17.99 362 THR A O 1
ATOM 2678 N N . SER A 1 347 ? -23.563 21.455 9.956 1.00 20.75 363 SER A N 1
ATOM 2679 C CA . SER A 1 347 ? -23.492 21.320 11.429 1.00 21.28 363 SER A CA 1
ATOM 2680 C C . SER A 1 347 ? -23.581 19.860 11.921 1.00 20.36 363 SER A C 1
ATOM 2681 O O . SER A 1 347 ? -24.165 18.996 11.239 1.00 21.62 363 SER A O 1
ATOM 2684 N N . VAL A 1 348 ? -22.888 19.545 13.018 1.00 19.42 364 VAL A N 1
ATOM 2685 C CA . VAL A 1 348 ? -23.032 18.239 13.704 1.00 20.32 364 VAL A CA 1
ATOM 2686 C C . VAL A 1 348 ? -23.780 18.476 15.023 1.00 21.61 364 VAL A C 1
ATOM 2687 O O . VAL A 1 348 ? -23.679 19.588 15.543 1.00 21.02 364 VAL A O 1
ATOM 2691 N N . ALA A 1 349 ? -24.331 17.427 15.615 1.00 19.09 365 ALA A N 1
ATOM 2692 C CA . ALA A 1 349 ? -24.893 17.511 16.979 1.00 18.82 365 ALA A CA 1
ATOM 2693 C C . ALA A 1 349 ? -23.704 17.712 17.936 1.00 20.33 365 ALA A C 1
ATOM 2694 O O . ALA A 1 349 ? -22.795 16.890 17.982 1.00 20.32 365 ALA A O 1
ATOM 2696 N N . GLY A 1 350 ? -23.752 18.724 18.832 1.00 21.12 366 GLY A N 1
ATOM 2697 C CA . GLY A 1 350 ? -22.592 19.071 19.669 1.00 20.28 366 GLY A CA 1
ATOM 2698 C C . GLY A 1 350 ? -21.820 20.217 19.065 1.00 21.64 366 GLY A C 1
ATOM 2699 O O . GLY A 1 350 ? -22.476 21.199 18.687 1.00 29.33 366 GLY A O 1
ATOM 2700 N N . GLN A 1 351 ? -20.508 20.185 19.035 1.00 19.21 367 GLN A N 1
ATOM 2701 C CA . GLN A 1 351 ? -19.646 21.320 18.688 1.00 22.30 367 GLN A CA 1
ATOM 2702 C C . GLN A 1 351 ? -19.138 21.105 17.269 1.00 24.55 367 GLN A C 1
ATOM 2703 O O . GLN A 1 351 ? -18.645 19.992 17.003 1.00 22.45 367 GLN A O 1
ATOM 2709 N N . GLY A 1 352 ? -19.188 22.139 16.452 1.00 21.22 368 GLY A N 1
ATOM 2710 C CA . GLY A 1 352 ? -18.403 22.147 15.215 1.00 21.58 368 GLY A CA 1
ATOM 2711 C C . GLY A 1 352 ? -19.226 21.749 14.022 1.00 18.51 368 GLY A C 1
ATOM 2712 O O . GLY A 1 352 ? -20.447 21.690 14.041 1.00 18.08 368 GLY A O 1
ATOM 2713 N N . GLU A 1 353 ? -18.463 21.524 12.958 1.00 16.51 369 GLU A N 1
ATOM 2714 C CA . GLU A 1 353 ? -19.051 21.245 11.622 1.00 17.68 369 GLU A CA 1
ATOM 2715 C C . GLU A 1 353 ? -18.415 19.967 11.060 1.00 15.19 369 GLU A C 1
ATOM 2716 O O . GLU A 1 353 ? -17.407 19.517 11.568 1.00 15.92 369 GLU A O 1
ATOM 2722 N N . GLN A 1 354 ? -19.007 19.438 9.982 1.00 15.49 370 GLN A N 1
ATOM 2723 C CA . GLN A 1 354 ? -18.446 18.157 9.457 1.00 14.55 370 GLN A CA 1
ATOM 2724 C C . GLN A 1 354 ? -16.972 18.289 9.097 1.00 14.67 370 GLN A C 1
ATOM 2725 O O . GLN A 1 354 ? -16.194 17.368 9.339 1.00 15.03 370 GLN A O 1
ATOM 2731 N N . LYS A 1 355 ? -16.517 19.406 8.536 1.00 14.26 371 LYS A N 1
ATOM 2732 C CA . LYS A 1 355 ? -15.110 19.537 8.208 1.00 15.06 371 LYS A CA 1
ATOM 2733 C C . LYS A 1 355 ? -14.166 19.340 9.396 1.00 16.35 371 LYS A C 1
ATOM 2734 O O . LYS A 1 355 ? -13.021 18.977 9.189 1.00 18.29 371 LYS A O 1
ATOM 2740 N N . ASP A 1 356 ? -14.630 19.551 10.627 1.00 14.59 372 ASP A N 1
ATOM 2741 C CA . ASP A 1 356 ? -13.781 19.324 11.807 1.00 15.23 372 ASP A CA 1
ATOM 2742 C C . ASP A 1 356 ? -13.547 17.827 12.091 1.00 14.48 372 ASP A C 1
ATOM 2743 O O . ASP A 1 356 ? -12.574 17.522 12.764 1.00 15.68 372 ASP A O 1
ATOM 2748 N N . TYR A 1 357 ? -14.416 16.931 11.585 1.00 14.16 373 TYR A N 1
ATOM 2749 C CA . TYR A 1 357 ? -14.398 15.498 11.939 1.00 13.35 373 TYR A CA 1
ATOM 2750 C C . TYR A 1 357 ? -14.097 14.628 10.714 1.00 13.38 373 TYR A C 1
ATOM 2751 O O . TYR A 1 357 ? -13.758 13.475 10.962 1.00 13.44 373 TYR A O 1
ATOM 2760 N N . TRP A 1 358 ? -14.206 15.131 9.499 1.00 12.69 374 TRP A N 1
ATOM 2761 C CA . TRP A 1 358 ? -14.106 14.303 8.255 1.00 12.40 374 TRP A CA 1
ATOM 2762 C C . TRP A 1 358 ? -12.882 14.634 7.402 1.00 14.03 374 TRP A C 1
ATOM 2763 O O . TRP A 1 358 ? -12.759 13.997 6.335 1.00 14.50 374 TRP A O 1
ATOM 2774 N N . CYS A 1 359 ? -12.000 15.555 7.800 1.00 13.74 375 CYS A N 1
ATOM 2775 C CA . CYS A 1 359 ? -10.834 15.960 6.989 1.00 14.39 375 CYS A CA 1
ATOM 2776 C C . CYS A 1 359 ? -9.576 15.371 7.549 1.00 13.94 375 CYS A C 1
ATOM 2777 O O . CYS A 1 359 ? -9.046 15.841 8.591 1.00 14.45 375 CYS A O 1
ATOM 2780 N N . TYR A 1 360 ? -9.050 14.332 6.950 1.00 12.57 376 TYR A N 1
ATOM 2781 C CA . TYR A 1 360 ? -7.857 13.682 7.492 1.00 13.24 376 TYR A CA 1
ATOM 2782 C C . TYR A 1 360 ? -6.633 14.601 7.453 1.00 13.58 376 TYR A C 1
ATOM 2783 O O . TYR A 1 360 ? -5.785 14.525 8.310 1.00 14.34 376 TYR A O 1
ATOM 2792 N N . GLU A 1 361 ? -6.491 15.440 6.414 1.00 15.76 377 GLU A N 1
ATOM 2793 C CA . GLU A 1 361 ? -5.308 16.331 6.304 1.00 17.07 377 GLU A CA 1
ATOM 2794 C C . GLU A 1 361 ? -5.317 17.290 7.507 1.00 16.86 377 GLU A C 1
ATOM 2795 O O . GLU A 1 361 ? -4.219 17.588 7.992 1.00 16.75 377 GLU A O 1
ATOM 2801 N N . THR A 1 362 ? -6.490 17.690 7.972 1.00 15.36 378 THR A N 1
ATOM 2802 C CA . THR A 1 362 ? -6.561 18.563 9.191 1.00 15.99 378 THR A CA 1
ATOM 2803 C C . THR A 1 362 ? -5.923 17.816 10.345 1.00 16.81 378 THR A C 1
ATOM 2804 O O . THR A 1 362 ? -5.125 18.391 11.140 1.00 18.23 378 THR A O 1
ATOM 2808 N N . PHE A 1 363 ? -6.235 16.538 10.537 1.00 15.01 379 PHE A N 1
ATOM 2809 C CA . PHE A 1 363 ? -5.635 15.761 11.645 1.00 15.63 379 PHE A CA 1
ATOM 2810 C C . PHE A 1 363 ? -4.117 15.746 11.553 1.00 15.18 379 PHE A C 1
ATOM 2811 O O . PHE A 1 363 ? -3.378 15.797 12.543 1.00 16.49 379 PHE A O 1
ATOM 2819 N N . ILE A 1 364 ? -3.575 15.543 10.344 1.00 14.68 380 ILE A N 1
ATOM 2820 C CA . ILE A 1 364 ? -2.119 15.511 10.153 1.00 15.01 380 ILE A CA 1
ATOM 2821 C C . ILE A 1 364 ? -1.551 16.902 10.575 1.00 15.35 380 ILE A C 1
ATOM 2822 O O . ILE A 1 364 ? -0.544 16.915 11.296 1.00 17.59 380 ILE A O 1
ATOM 2827 N N . ASP A 1 365 ? -2.141 17.965 10.084 1.00 16.22 381 ASP A N 1
ATOM 2828 C CA . ASP A 1 365 ? -1.605 19.349 10.322 1.00 18.01 381 ASP A CA 1
ATOM 2829 C C . ASP A 1 365 ? -1.706 19.684 11.819 1.00 20.78 381 ASP A C 1
ATOM 2830 O O . ASP A 1 365 ? -0.950 20.608 12.283 1.00 22.75 381 ASP A O 1
ATOM 2835 N N . GLU A 1 366 ? -2.658 19.127 12.567 1.00 17.74 382 GLU A N 1
ATOM 2836 C CA . GLU A 1 366 ? -2.807 19.342 14.044 1.00 17.99 382 GLU A CA 1
ATOM 2837 C C . GLU A 1 366 ? -1.826 18.447 14.797 1.00 18.44 382 GLU A C 1
ATOM 2838 O O . GLU A 1 366 ? -1.847 18.507 16.059 1.00 21.71 382 GLU A O 1
ATOM 2844 N N . GLY A 1 367 ? -1.025 17.609 14.148 1.00 19.04 383 GLY A N 1
ATOM 2845 C CA . GLY A 1 367 ? 0.024 16.793 14.762 1.00 20.71 383 GLY A CA 1
ATOM 2846 C C . GLY A 1 367 ? -0.541 15.577 15.496 1.00 19.74 383 GLY A C 1
ATOM 2847 O O . GLY A 1 367 ? 0.109 15.040 16.396 1.00 21.79 383 GLY A O 1
ATOM 2848 N N . TYR A 1 368 ? -1.708 15.076 15.083 1.00 18.61 384 TYR A N 1
ATOM 2849 C CA . TYR A 1 368 ? -2.302 13.870 15.732 1.00 17.91 384 TYR A CA 1
ATOM 2850 C C . TYR A 1 368 ? -1.395 12.657 15.632 1.00 18.45 384 TYR A C 1
ATOM 2851 O O . TYR A 1 368 ? -1.524 11.750 16.544 1.00 20.41 384 TYR A O 1
ATOM 2860 N N . PHE A 1 369 ? -0.547 12.555 14.605 1.00 18.23 385 PHE A N 1
ATOM 2861 C CA . PHE A 1 369 ? 0.249 11.339 14.327 1.00 19.62 385 PHE A CA 1
ATOM 2862 C C . PHE A 1 369 ? 1.723 11.539 14.688 1.00 23.80 385 PHE A C 1
ATOM 2863 O O . PHE A 1 369 ? 2.508 10.609 14.424 1.00 26.12 385 PHE A O 1
ATOM 2871 N N . ASN A 1 370 ? 2.062 12.657 15.322 1.00 26.96 386 ASN A N 1
ATOM 2872 C CA . ASN A 1 370 ? 3.473 12.967 15.684 1.00 34.11 386 ASN A CA 1
ATOM 2873 C C . ASN A 1 370 ? 3.946 12.005 16.782 1.00 37.19 386 ASN A C 1
ATOM 2874 O O . ASN A 1 370 ? 3.088 11.649 17.593 1.00 37.62 386 ASN A O 1
ATOM 2879 N N . SER B 1 13 ? -32.070 -13.615 53.857 1.00 40.44 29 SER B N 1
ATOM 2880 C CA . SER B 1 13 ? -31.205 -12.473 53.344 1.00 34.22 29 SER B CA 1
ATOM 2881 C C . SER B 1 13 ? -31.706 -11.911 51.992 1.00 25.24 29 SER B C 1
ATOM 2882 O O . SER B 1 13 ? -32.089 -12.696 51.070 1.00 27.93 29 SER B O 1
ATOM 2885 N N . TYR B 1 14 ? -31.717 -10.598 51.884 1.00 23.50 30 TYR B N 1
ATOM 2886 C CA . TYR B 1 14 ? -32.071 -9.898 50.609 1.00 20.81 30 TYR B CA 1
ATOM 2887 C C . TYR B 1 14 ? -30.980 -10.187 49.583 1.00 24.00 30 TYR B C 1
ATOM 2888 O O . TYR B 1 14 ? -29.815 -10.441 49.943 1.00 26.12 30 TYR B O 1
ATOM 2897 N N . ILE B 1 15 ? -31.315 -10.161 48.300 1.00 22.73 31 ILE B N 1
ATOM 2898 C CA . ILE B 1 15 ? -30.263 -10.479 47.311 1.00 24.66 31 ILE B CA 1
ATOM 2899 C C . ILE B 1 15 ? -29.541 -9.195 46.895 1.00 22.58 31 ILE B C 1
ATOM 2900 O O . ILE B 1 15 ? -30.065 -8.088 46.892 1.00 21.74 31 ILE B O 1
ATOM 2905 N N . ASP B 1 16 ? -28.295 -9.408 46.563 1.00 20.16 32 ASP B N 1
ATOM 2906 C CA . ASP B 1 16 ? -27.435 -8.389 45.969 1.00 18.66 32 ASP B CA 1
ATOM 2907 C C . ASP B 1 16 ? -27.256 -8.809 44.521 1.00 16.03 32 ASP B C 1
ATOM 2908 O O . ASP B 1 16 ? -26.595 -9.767 44.256 1.00 17.26 32 ASP B O 1
ATOM 2913 N N . TRP B 1 17 ? -27.911 -8.083 43.609 1.00 16.96 33 TRP B N 1
ATOM 2914 C CA . TRP B 1 17 ? -27.820 -8.460 42.187 1.00 15.91 33 TRP B CA 1
ATOM 2915 C C . TRP B 1 17 ? -26.398 -8.394 41.629 1.00 15.47 33 TRP B C 1
ATOM 2916 O O . TRP B 1 17 ? -26.184 -8.949 40.551 1.00 15.13 33 TRP B O 1
ATOM 2927 N N . ARG B 1 18 ? -25.470 -7.726 42.317 1.00 16.48 34 ARG B N 1
ATOM 2928 C CA . ARG B 1 18 ? -24.069 -7.737 41.865 1.00 17.08 34 ARG B CA 1
ATOM 2929 C C . ARG B 1 18 ? -23.402 -9.066 42.148 1.00 18.87 34 ARG B C 1
ATOM 2930 O O . ARG B 1 18 ? -22.435 -9.329 41.395 1.00 20.03 34 ARG B O 1
ATOM 2938 N N . THR B 1 19 ? -23.896 -9.889 43.058 1.00 17.87 35 THR B N 1
ATOM 2939 C CA . THR B 1 19 ? -23.296 -11.218 43.313 1.00 19.93 35 THR B CA 1
ATOM 2940 C C . THR B 1 19 ? -24.241 -12.389 43.080 1.00 21.92 35 THR B C 1
ATOM 2941 O O . THR B 1 19 ? -23.759 -13.495 42.886 1.00 25.62 35 THR B O 1
ATOM 2945 N N . PHE B 1 20 ? -25.539 -12.179 42.969 1.00 17.59 36 PHE B N 1
ATOM 2946 C CA . PHE B 1 20 ? -26.508 -13.252 42.727 1.00 20.59 36 PHE B CA 1
ATOM 2947 C C . PHE B 1 20 ? -26.454 -13.682 41.281 1.00 20.00 36 PHE B C 1
ATOM 2948 O O . PHE B 1 20 ? -26.377 -12.773 40.400 1.00 21.03 36 PHE B O 1
ATOM 2956 N N . LYS B 1 21 ? -26.486 -14.972 41.027 1.00 19.94 37 LYS B N 1
ATOM 2957 C CA . LYS B 1 21 ? -26.599 -15.551 39.684 1.00 21.94 37 LYS B CA 1
ATOM 2958 C C . LYS B 1 21 ? -27.761 -16.552 39.716 1.00 22.16 37 LYS B C 1
ATOM 2959 O O . LYS B 1 21 ? -27.958 -17.285 40.730 1.00 23.11 37 LYS B O 1
ATOM 2965 N N . GLY B 1 22 ? -28.522 -16.628 38.647 1.00 17.21 38 GLY B N 1
ATOM 2966 C CA . GLY B 1 22 ? -29.561 -17.651 38.542 1.00 18.65 38 GLY B CA 1
ATOM 2967 C C . GLY B 1 22 ? -30.075 -17.753 37.130 1.00 16.28 38 GLY B C 1
ATOM 2968 O O . GLY B 1 22 ? -30.077 -16.727 36.371 1.00 17.66 38 GLY B O 1
ATOM 2969 N N . ASN B 1 23 ? -30.533 -18.918 36.780 1.00 16.91 39 ASN B N 1
ATOM 2970 C CA . ASN B 1 23 ? -31.214 -19.191 35.493 1.00 15.82 39 ASN B CA 1
ATOM 2971 C C . ASN B 1 23 ? -32.707 -19.351 35.798 1.00 18.10 39 ASN B C 1
ATOM 2972 O O . ASN B 1 23 ? -33.115 -20.077 36.747 1.00 17.34 39 ASN B O 1
ATOM 2977 N N . GLY B 1 24 ? -33.531 -18.628 35.041 1.00 15.20 40 GLY B N 1
ATOM 2978 C CA . GLY B 1 24 ? -34.966 -18.597 35.297 1.00 14.60 40 GLY B CA 1
ATOM 2979 C C . GLY B 1 24 ? -35.835 -18.818 34.071 1.00 12.82 40 GLY B C 1
ATOM 2980 O O . GLY B 1 24 ? -35.389 -19.189 32.968 1.00 13.16 40 GLY B O 1
ATOM 2981 N N . VAL B 1 25 ? -37.118 -18.621 34.279 1.00 13.91 41 VAL B N 1
ATOM 2982 C CA . VAL B 1 25 ? -38.088 -18.631 33.173 1.00 12.81 41 VAL B CA 1
ATOM 2983 C C . VAL B 1 25 ? -39.158 -17.585 33.459 1.00 12.75 41 VAL B C 1
ATOM 2984 O O . VAL B 1 25 ? -39.415 -17.229 34.615 1.00 13.11 41 VAL B O 1
ATOM 2988 N N . ASN B 1 26 ? -39.720 -17.052 32.374 1.00 12.19 42 ASN B N 1
ATOM 2989 C CA . ASN B 1 26 ? -40.920 -16.245 32.425 1.00 11.85 42 ASN B CA 1
ATOM 2990 C C . ASN B 1 26 ? -42.144 -17.123 32.537 1.00 12.36 42 ASN B C 1
ATOM 2991 O O . ASN B 1 26 ? -42.230 -18.163 31.876 1.00 13.05 42 ASN B O 1
ATOM 2996 N N . LEU B 1 27 ? -43.120 -16.631 33.308 1.00 12.66 43 LEU B N 1
ATOM 2997 C CA . LEU B 1 27 ? -44.479 -17.239 33.332 1.00 13.36 43 LEU B CA 1
ATOM 2998 C C . LEU B 1 27 ? -45.356 -16.356 32.445 1.00 14.55 43 LEU B C 1
ATOM 2999 O O . LEU B 1 27 ? -46.338 -15.779 32.914 1.00 14.86 43 LEU B O 1
ATOM 3004 N N . GLY B 1 28 ? -44.961 -16.226 31.194 1.00 13.77 44 GLY B N 1
ATOM 3005 C CA . GLY B 1 28 ? -45.650 -15.403 30.183 1.00 13.20 44 GLY B CA 1
ATOM 3006 C C . GLY B 1 28 ? -46.965 -16.054 29.755 1.00 13.15 44 GLY B C 1
ATOM 3007 O O . GLY B 1 28 ? -47.142 -17.262 29.850 1.00 14.35 44 GLY B O 1
ATOM 3008 N N . GLY B 1 29 ? -47.887 -15.249 29.244 1.00 13.14 45 GLY B N 1
ATOM 3009 C CA . GLY B 1 29 ? -49.152 -15.742 28.699 1.00 13.87 45 GLY B CA 1
ATOM 3010 C C . GLY B 1 29 ? -50.101 -16.244 29.756 1.00 13.65 45 GLY B C 1
ATOM 3011 O O . GLY B 1 29 ? -51.042 -16.938 29.448 1.00 14.80 45 GLY B O 1
ATOM 3012 N N . TRP B 1 30 ? -49.828 -15.954 31.014 1.00 13.49 46 TRP B N 1
ATOM 3013 C CA . TRP B 1 30 ? -50.594 -16.496 32.159 1.00 12.74 46 TRP B CA 1
ATOM 3014 C C . TRP B 1 30 ? -51.453 -15.398 32.756 1.00 12.14 46 TRP B C 1
ATOM 3015 O O . TRP B 1 30 ? -52.689 -15.480 32.632 1.00 12.64 46 TRP B O 1
ATOM 3026 N N . LEU B 1 31 ? -50.856 -14.351 33.280 1.00 13.29 47 LEU B N 1
ATOM 3027 C CA . LEU B 1 31 ? -51.575 -13.178 33.841 1.00 12.34 47 LEU B CA 1
ATOM 3028 C C . LEU B 1 31 ? -51.657 -12.044 32.826 1.00 12.77 47 LEU B C 1
ATOM 3029 O O . LEU B 1 31 ? -52.354 -11.034 33.072 1.00 13.50 47 LEU B O 1
ATOM 3034 N N . GLU B 1 32 ? -50.983 -12.197 31.692 1.00 12.55 48 GLU B N 1
ATOM 3035 C CA . GLU B 1 32 ? -51.110 -11.252 30.527 1.00 12.34 48 GLU B CA 1
ATOM 3036 C C . GLU B 1 32 ? -51.165 -12.124 29.283 1.00 14.06 48 GLU B C 1
ATOM 3037 O O . GLU B 1 32 ? -50.481 -13.136 29.225 1.00 13.94 48 GLU B O 1
ATOM 3043 N N . GLN B 1 33 ? -52.075 -11.794 28.349 1.00 12.16 49 GLN B N 1
ATOM 3044 C CA . GLN B 1 33 ? -52.409 -12.648 27.195 1.00 12.77 49 GLN B CA 1
ATOM 3045 C C . GLN B 1 33 ? -51.819 -12.112 25.894 1.00 12.06 49 GLN B C 1
ATOM 3046 O O . GLN B 1 33 ? -51.823 -10.930 25.648 1.00 13.42 49 GLN B O 1
ATOM 3052 N N . GLU B 1 34 ? -51.333 -13.036 25.052 1.00 13.27 50 GLU B N 1
ATOM 3053 C CA . GLU B 1 34 ? -50.820 -12.662 23.738 1.00 13.78 50 GLU B CA 1
ATOM 3054 C C . GLU B 1 34 ? -51.197 -13.780 22.731 1.00 14.31 50 GLU B C 1
ATOM 3055 O O . GLU B 1 34 ? -51.172 -14.993 23.047 1.00 13.88 50 GLU B O 1
ATOM 3061 N N . SER B 1 35 ? -51.448 -13.381 21.492 1.00 13.94 51 SER B N 1
ATOM 3062 C CA . SER B 1 35 ? -51.985 -14.295 20.455 1.00 14.82 51 SER B CA 1
ATOM 3063 C C . SER B 1 35 ? -51.067 -15.468 20.161 1.00 15.06 51 SER B C 1
ATOM 3064 O O . SER B 1 35 ? -51.540 -16.586 19.951 1.00 18.45 51 SER B O 1
ATOM 3067 N N . THR B 1 36 ? -49.753 -15.263 20.204 1.00 13.99 52 THR B N 1
ATOM 3068 C CA . THR B 1 36 ? -48.816 -16.268 19.722 1.00 15.30 52 THR B CA 1
ATOM 3069 C C . THR B 1 36 ? -48.610 -17.411 20.715 1.00 16.29 52 THR B C 1
ATOM 3070 O O . THR B 1 36 ? -48.183 -18.483 20.295 1.00 16.54 52 THR B O 1
ATOM 3074 N N . ILE B 1 37 ? -48.868 -17.210 22.002 1.00 15.33 53 ILE B N 1
ATOM 3075 C CA . ILE B 1 37 ? -48.411 -18.146 23.042 1.00 15.28 53 ILE B CA 1
ATOM 3076 C C . ILE B 1 37 ? -49.293 -19.386 23.064 1.00 15.55 53 ILE B C 1
ATOM 3077 O O . ILE B 1 37 ? -48.787 -20.461 23.288 1.00 16.02 53 ILE B O 1
ATOM 3082 N N . ASP B 1 38 ? -50.595 -19.224 22.838 1.00 15.68 54 ASP B N 1
ATOM 3083 C CA . ASP B 1 38 ? -51.551 -20.359 22.877 1.00 16.84 54 ASP B CA 1
ATOM 3084 C C . ASP B 1 38 ? -52.571 -20.100 21.773 1.00 15.23 54 ASP B C 1
ATOM 3085 O O . ASP B 1 38 ? -53.443 -19.260 21.935 1.00 15.70 54 ASP B O 1
ATOM 3090 N N . SER B 1 39 ? -52.402 -20.774 20.634 1.00 16.83 55 SER B N 1
ATOM 3091 C CA . SER B 1 39 ? -53.206 -20.527 19.411 1.00 15.99 55 SER B CA 1
ATOM 3092 C C . SER B 1 39 ? -54.655 -20.972 19.623 1.00 15.07 55 SER B C 1
ATOM 3093 O O . SER B 1 39 ? -55.553 -20.262 19.141 1.00 18.62 55 SER B O 1
ATOM 3096 N N . LEU B 1 40 ? -54.856 -22.064 20.321 1.00 17.47 56 LEU B N 1
ATOM 3097 C CA . LEU B 1 40 ? -56.231 -22.599 20.560 1.00 18.89 56 LEU B CA 1
ATOM 3098 C C . LEU B 1 40 ? -56.974 -21.593 21.413 1.00 17.55 56 LEU B C 1
ATOM 3099 O O . LEU B 1 40 ? -58.144 -21.271 21.136 1.00 18.41 56 LEU B O 1
ATOM 3104 N N . PHE B 1 41 ? -56.366 -21.148 22.464 1.00 15.62 57 PHE B N 1
ATOM 3105 C CA . PHE B 1 41 ? -56.988 -20.157 23.375 1.00 16.45 57 PHE B CA 1
ATOM 3106 C C . PHE B 1 41 ? -57.373 -18.922 22.561 1.00 16.56 57 PHE B C 1
ATOM 3107 O O . PHE B 1 41 ? -58.502 -18.404 22.655 1.00 15.01 57 PHE B O 1
ATOM 3115 N N . TRP B 1 42 ? -56.438 -18.403 21.766 1.00 14.17 58 TRP B N 1
ATOM 3116 C CA . TRP B 1 42 ? -56.709 -17.143 21.044 1.00 14.55 58 TRP B CA 1
ATOM 3117 C C . TRP B 1 42 ? -57.780 -17.348 19.985 1.00 15.06 58 TRP B C 1
ATOM 3118 O O . TRP B 1 42 ? -58.667 -16.470 19.822 1.00 15.37 58 TRP B O 1
ATOM 3129 N N . ASP B 1 43 ? -57.699 -18.485 19.306 1.00 16.68 59 ASP B N 1
ATOM 3130 C CA . ASP B 1 43 ? -58.699 -18.729 18.242 1.00 16.88 59 ASP B CA 1
ATOM 3131 C C . ASP B 1 43 ? -60.091 -18.835 18.862 1.00 15.95 59 ASP B C 1
ATOM 3132 O O . ASP B 1 43 ? -61.082 -18.392 18.220 1.00 19.25 59 ASP B O 1
ATOM 3137 N N . LYS B 1 44 ? -60.203 -19.463 20.013 1.00 16.59 60 LYS B N 1
ATOM 3138 C CA . LYS B 1 44 ? -61.510 -19.703 20.633 1.00 18.94 60 LYS B CA 1
ATOM 3139 C C . LYS B 1 44 ? -62.111 -18.406 21.164 1.00 20.53 60 LYS B C 1
ATOM 3140 O O . LYS B 1 44 ? -63.356 -18.210 21.074 1.00 19.86 60 LYS B O 1
ATOM 3146 N N . TYR B 1 45 ? -61.291 -17.496 21.681 1.00 19.22 61 TYR B N 1
ATOM 3147 C CA . TYR B 1 45 ? -61.833 -16.415 22.538 1.00 18.47 61 TYR B CA 1
ATOM 3148 C C . TYR B 1 45 ? -61.573 -14.984 22.058 1.00 21.30 61 TYR B C 1
ATOM 3149 O O . TYR B 1 45 ? -62.243 -14.044 22.574 1.00 23.88 61 TYR B O 1
ATOM 3158 N N . SER B 1 46 ? -60.671 -14.727 21.101 1.00 17.15 62 SER B N 1
ATOM 3159 C CA . SER B 1 46 ? -60.228 -13.360 20.765 1.00 16.89 62 SER B CA 1
ATOM 3160 C C . SER B 1 46 ? -61.214 -12.611 19.879 1.00 15.69 62 SER B C 1
ATOM 3161 O O . SER B 1 46 ? -61.111 -11.374 19.767 1.00 16.25 62 SER B O 1
ATOM 3164 N N . GLY B 1 47 ? -61.992 -13.351 19.092 1.00 19.63 63 GLY B N 1
ATOM 3165 C CA . GLY B 1 47 ? -62.728 -12.722 18.004 1.00 18.77 63 GLY B CA 1
ATOM 3166 C C . GLY B 1 47 ? -61.862 -12.096 16.951 1.00 18.92 63 GLY B C 1
ATOM 3167 O O . GLY B 1 47 ? -62.304 -11.282 16.150 1.00 21.05 63 GLY B O 1
ATOM 3168 N N . GLY B 1 48 ? -60.579 -12.486 16.885 1.00 17.50 64 GLY B N 1
ATOM 3169 C CA . GLY B 1 48 ? -59.640 -11.963 15.906 1.00 17.03 64 GLY B CA 1
ATOM 3170 C C . GLY B 1 48 ? -58.836 -10.759 16.361 1.00 16.19 64 GLY B C 1
ATOM 3171 O O . GLY B 1 48 ? -57.964 -10.285 15.638 1.00 17.22 64 GLY B O 1
ATOM 3172 N N . ALA B 1 49 ? -59.097 -10.296 17.603 1.00 15.29 65 ALA B N 1
ATOM 3173 C CA . ALA B 1 49 ? -58.368 -9.140 18.140 1.00 14.60 65 ALA B CA 1
ATOM 3174 C C . ALA B 1 49 ? -56.863 -9.339 18.104 1.00 14.09 65 ALA B C 1
ATOM 3175 O O . ALA B 1 49 ? -56.409 -10.475 18.296 1.00 15.91 65 ALA B O 1
ATOM 3177 N N . SER B 1 50 ? -56.135 -8.255 17.988 1.00 14.78 66 SER B N 1
ATOM 3178 C CA . SER B 1 50 ? -54.679 -8.299 18.011 1.00 14.43 66 SER B CA 1
ATOM 3179 C C . SER B 1 50 ? -54.125 -8.342 19.438 1.00 14.78 66 SER B C 1
ATOM 3180 O O . SER B 1 50 ? -52.929 -8.675 19.601 1.00 16.40 66 SER B O 1
ATOM 3183 N N . ASP B 1 51 ? -54.929 -8.015 20.436 1.00 13.95 67 ASP B N 1
ATOM 3184 C CA . ASP B 1 51 ? -54.425 -7.702 21.802 1.00 13.80 67 ASP B CA 1
ATOM 3185 C C . ASP B 1 51 ? -55.332 -8.260 22.871 1.00 12.59 67 ASP B C 1
ATOM 3186 O O . ASP B 1 51 ? -56.514 -8.629 22.617 1.00 12.65 67 ASP B O 1
ATOM 3191 N N . GLU B 1 52 ? -54.800 -8.321 24.099 1.00 11.88 68 GLU B N 1
ATOM 3192 C CA . GLU B 1 52 ? -55.627 -8.708 25.263 1.00 11.85 68 GLU B CA 1
ATOM 3193 C C . GLU B 1 52 ? -56.786 -7.720 25.450 1.00 12.06 68 GLU B C 1
ATOM 3194 O O . GLU B 1 52 ? -57.910 -8.174 25.781 1.00 12.58 68 GLU B O 1
ATOM 3200 N N . TRP B 1 53 ? -56.530 -6.453 25.229 1.00 12.88 69 TRP B N 1
ATOM 3201 C CA . TRP B 1 53 ? -57.585 -5.410 25.299 1.00 13.16 69 TRP B CA 1
ATOM 3202 C C . TRP B 1 53 ? -58.805 -5.814 24.459 1.00 13.36 69 TRP B C 1
ATOM 3203 O O . TRP B 1 53 ? -59.928 -5.839 24.961 1.00 13.06 69 TRP B O 1
ATOM 3214 N N . GLY B 1 54 ? -58.566 -6.202 23.206 1.00 13.20 70 GLY B N 1
ATOM 3215 C CA . GLY B 1 54 ? -59.650 -6.598 22.304 1.00 13.61 70 GLY B CA 1
ATOM 3216 C C . GLY B 1 54 ? -60.208 -7.946 22.602 1.00 14.64 70 GLY B C 1
ATOM 3217 O O . GLY B 1 54 ? -61.437 -8.163 22.426 1.00 13.34 70 GLY B O 1
ATOM 3218 N N . LEU B 1 55 ? -59.409 -8.923 23.042 1.00 13.46 71 LEU B N 1
ATOM 3219 C CA . LEU B 1 55 ? -59.938 -10.222 23.455 1.00 13.43 71 LEU B CA 1
ATOM 3220 C C . LEU B 1 55 ? -60.947 -9.986 24.591 1.00 13.31 71 LEU B C 1
ATOM 3221 O O . LEU B 1 55 ? -62.028 -10.609 24.625 1.00 13.78 71 LEU B O 1
ATOM 3226 N N . CYS B 1 56 ? -60.600 -9.167 25.571 1.00 13.36 72 CYS B N 1
ATOM 3227 C CA . CYS B 1 56 ? -61.515 -8.935 26.698 1.00 13.89 72 CYS B CA 1
ATOM 3228 C C . CYS B 1 56 ? -62.759 -8.177 26.208 1.00 13.60 72 CYS B C 1
ATOM 3229 O O . CYS B 1 56 ? -63.865 -8.558 26.656 1.00 14.88 72 CYS B O 1
ATOM 3232 N N . GLU B 1 57 ? -62.591 -7.167 25.365 1.00 14.01 73 GLU B N 1
ATOM 3233 C CA . GLU B 1 57 ? -63.776 -6.498 24.758 1.00 14.66 73 GLU B CA 1
ATOM 3234 C C . GLU B 1 57 ? -64.632 -7.562 24.081 1.00 15.32 73 GLU B C 1
ATOM 3235 O O . GLU B 1 57 ? -65.901 -7.542 24.252 1.00 15.80 73 GLU B O 1
ATOM 3241 N N . HIS B 1 58 ? -64.061 -8.435 23.253 1.00 14.33 74 HIS B N 1
ATOM 3242 C CA . HIS B 1 58 ? -64.853 -9.400 22.493 1.00 15.34 74 HIS B CA 1
ATOM 3243 C C . HIS B 1 58 ? -65.654 -10.281 23.403 1.00 16.38 74 HIS B C 1
ATOM 3244 O O . HIS B 1 58 ? -66.823 -10.553 23.088 1.00 16.42 74 HIS B O 1
ATOM 3251 N N . LEU B 1 59 ? -65.103 -10.728 24.516 1.00 14.21 75 LEU B N 1
ATOM 3252 C CA . LEU B 1 59 ? -65.807 -11.648 25.422 1.00 15.88 75 LEU B CA 1
ATOM 3253 C C . LEU B 1 59 ? -66.886 -10.878 26.215 1.00 15.74 75 LEU B C 1
ATOM 3254 O O . LEU B 1 59 ? -67.732 -11.566 26.784 1.00 17.26 75 LEU B O 1
ATOM 3259 N N . GLY B 1 60 ? -66.789 -9.581 26.284 1.00 15.22 76 GLY B N 1
ATOM 3260 C CA . GLY B 1 60 ? -67.753 -8.814 27.087 1.00 16.00 76 GLY B CA 1
ATOM 3261 C C . GLY B 1 60 ? -67.694 -9.223 28.550 1.00 19.49 76 GLY B C 1
ATOM 3262 O O . GLY B 1 60 ? -66.608 -9.495 29.092 1.00 17.01 76 GLY B O 1
ATOM 3263 N N . SER B 1 61 ? -68.829 -9.423 29.226 1.00 16.48 77 SER B N 1
ATOM 3264 C CA A SER B 1 61 ? -68.746 -9.749 30.670 0.60 18.26 77 SER B CA 1
ATOM 3265 C CA B SER B 1 61 ? -68.887 -9.817 30.661 0.40 17.86 77 SER B CA 1
ATOM 3266 C C . SER B 1 61 ? -68.308 -11.210 30.867 1.00 17.63 77 SER B C 1
ATOM 3267 O O . SER B 1 61 ? -68.035 -11.612 32.016 1.00 18.61 77 SER B O 1
ATOM 3272 N N . GLN B 1 62 ? -68.157 -12.021 29.826 1.00 15.76 78 GLN B N 1
ATOM 3273 C CA . GLN B 1 62 ? -67.507 -13.335 29.976 1.00 16.99 78 GLN B CA 1
ATOM 3274 C C . GLN B 1 62 ? -65.954 -13.240 29.977 1.00 16.10 78 GLN B C 1
ATOM 3275 O O . GLN B 1 62 ? -65.320 -14.285 30.181 1.00 16.44 78 GLN B O 1
ATOM 3281 N N . CYS B 1 63 ? -65.394 -12.063 29.868 1.00 16.36 79 CYS B N 1
ATOM 3282 C CA . CYS B 1 63 ? -63.910 -11.918 29.889 1.00 15.52 79 CYS B CA 1
ATOM 3283 C C . CYS B 1 63 ? -63.345 -12.415 31.220 1.00 17.31 79 CYS B C 1
ATOM 3284 O O . CYS B 1 63 ? -62.435 -13.237 31.223 1.00 15.71 79 CYS B O 1
ATOM 3287 N N . GLY B 1 64 ? -63.956 -11.997 32.316 1.00 17.21 80 GLY B N 1
ATOM 3288 C CA . GLY B 1 64 ? -63.451 -12.375 33.650 1.00 17.21 80 GLY B CA 1
ATOM 3289 C C . GLY B 1 64 ? -63.494 -13.881 33.847 1.00 17.69 80 GLY B C 1
ATOM 3290 O O . GLY B 1 64 ? -62.519 -14.533 34.213 1.00 17.75 80 GLY B O 1
ATOM 3291 N N . PRO B 1 65 ? -64.652 -14.577 33.668 1.00 17.50 81 PRO B N 1
ATOM 3292 C CA . PRO B 1 65 ? -64.734 -16.009 33.860 1.00 17.72 81 PRO B CA 1
ATOM 3293 C C . PRO B 1 65 ? -63.736 -16.788 33.006 1.00 17.19 81 PRO B C 1
ATOM 3294 O O . PRO B 1 65 ? -63.125 -17.698 33.505 1.00 17.23 81 PRO B O 1
ATOM 3298 N N . VAL B 1 66 ? -63.580 -16.399 31.758 1.00 15.75 82 VAL B N 1
ATOM 3299 C CA . VAL B 1 66 ? -62.617 -17.081 30.862 1.00 17.08 82 VAL B CA 1
ATOM 3300 C C . VAL B 1 66 ? -61.192 -16.883 31.435 1.00 15.40 82 VAL B C 1
ATOM 3301 O O . VAL B 1 66 ? -60.446 -17.832 31.461 1.00 15.76 82 VAL B O 1
ATOM 3305 N N . LEU B 1 67 ? -60.838 -15.653 31.759 1.00 14.97 83 LEU B N 1
ATOM 3306 C CA . LEU B 1 67 ? -59.447 -15.370 32.216 1.00 15.59 83 LEU B CA 1
ATOM 3307 C C . LEU B 1 67 ? -59.221 -16.002 33.578 1.00 15.77 83 LEU B C 1
ATOM 3308 O O . LEU B 1 67 ? -58.134 -16.582 33.750 1.00 15.77 83 LEU B O 1
ATOM 3313 N N . GLU B 1 68 ? -60.192 -15.935 34.494 1.00 14.40 84 GLU B N 1
ATOM 3314 C CA . GLU B 1 68 ? -59.972 -16.610 35.788 1.00 15.77 84 GLU B CA 1
ATOM 3315 C C . GLU B 1 68 ? -59.698 -18.088 35.611 1.00 16.00 84 GLU B C 1
ATOM 3316 O O . GLU B 1 68 ? -58.839 -18.657 36.370 1.00 16.71 84 GLU B O 1
ATOM 3322 N N . HIS B 1 69 ? -60.375 -18.763 34.697 1.00 16.48 85 HIS B N 1
ATOM 3323 C CA . HIS B 1 69 ? -60.138 -20.190 34.429 1.00 16.91 85 HIS B CA 1
ATOM 3324 C C . HIS B 1 69 ? -58.681 -20.385 33.986 1.00 17.26 85 HIS B C 1
ATOM 3325 O O . HIS B 1 69 ? -58.018 -21.333 34.440 1.00 16.98 85 HIS B O 1
ATOM 3332 N N . ARG B 1 70 ? -58.226 -19.517 33.073 1.00 14.96 86 ARG B N 1
ATOM 3333 C CA . ARG B 1 70 ? -56.834 -19.627 32.583 1.00 15.43 86 ARG B CA 1
ATOM 3334 C C . ARG B 1 70 ? -55.865 -19.358 33.741 1.00 14.57 86 ARG B C 1
ATOM 3335 O O . ARG B 1 70 ? -54.820 -20.063 33.871 1.00 15.13 86 ARG B O 1
ATOM 3343 N N . TYR B 1 71 ? -56.124 -18.375 34.575 1.00 13.45 87 TYR B N 1
ATOM 3344 C CA . TYR B 1 71 ? -55.241 -18.079 35.719 1.00 14.06 87 TYR B CA 1
ATOM 3345 C C . TYR B 1 71 ? -55.108 -19.314 36.631 1.00 15.25 87 TYR B C 1
ATOM 3346 O O . TYR B 1 71 ? -54.019 -19.591 37.168 1.00 16.48 87 TYR B O 1
ATOM 3355 N N . ALA B 1 72 ? -56.221 -20.001 36.845 1.00 15.37 88 ALA B N 1
ATOM 3356 C CA . ALA B 1 72 ? -56.274 -21.128 37.792 1.00 16.42 88 ALA B CA 1
ATOM 3357 C C . ALA B 1 72 ? -55.671 -22.368 37.194 1.00 17.95 88 ALA B C 1
ATOM 3358 O O . ALA B 1 72 ? -55.260 -23.245 38.008 1.00 22.75 88 ALA B O 1
ATOM 3360 N N . THR B 1 73 ? -55.578 -22.510 35.873 1.00 17.02 89 THR B N 1
ATOM 3361 C CA . THR B 1 73 ? -55.194 -23.798 35.253 1.00 18.54 89 THR B CA 1
ATOM 3362 C C . THR B 1 73 ? -53.887 -23.785 34.463 1.00 20.07 89 THR B C 1
ATOM 3363 O O . THR B 1 73 ? -53.299 -24.872 34.314 1.00 19.49 89 THR B O 1
ATOM 3367 N N . LEU B 1 74 ? -53.482 -22.657 33.858 1.00 18.95 90 LEU B N 1
ATOM 3368 C CA . LEU B 1 74 ? -52.307 -22.705 32.950 1.00 18.26 90 LEU B CA 1
ATOM 3369 C C . LEU B 1 74 ? -51.036 -23.005 33.760 1.00 17.72 90 LEU B C 1
ATOM 3370 O O . LEU B 1 74 ? -50.211 -23.775 33.281 1.00 19.23 90 LEU B O 1
ATOM 3375 N N . ILE B 1 75 ? -50.828 -22.322 34.879 1.00 16.84 91 ILE B N 1
ATOM 3376 C CA . ILE B 1 75 ? -49.594 -22.479 35.686 1.00 17.00 91 ILE B CA 1
ATOM 3377 C C . ILE B 1 75 ? -50.065 -22.985 37.027 1.00 18.62 91 ILE B C 1
ATOM 3378 O O . ILE B 1 75 ? -50.774 -22.240 37.761 1.00 19.96 91 ILE B O 1
ATOM 3383 N N . THR B 1 76 ? -49.617 -24.169 37.391 1.00 18.16 92 THR B N 1
ATOM 3384 C CA . THR B 1 76 ? -49.973 -24.747 38.713 1.00 20.24 92 THR B CA 1
ATOM 3385 C C . THR B 1 76 ? -48.721 -25.100 39.491 1.00 19.57 92 THR B C 1
ATOM 3386 O O . THR B 1 76 ? -47.587 -24.997 38.967 1.00 18.52 92 THR B O 1
ATOM 3390 N N . LYS B 1 77 ? -48.877 -25.592 40.722 1.00 20.95 93 LYS B N 1
ATOM 3391 C CA . LYS B 1 77 ? -47.692 -26.043 41.478 1.00 20.66 93 LYS B CA 1
ATOM 3392 C C . LYS B 1 77 ? -46.934 -27.122 40.714 1.00 19.93 93 LYS B C 1
ATOM 3393 O O . LYS B 1 77 ? -45.712 -27.144 40.856 1.00 20.17 93 LYS B O 1
ATOM 3399 N N . ALA B 1 78 ? -47.583 -27.964 39.942 1.00 21.58 94 ALA B N 1
ATOM 3400 C CA . ALA B 1 78 ? -46.912 -29.015 39.163 1.00 21.23 94 ALA B CA 1
ATOM 3401 C C . ALA B 1 78 ? -45.949 -28.386 38.145 1.00 20.70 94 ALA B C 1
ATOM 3402 O O . ALA B 1 78 ? -44.902 -28.967 37.874 1.00 21.68 94 ALA B O 1
ATOM 3404 N N . ASP B 1 79 ? -46.345 -27.256 37.536 1.00 18.91 95 ASP B N 1
ATOM 3405 C CA . ASP B 1 79 ? -45.410 -26.545 36.60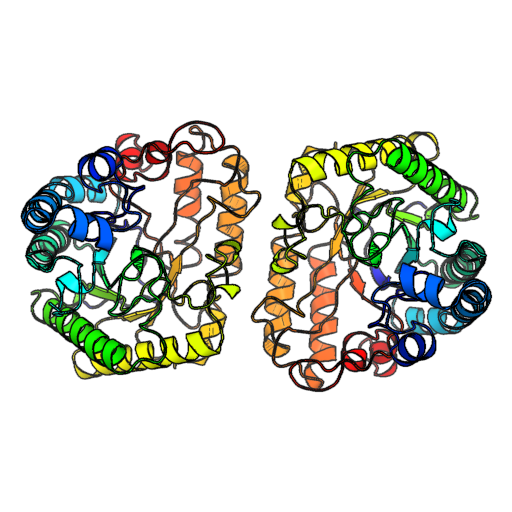2 1.00 18.75 95 ASP B CA 1
ATOM 3406 C C . ASP B 1 79 ? -44.178 -26.090 37.369 1.00 16.62 95 ASP B C 1
ATOM 3407 O O . ASP B 1 79 ? -43.067 -26.201 36.858 1.00 17.00 95 ASP B O 1
ATOM 3412 N N . ILE B 1 80 ? -44.331 -25.557 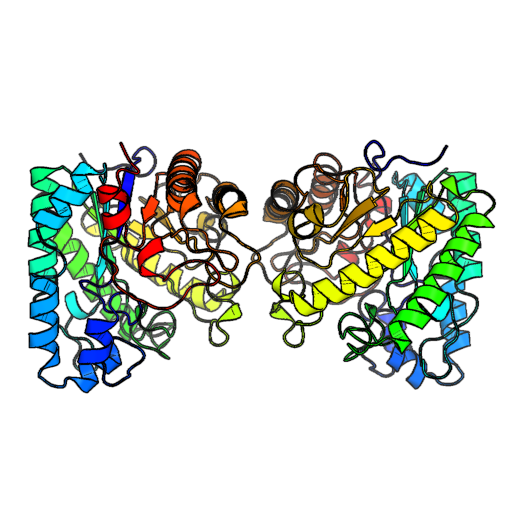38.574 1.00 15.46 96 ILE B N 1
ATOM 3413 C CA . ILE B 1 80 ? -43.202 -25.096 39.398 1.00 15.62 96 ILE B CA 1
ATOM 3414 C C . ILE B 1 80 ? -42.277 -26.299 39.677 1.00 15.40 96 ILE B C 1
ATOM 3415 O O . ILE B 1 80 ? -41.058 -26.145 39.634 1.00 16.51 96 ILE B O 1
ATOM 3420 N N . ASP B 1 81 ? -42.856 -27.454 40.026 1.00 17.65 97 ASP B N 1
ATOM 3421 C CA . ASP B 1 81 ? -42.036 -28.678 40.297 1.00 18.49 97 ASP B CA 1
ATOM 3422 C C . ASP B 1 81 ? -41.220 -29.037 39.046 1.00 18.56 97 ASP B C 1
ATOM 3423 O O . ASP B 1 81 ? -40.021 -29.340 39.196 1.00 18.34 97 ASP B O 1
ATOM 3428 N N . LYS B 1 82 ? -41.843 -29.002 37.890 1.00 17.25 98 LYS B N 1
ATOM 3429 C CA . LYS B 1 82 ? -41.145 -29.348 36.619 1.00 17.98 98 LYS B CA 1
ATOM 3430 C C . LYS B 1 82 ? -40.009 -28.343 36.361 1.00 17.59 98 LYS B C 1
ATOM 3431 O O . LYS B 1 82 ? -38.880 -28.773 36.033 1.00 16.23 98 LYS B O 1
ATOM 3437 N N . LEU B 1 83 ? -40.280 -27.051 36.556 1.00 15.03 99 LEU B N 1
ATOM 3438 C CA . LEU B 1 83 ? -39.236 -26.029 36.363 1.00 15.87 99 LEU B CA 1
ATOM 3439 C C . LEU B 1 83 ? -38.097 -26.229 37.327 1.00 15.43 99 LEU B C 1
ATOM 3440 O O . LEU B 1 83 ? -36.905 -26.251 36.913 1.00 15.91 99 LEU B O 1
ATOM 3445 N N . ALA B 1 84 ? -38.395 -26.498 38.595 1.00 16.31 100 ALA B N 1
ATOM 3446 C CA . ALA B 1 84 ? -37.331 -26.727 39.590 1.00 17.05 100 ALA B CA 1
ATOM 3447 C C . ALA B 1 84 ? -36.495 -27.971 39.193 1.00 17.84 100 ALA B C 1
ATOM 3448 O O . ALA B 1 84 ? -35.291 -27.912 39.344 1.00 17.12 100 ALA B O 1
ATOM 3450 N N . SER B 1 85 ? -37.134 -28.984 38.657 1.00 18.10 101 SER B N 1
ATOM 3451 C CA . SER B 1 85 ? -36.442 -30.242 38.255 1.00 18.77 101 SER B CA 1
ATOM 3452 C C . SER B 1 85 ? -35.466 -29.941 37.124 1.00 22.99 101 SER B C 1
ATOM 3453 O O . SER B 1 85 ? -34.504 -30.713 36.925 1.00 23.10 101 SER B O 1
ATOM 3456 N N . GLY B 1 86 ? -35.724 -28.896 36.341 1.00 17.93 102 GLY B N 1
ATOM 3457 C CA . GLY B 1 86 ? -34.786 -28.498 35.292 1.00 18.73 102 GLY B CA 1
ATOM 3458 C C . GLY B 1 86 ? -33.760 -27.478 35.744 1.00 17.56 102 GLY B C 1
ATOM 3459 O O . GLY B 1 86 ? -32.993 -27.006 34.866 1.00 20.54 102 GLY B O 1
ATOM 3460 N N . GLY B 1 87 ? -33.687 -27.125 37.020 1.00 16.86 103 GLY B N 1
ATOM 3461 C CA . GLY B 1 87 ? -32.674 -26.219 37.57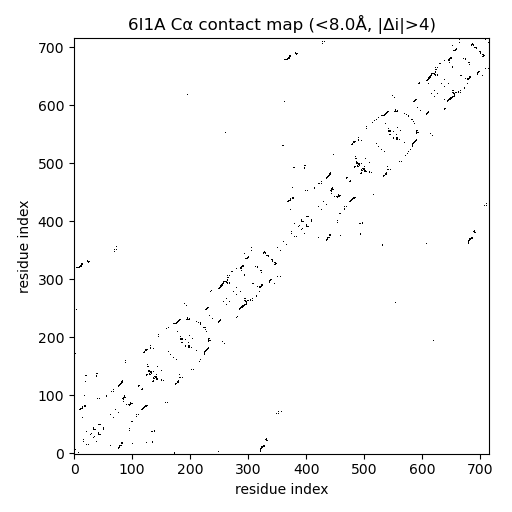6 1.00 17.13 103 GLY B CA 1
ATOM 3462 C C . GLY B 1 87 ? -33.062 -24.751 37.634 1.00 16.26 103 GLY B C 1
ATOM 3463 O O . GLY B 1 87 ? -32.205 -23.919 37.870 1.00 17.25 103 GLY B O 1
ATOM 3464 N N . ILE B 1 88 ? -34.350 -24.456 37.417 1.00 15.52 104 ILE B N 1
ATOM 3465 C CA . ILE B 1 88 ? -34.845 -23.043 37.491 1.00 16.01 104 ILE B CA 1
ATOM 3466 C C . ILE B 1 88 ? -34.785 -22.543 38.921 1.00 16.41 104 ILE B C 1
ATOM 3467 O O . ILE B 1 88 ? -35.345 -23.252 39.857 1.00 16.57 104 ILE B O 1
ATOM 3472 N N . THR B 1 89 ? -34.229 -21.367 39.144 1.00 14.16 105 THR B N 1
ATOM 3473 C CA . THR B 1 89 ? -34.186 -20.738 40.458 1.00 14.15 105 THR B CA 1
ATOM 3474 C C . THR B 1 89 ? -34.806 -19.344 40.501 1.00 14.53 105 THR B C 1
ATOM 3475 O O . THR B 1 89 ? -34.792 -18.712 41.556 1.00 16.35 105 THR B O 1
ATOM 3479 N N . VAL B 1 90 ? -35.265 -18.825 39.336 1.00 14.02 106 VAL B N 1
ATOM 3480 C CA . VAL B 1 90 ? -35.852 -17.478 39.210 1.00 14.73 106 VAL B CA 1
ATOM 3481 C C . VAL B 1 90 ? -37.128 -17.588 38.365 1.00 12.91 106 VAL B C 1
ATOM 3482 O O . VAL B 1 90 ? -37.127 -18.250 37.343 1.00 13.23 106 VAL B O 1
ATOM 3486 N N . LEU B 1 91 ? -38.193 -16.953 38.861 1.00 13.03 107 LEU B N 1
ATOM 3487 C CA . LEU B 1 91 ? -39.415 -16.816 38.054 1.00 12.65 107 LEU B CA 1
ATOM 3488 C C . LEU B 1 91 ? -39.643 -15.328 37.763 1.00 12.92 107 LEU B C 1
ATOM 3489 O O . LEU B 1 91 ? -39.769 -14.532 38.669 1.00 12.81 107 LEU B O 1
ATOM 3494 N N . ARG B 1 92 ? -39.749 -14.984 36.484 1.00 11.13 108 ARG B N 1
ATOM 3495 C CA . ARG B 1 92 ? -40.203 -13.624 36.084 1.00 11.62 108 ARG B CA 1
ATOM 3496 C C . ARG B 1 92 ? -41.686 -13.716 35.747 1.00 10.90 108 ARG B C 1
ATOM 3497 O O . ARG B 1 92 ? -42.055 -14.566 34.914 1.00 11.33 108 ARG B O 1
ATOM 3505 N N . ILE B 1 93 ? -42.481 -12.880 36.387 1.00 11.85 109 ILE B N 1
ATOM 3506 C CA . ILE B 1 93 ? -43.951 -12.984 36.280 1.00 12.52 109 ILE B CA 1
ATOM 3507 C C . ILE B 1 93 ? -44.506 -11.682 35.736 1.00 11.67 109 ILE B C 1
ATOM 3508 O O . ILE B 1 93 ? -44.679 -10.708 36.459 1.00 12.23 109 ILE B O 1
ATOM 3513 N N . PRO B 1 94 ? -44.756 -11.646 34.402 1.00 11.76 110 PRO B N 1
ATOM 3514 C CA . PRO B 1 94 ? -45.413 -10.505 33.804 1.00 12.51 110 PRO B CA 1
ATOM 3515 C C . PRO B 1 94 ? -46.881 -10.421 34.216 1.00 11.13 110 PRO B C 1
ATOM 3516 O O . PRO B 1 94 ? -47.607 -11.420 34.192 1.00 14.13 110 PRO B O 1
ATOM 3520 N N . THR B 1 95 ? -47.272 -9.232 34.620 1.00 11.07 111 THR B N 1
ATOM 3521 C CA . THR B 1 95 ? -48.662 -8.948 34.989 1.00 11.14 111 THR B CA 1
ATOM 3522 C C . THR B 1 95 ? -49.153 -7.714 34.216 1.00 12.17 111 THR B C 1
ATOM 3523 O O . THR B 1 95 ? -48.372 -6.862 33.804 1.00 12.98 111 THR B O 1
ATOM 3527 N N . THR B 1 96 ? -50.459 -7.646 33.994 1.00 12.73 112 THR B N 1
ATOM 3528 C CA . THR B 1 96 ? -51.023 -6.397 33.472 1.00 11.81 112 THR B CA 1
ATOM 3529 C C . THR B 1 96 ? -51.193 -5.415 34.627 1.00 11.22 112 THR B C 1
ATOM 3530 O O . THR B 1 96 ? -51.330 -5.861 35.818 1.00 12.39 112 THR B O 1
ATOM 3534 N N . TYR B 1 97 ? -51.262 -4.128 34.352 1.00 11.26 113 TYR B N 1
ATOM 3535 C CA . TYR B 1 97 ? -51.502 -3.152 35.441 1.00 11.60 113 TYR B CA 1
ATOM 3536 C C . TYR B 1 97 ? -52.882 -3.388 36.052 1.00 12.07 113 TYR B C 1
ATOM 3537 O O . TYR B 1 97 ? -53.078 -3.038 37.238 1.00 11.90 113 TYR B O 1
ATOM 3546 N N . ALA B 1 98 ? -53.802 -4.018 35.348 1.00 11.92 114 ALA B N 1
ATOM 3547 C CA . ALA B 1 98 ? -55.182 -4.186 35.809 1.00 12.39 114 ALA B CA 1
ATOM 3548 C C . ALA B 1 98 ? -55.232 -5.236 36.926 1.00 13.25 114 ALA B C 1
ATOM 3549 O O . ALA B 1 98 ? -56.286 -5.354 37.613 1.00 13.51 114 ALA B O 1
ATOM 3551 N N . ALA B 1 99 ? -54.185 -6.048 37.146 1.00 11.94 115 ALA B N 1
ATOM 3552 C CA . ALA B 1 99 ? -54.097 -6.935 38.351 1.00 12.45 115 ALA B CA 1
ATOM 3553 C C . ALA B 1 99 ? -53.991 -6.051 39.590 1.00 13.13 115 ALA B C 1
ATOM 3554 O O . ALA B 1 99 ? -54.319 -6.595 40.702 1.00 14.23 115 ALA B O 1
ATOM 3556 N N . TRP B 1 100 ? -53.559 -4.828 39.467 1.00 13.12 116 TRP B N 1
ATOM 3557 C CA . TRP B 1 100 ? -53.136 -3.997 40.619 1.00 13.59 116 TRP B CA 1
ATOM 3558 C C . TRP B 1 100 ? -54.044 -2.809 40.856 1.00 13.32 116 TRP B C 1
ATOM 3559 O O . TRP B 1 100 ? -54.016 -2.226 41.976 1.00 15.05 116 TRP B O 1
ATOM 3570 N N . ILE B 1 101 ? -54.801 -2.360 39.860 1.00 14.35 117 ILE B N 1
ATOM 3571 C CA . ILE B 1 101 ? -55.647 -1.168 39.924 1.00 14.24 117 ILE B CA 1
ATOM 3572 C C . ILE B 1 101 ? -56.798 -1.370 38.961 1.00 14.51 117 ILE B C 1
ATOM 3573 O O . ILE B 1 101 ? -56.666 -2.099 37.955 1.00 15.73 117 ILE B O 1
ATOM 3578 N N . ASP B 1 102 ? -57.996 -0.926 39.365 1.00 16.49 118 ASP B N 1
ATOM 3579 C CA . ASP B 1 102 ? -59.216 -1.094 38.548 1.00 16.84 118 ASP B CA 1
ATOM 3580 C C . ASP B 1 102 ? -59.626 0.277 38.022 1.00 18.67 118 ASP B C 1
ATOM 3581 O O . ASP B 1 102 ? -60.341 1.033 38.736 1.00 18.90 118 ASP B O 1
ATOM 3586 N N . LEU B 1 103 ? -59.229 0.660 36.813 1.00 16.79 119 LEU B N 1
ATOM 3587 C CA . LEU B 1 103 ? -59.567 1.969 36.225 1.00 15.68 119 LEU B CA 1
ATOM 3588 C C . LEU B 1 103 ? -60.814 1.793 35.375 1.00 19.29 119 LEU B C 1
ATOM 3589 O O . LEU B 1 103 ? -60.905 0.904 34.535 1.00 19.52 119 LEU B O 1
ATOM 3594 N N . PRO B 1 104 ? -61.857 2.625 35.565 1.00 22.66 120 PRO B N 1
ATOM 3595 C CA . PRO B 1 104 ? -63.099 2.443 34.798 1.00 22.12 120 PRO B CA 1
ATOM 3596 C C . PRO B 1 104 ? -62.930 2.503 33.285 1.00 21.44 120 PRO B C 1
ATOM 3597 O O . PRO B 1 104 ? -63.655 1.831 32.618 1.00 28.31 120 PRO B O 1
ATOM 3601 N N . SER B 1 105 ? -61.966 3.272 32.773 1.00 19.64 121 SER B N 1
ATOM 3602 C CA . SER B 1 105 ? -61.750 3.371 31.303 1.00 20.66 121 SER B CA 1
ATOM 3603 C C . SER B 1 105 ? -60.953 2.168 30.778 1.00 20.60 121 SER B C 1
ATOM 3604 O O . SER B 1 105 ? -60.916 2.003 29.537 1.00 21.82 121 SER B O 1
ATOM 3607 N N . SER B 1 106 ? -60.346 1.339 31.635 1.00 16.90 122 SER B N 1
ATOM 3608 C CA . SER B 1 106 ? -59.547 0.236 31.055 1.00 15.57 122 SER B CA 1
ATOM 3609 C C . SER B 1 106 ? -60.451 -0.869 30.567 1.00 14.08 122 SER B C 1
ATOM 3610 O O . SER B 1 106 ? -61.376 -1.323 31.319 1.00 14.99 122 SER B O 1
ATOM 3613 N N . GLN B 1 107 ? -60.108 -1.493 29.412 1.00 13.32 123 GLN B N 1
ATOM 3614 C CA . GLN B 1 107 ? -60.792 -2.684 28.958 1.00 13.40 123 GLN B CA 1
ATOM 3615 C C . GLN B 1 107 ? -60.100 -3.968 29.400 1.00 13.19 123 GLN B C 1
ATOM 3616 O O . GLN B 1 107 ? -60.575 -5.046 29.101 1.00 15.54 123 GLN B O 1
ATOM 3622 N N . LEU B 1 108 ? -58.948 -3.836 30.081 1.00 13.90 124 LEU B N 1
ATOM 3623 C CA . LEU B 1 108 ? -58.293 -5.008 30.660 1.00 13.85 124 LEU B CA 1
ATOM 3624 C C . LEU B 1 108 ? -59.062 -5.432 31.893 1.00 13.80 124 LEU B C 1
ATOM 3625 O O . LEU B 1 108 ? -59.599 -4.561 32.598 1.00 15.08 124 LEU B O 1
ATOM 3630 N N . TYR B 1 109 ? -59.097 -6.722 32.136 1.00 13.04 125 TYR B N 1
ATOM 3631 C CA . TYR B 1 109 ? -59.826 -7.316 33.285 1.00 12.96 125 TYR B CA 1
ATOM 3632 C C . TYR B 1 109 ? -59.050 -7.105 34.589 1.00 15.64 125 TYR B C 1
ATOM 3633 O O . TYR B 1 109 ? -57.865 -7.473 34.674 1.00 14.29 125 TYR B O 1
ATOM 3642 N N . SER B 1 110 ? -59.770 -6.661 35.602 1.00 13.70 126 SER B N 1
ATOM 3643 C CA . SER B 1 110 ? -59.302 -6.600 37.019 1.00 13.69 126 SER B CA 1
ATOM 3644 C C . SER B 1 110 ? -59.980 -7.684 37.836 1.00 14.61 126 SER B C 1
ATOM 3645 O O . SER B 1 110 ? -61.232 -7.586 38.100 1.00 15.19 126 SER B O 1
ATOM 3648 N N . GLY B 1 111 ? -59.290 -8.747 38.201 1.00 14.18 127 GLY B N 1
ATOM 3649 C CA . GLY B 1 111 ? -59.828 -9.880 38.943 1.00 14.76 127 GLY B CA 1
ATOM 3650 C C . GLY B 1 111 ? -58.881 -10.306 40.049 1.00 13.91 127 GLY B C 1
ATOM 3651 O O . GLY B 1 111 ? -58.271 -9.434 40.728 1.00 14.62 127 GLY B O 1
ATOM 3652 N N . ASN B 1 112 ? -58.777 -11.619 40.170 1.00 15.25 128 ASN B N 1
ATOM 3653 C CA . ASN B 1 112 ? -58.047 -12.279 41.285 1.00 16.50 128 ASN B CA 1
ATOM 3654 C C . ASN B 1 112 ? -56.611 -12.637 40.840 1.00 16.74 128 ASN B C 1
ATOM 3655 O O . ASN B 1 112 ? -56.009 -13.561 41.379 1.00 15.73 128 ASN B O 1
ATOM 3660 N N . GLN B 1 113 ? -56.055 -11.960 39.803 1.00 14.99 129 GLN B N 1
ATOM 3661 C CA . GLN B 1 113 ? -54.674 -12.273 39.313 1.00 14.16 129 GLN B CA 1
ATOM 3662 C C . GLN B 1 113 ? -53.674 -12.393 40.497 1.00 14.91 129 GLN B C 1
ATOM 3663 O O . GLN B 1 113 ? -52.904 -13.360 40.518 1.00 14.39 129 GLN B O 1
ATOM 3669 N N . THR B 1 114 ? -53.702 -11.475 41.445 1.00 14.42 130 THR B N 1
ATOM 3670 C CA . THR B 1 114 ? -52.648 -11.449 42.477 1.00 14.40 130 THR B CA 1
ATOM 3671 C C . THR B 1 114 ? -52.856 -12.595 43.467 1.00 15.00 130 THR B C 1
ATOM 3672 O O . THR B 1 114 ? -51.850 -12.982 44.120 1.00 15.93 130 THR B O 1
ATOM 3676 N N . ALA B 1 115 ? -54.049 -13.147 43.574 1.00 14.71 131 ALA B N 1
ATOM 3677 C CA . ALA B 1 115 ? -54.260 -14.311 44.462 1.00 14.81 131 ALA B CA 1
ATOM 3678 C C . ALA B 1 115 ? -53.545 -15.513 43.829 1.00 17.22 131 ALA B C 1
ATOM 3679 O O . ALA B 1 115 ? -52.824 -16.255 44.537 1.00 16.23 131 ALA B O 1
ATOM 3681 N N . TYR B 1 116 ? -53.621 -15.677 42.506 1.00 14.92 132 TYR B N 1
ATOM 3682 C CA . TYR B 1 116 ? -52.907 -16.782 41.821 1.00 15.01 132 TYR B CA 1
ATOM 3683 C C . TYR B 1 116 ? -51.397 -16.498 41.846 1.00 14.63 132 TYR B C 1
ATOM 3684 O O . TYR B 1 116 ? -50.598 -17.414 42.056 1.00 16.03 132 TYR B O 1
ATOM 3693 N N . LEU B 1 117 ? -50.995 -15.264 41.616 1.00 14.36 133 LEU B N 1
ATOM 3694 C CA . LEU B 1 117 ? -49.566 -14.841 41.739 1.00 13.12 133 LEU B CA 1
ATOM 3695 C C . LEU B 1 117 ? -49.067 -15.278 43.123 1.00 16.21 133 LEU B C 1
ATOM 3696 O O . LEU B 1 117 ? -48.000 -15.923 43.208 1.00 15.54 133 LEU B O 1
ATOM 3701 N N . LYS B 1 118 ? -49.772 -14.892 44.197 1.00 16.00 134 LYS B N 1
ATOM 3702 C CA . LYS B 1 118 ? -49.337 -15.226 45.586 1.00 16.88 134 LYS B CA 1
ATOM 3703 C C . LYS B 1 118 ? -49.270 -16.745 45.774 1.00 16.04 134 LYS B C 1
ATOM 3704 O O . LYS B 1 118 ? -48.284 -17.239 46.393 1.00 16.69 134 LYS B O 1
ATOM 3710 N N . GLU B 1 119 ? -50.253 -17.492 45.320 1.00 15.44 135 GLU B N 1
ATOM 3711 C CA . GLU B 1 119 ? -50.266 -18.965 45.498 1.00 16.99 135 GLU B CA 1
ATOM 3712 C C . GLU B 1 119 ? -49.011 -19.562 44.850 1.00 17.75 135 GLU B C 1
ATOM 3713 O O . GLU B 1 119 ? -48.292 -20.429 45.488 1.00 17.52 135 GLU B O 1
ATOM 3719 N N . ILE B 1 120 ? -48.692 -19.161 43.627 1.00 16.44 136 ILE B N 1
ATOM 3720 C CA . ILE B 1 120 ? -47.554 -19.757 42.891 1.00 17.23 136 ILE B CA 1
ATOM 3721 C C . ILE B 1 120 ? -46.258 -19.211 43.468 1.00 16.32 136 ILE B C 1
ATOM 3722 O O . ILE B 1 120 ? -45.286 -20.001 43.667 1.00 15.47 136 ILE B O 1
ATOM 3727 N N . ALA B 1 121 ? -46.168 -17.924 43.785 1.00 16.18 137 ALA B N 1
ATOM 3728 C CA . ALA B 1 121 ? -44.940 -17.337 44.355 1.00 16.83 137 ALA B CA 1
ATOM 3729 C C . ALA B 1 121 ? -44.663 -17.970 45.735 1.00 18.85 137 ALA B C 1
ATOM 3730 O O . ALA B 1 121 ? -43.488 -18.320 46.029 1.00 18.37 137 ALA B O 1
ATOM 3732 N N . ASP B 1 122 ? -45.686 -18.079 46.560 1.00 16.72 138 ASP B N 1
ATOM 3733 C CA . ASP B 1 122 ? -45.484 -18.692 47.915 1.00 19.12 138 ASP B CA 1
ATOM 3734 C C . ASP B 1 122 ? -44.931 -20.101 47.736 1.00 17.76 138 ASP B C 1
ATOM 3735 O O . ASP B 1 122 ? -43.987 -20.509 48.469 1.00 17.39 138 ASP B O 1
ATOM 3740 N N . TYR B 1 123 ? -45.535 -20.895 46.867 1.00 16.45 139 TYR B N 1
ATOM 3741 C CA . TYR B 1 123 ? -45.072 -22.275 46.646 1.00 15.73 139 TYR B CA 1
ATOM 3742 C C . TYR B 1 123 ? -43.607 -22.291 46.178 1.00 17.65 139 TYR B C 1
ATOM 3743 O O . TYR B 1 123 ? -42.787 -23.044 46.669 1.00 15.89 139 TYR B O 1
ATOM 3752 N N . ALA B 1 124 ? -43.237 -21.429 45.229 1.00 15.00 140 ALA B N 1
ATOM 3753 C CA . ALA B 1 124 ? -41.889 -21.442 44.679 1.00 15.46 140 ALA B CA 1
ATOM 3754 C C . ALA B 1 124 ? -40.892 -20.973 45.726 1.00 14.69 140 ALA B C 1
ATOM 3755 O O . ALA B 1 124 ? -39.757 -21.484 45.769 1.00 16.55 140 ALA B O 1
ATOM 3757 N N . ILE B 1 125 ? -41.260 -20.004 46.529 1.00 15.68 141 ILE B N 1
ATOM 3758 C CA . ILE B 1 125 ? -40.376 -19.477 47.570 1.00 15.64 141 ILE B CA 1
ATOM 3759 C C . ILE B 1 125 ? -40.261 -20.508 48.698 1.00 17.37 141 ILE B C 1
ATOM 3760 O O . ILE B 1 125 ? -39.124 -20.830 49.089 1.00 18.97 141 ILE B O 1
ATOM 3765 N N . LYS B 1 126 ? -41.383 -20.926 49.238 1.00 16.87 142 LYS B N 1
ATOM 3766 C CA . LYS B 1 126 ? -41.318 -21.808 50.454 1.00 18.78 142 LYS B CA 1
ATOM 3767 C C . LYS B 1 126 ? -40.740 -23.167 50.112 1.00 18.92 142 LYS B C 1
ATOM 3768 O O . LYS B 1 126 ? -40.005 -23.704 50.970 1.00 20.20 142 LYS B O 1
ATOM 3774 N N . THR B 1 127 ? -41.004 -23.686 48.943 1.00 16.92 143 THR B N 1
ATOM 3775 C CA . THR B 1 127 ? -40.582 -25.048 48.540 1.00 16.75 143 THR B CA 1
ATOM 3776 C C . THR B 1 127 ? -39.157 -25.039 48.014 1.00 19.73 143 THR B C 1
ATOM 3777 O O . THR B 1 127 ? -38.391 -25.971 48.303 1.00 19.74 143 THR B O 1
ATOM 3781 N N . TYR B 1 128 ? -38.797 -24.076 47.149 1.00 18.33 144 TYR B N 1
ATOM 3782 C CA . TYR B 1 128 ? -37.537 -24.108 46.392 1.00 18.64 144 TYR B CA 1
ATOM 3783 C C . TYR B 1 128 ? -36.648 -22.899 46.627 1.00 16.90 144 TYR B C 1
ATOM 3784 O O . TYR B 1 128 ? -35.524 -22.848 46.120 1.00 19.00 144 TYR B O 1
ATOM 3793 N N . ASN B 1 129 ? -37.091 -21.917 47.384 1.00 16.09 145 ASN B N 1
ATOM 3794 C CA . ASN B 1 129 ? -36.373 -20.666 47.586 1.00 15.73 145 ASN B CA 1
ATOM 3795 C C . ASN B 1 129 ? -36.024 -19.997 46.249 1.00 16.45 145 ASN B C 1
ATOM 3796 O O . ASN B 1 129 ? -34.996 -19.362 46.122 1.00 17.69 145 ASN B O 1
ATOM 3801 N N . MET B 1 130 ? -36.948 -20.053 45.315 1.00 15.71 146 MET B N 1
ATOM 3802 C CA . MET B 1 130 ? -36.803 -19.285 44.076 1.00 15.08 146 MET B CA 1
ATOM 3803 C C . MET B 1 130 ? -36.914 -17.800 44.362 1.00 15.10 146 MET B C 1
ATOM 3804 O O . MET B 1 130 ? -37.567 -17.348 45.314 1.00 15.63 146 MET B O 1
ATOM 3809 N N . HIS B 1 131 ? -36.311 -16.963 43.509 1.00 13.82 147 HIS B N 1
ATOM 3810 C CA . HIS B 1 131 ? -36.438 -15.498 43.538 1.00 13.98 147 HIS B CA 1
ATOM 3811 C C . HIS B 1 131 ? -37.520 -15.129 42.509 1.00 14.51 147 HIS B C 1
ATOM 3812 O O . HIS B 1 131 ? -37.548 -15.775 41.465 1.00 14.58 147 HIS B O 1
ATOM 3819 N N . ILE B 1 132 ? -38.326 -14.139 42.830 1.00 13.54 148 ILE B N 1
ATOM 3820 C CA . ILE B 1 132 ? -39.482 -13.763 41.972 1.00 13.83 148 ILE B CA 1
ATOM 3821 C C . ILE B 1 132 ? -39.294 -12.330 41.546 1.00 12.81 148 ILE B C 1
ATOM 3822 O O . ILE B 1 132 ? -39.116 -11.401 42.342 1.00 13.77 148 ILE B O 1
ATOM 3827 N N . ILE B 1 133 ? -39.375 -12.106 40.221 1.00 11.78 149 ILE B N 1
ATOM 3828 C CA . ILE B 1 133 ? -39.438 -10.766 39.638 1.00 12.24 149 ILE B CA 1
ATOM 3829 C C . ILE B 1 133 ? -40.887 -10.456 39.285 1.00 12.34 149 ILE B C 1
ATOM 3830 O O . ILE B 1 133 ? -41.472 -11.226 38.481 1.00 12.46 149 ILE B O 1
ATOM 3835 N N . ILE B 1 134 ? -41.449 -9.450 39.930 1.00 11.03 150 ILE B N 1
ATOM 3836 C CA . ILE B 1 134 ? -42.843 -9.009 39.598 1.00 13.18 150 ILE B CA 1
ATOM 3837 C C . ILE B 1 134 ? -42.706 -7.878 38.587 1.00 11.69 150 ILE B C 1
ATOM 3838 O O . ILE B 1 134 ? -42.166 -6.816 38.921 1.00 12.74 150 ILE B O 1
ATOM 3843 N N . ASP B 1 135 ? -43.260 -8.103 37.383 1.00 11.96 151 ASP B N 1
ATOM 3844 C CA . ASP B 1 135 ? -43.134 -7.152 36.252 1.00 11.85 151 ASP B CA 1
ATOM 3845 C C . ASP B 1 135 ? -44.521 -6.576 35.953 1.00 11.38 151 ASP B C 1
ATOM 3846 O O . ASP B 1 135 ? -45.457 -7.364 35.672 1.00 13.18 151 ASP B O 1
ATOM 3851 N N . THR B 1 136 ? -44.636 -5.262 36.030 1.00 12.16 152 THR B N 1
ATOM 3852 C CA . THR B 1 136 ? -45.867 -4.557 35.541 1.00 12.26 152 THR B CA 1
ATOM 3853 C C . THR B 1 136 ? -45.665 -4.336 34.042 1.00 11.97 152 THR B C 1
ATOM 3854 O O . THR B 1 136 ? -45.082 -3.322 33.654 1.00 12.71 152 THR B O 1
ATOM 3858 N N . HIS B 1 137 ? -46.120 -5.283 33.269 1.00 11.20 153 HIS B N 1
ATOM 3859 C CA . HIS B 1 137 ? -45.777 -5.433 31.837 1.00 11.58 153 HIS B CA 1
ATOM 3860 C C . HIS B 1 137 ? -46.432 -4.292 31.045 1.00 12.59 153 HIS B C 1
ATOM 3861 O O . HIS B 1 137 ? -45.844 -3.797 30.074 1.00 11.30 153 HIS B O 1
ATOM 3868 N N . SER B 1 138 ? -47.653 -3.921 31.432 1.00 10.83 154 SER B N 1
ATOM 3869 C CA . SER B 1 138 ? -48.360 -2.763 30.884 1.00 11.09 154 SER B CA 1
ATOM 3870 C C . SER B 1 138 ? -48.527 -1.697 31.956 1.00 11.49 154 SER B C 1
ATOM 3871 O O . SER B 1 138 ? -48.534 -2.042 33.167 1.00 11.73 154 SER B O 1
ATOM 3874 N N . LEU B 1 139 ? -48.636 -0.450 31.526 1.00 10.94 155 LEU B N 1
ATOM 3875 C CA . LEU B 1 139 ? -48.996 0.649 32.451 1.00 11.97 155 LEU B CA 1
ATOM 3876 C C . LEU B 1 139 ? -50.124 1.435 31.811 1.00 13.22 155 LEU B C 1
ATOM 3877 O O . LEU B 1 139 ? -50.297 1.442 30.581 1.00 12.09 155 LEU B O 1
ATOM 3882 N N . PRO B 1 140 ? -50.925 2.131 32.652 1.00 11.87 156 PRO B N 1
ATOM 3883 C CA . PRO B 1 140 ? -52.081 2.868 32.147 1.00 12.54 156 PRO B CA 1
ATOM 3884 C C . PRO B 1 140 ? -51.753 3.836 31.026 1.00 12.13 156 PRO B C 1
ATOM 3885 O O . PRO B 1 140 ? -50.800 4.603 31.091 1.00 12.58 156 PRO B O 1
ATOM 3889 N N . GLY B 1 141 ? -52.536 3.708 29.936 1.00 12.36 157 GLY B N 1
ATOM 3890 C CA . GLY B 1 141 ? -52.356 4.539 28.741 1.00 12.84 157 GLY B CA 1
ATOM 3891 C C . GLY B 1 141 ? -51.545 3.862 27.640 1.00 11.86 157 GLY B C 1
ATOM 3892 O O . GLY B 1 141 ? -51.694 4.242 26.471 1.00 12.65 157 GLY B O 1
ATOM 3893 N N . GLY B 1 142 ? -50.689 2.916 27.987 1.00 11.69 158 GLY B N 1
ATOM 3894 C CA . GLY B 1 142 ? -49.897 2.157 26.995 1.00 11.32 158 GLY B CA 1
ATOM 3895 C C . GLY B 1 142 ? -48.505 2.747 26.871 1.00 11.67 158 GLY B C 1
ATOM 3896 O O . GLY B 1 142 ? -48.338 3.943 26.591 1.00 11.96 158 GLY B O 1
ATOM 3897 N N . VAL B 1 143 ? -47.487 1.870 26.970 1.00 10.96 159 VAL B N 1
ATOM 3898 C CA . VAL B 1 143 ? -46.067 2.309 26.964 1.00 11.96 159 VAL B CA 1
ATOM 3899 C C . VAL B 1 143 ? -45.359 2.035 25.617 1.00 11.60 159 VAL B C 1
ATOM 3900 O O . VAL B 1 143 ? -44.181 2.413 25.499 1.00 11.94 159 VAL B O 1
ATOM 3904 N N . ASN B 1 144 ? -45.971 1.330 24.661 1.00 10.30 160 ASN B N 1
ATOM 3905 C CA . ASN B 1 144 ? -45.228 0.970 23.435 1.00 11.71 160 ASN B CA 1
ATOM 3906 C C . ASN B 1 144 ? -46.121 0.727 22.210 1.00 12.56 160 ASN B C 1
ATOM 3907 O O . ASN B 1 144 ? -45.638 0.131 21.234 1.00 11.20 160 ASN B O 1
ATOM 3912 N N . GLY B 1 145 ? -47.408 1.024 22.293 1.00 11.78 161 GLY B N 1
ATOM 3913 C CA . GLY B 1 145 ? -48.283 0.803 21.152 1.00 11.63 161 GLY B CA 1
ATOM 3914 C C . GLY B 1 145 ? -48.517 -0.659 20.843 1.00 13.28 161 GLY B C 1
ATOM 3915 O O . GLY B 1 145 ? -49.160 -1.011 19.787 1.00 11.72 161 GLY B O 1
ATOM 3916 N N . LEU B 1 146 ? -48.161 -1.605 21.725 1.00 10.99 162 LEU B N 1
ATOM 3917 C CA . LEU B 1 146 ? -48.370 -3.029 21.524 1.00 11.34 162 LEU B CA 1
ATOM 3918 C C . LEU B 1 146 ? -49.314 -3.561 22.606 1.00 10.70 162 LEU B C 1
ATOM 3919 O O . LEU B 1 146 ? -49.464 -2.968 23.674 1.00 11.59 162 LEU B O 1
ATOM 3924 N N . THR B 1 147 ? -49.789 -4.773 22.371 1.00 12.21 163 THR B N 1
ATOM 3925 C CA . THR B 1 147 ? -50.665 -5.455 23.358 1.00 11.65 163 THR B CA 1
ATOM 3926 C C . THR B 1 147 ? -49.991 -5.465 24.731 1.00 11.37 163 THR B C 1
ATOM 3927 O O . THR B 1 147 ? -50.665 -5.231 25.749 1.00 12.06 163 THR B O 1
ATOM 3931 N N . ILE B 1 148 ? -48.694 -5.757 24.756 1.00 11.53 164 ILE B N 1
ATOM 3932 C CA . ILE B 1 148 ? -47.982 -5.975 26.043 1.00 11.72 164 ILE B CA 1
ATOM 3933 C C . ILE B 1 148 ? -47.974 -4.667 26.857 1.00 11.90 164 ILE B C 1
ATOM 3934 O O . ILE B 1 148 ? -47.900 -4.773 28.087 1.00 12.63 164 ILE B O 1
ATOM 3939 N N . GLY B 1 149 ? -47.996 -3.484 26.239 1.00 11.00 165 GLY B N 1
ATOM 3940 C CA . GLY B 1 149 ? -47.876 -2.193 26.923 1.00 11.90 165 GLY B CA 1
ATOM 3941 C C . GLY B 1 149 ? -49.193 -1.665 27.461 1.00 11.71 165 GLY B C 1
ATOM 3942 O O . GLY B 1 149 ? -49.135 -0.735 28.242 1.00 12.26 165 GLY B O 1
ATOM 3943 N N . GLU B 1 150 ? -50.297 -2.242 27.019 1.00 11.46 166 GLU B N 1
ATOM 3944 C CA . GLU B 1 150 ? -51.734 -1.969 27.384 1.00 12.01 166 GLU B CA 1
ATOM 3945 C C . GLU B 1 150 ? -52.613 -2.486 26.236 1.00 11.71 166 GLU B C 1
ATOM 3946 O O . GLU B 1 150 ? -53.580 -3.195 26.475 1.00 11.11 166 GLU B O 1
ATOM 3952 N N . ALA B 1 151 ? -52.337 -1.987 25.017 1.00 11.47 167 ALA B N 1
ATOM 3953 C CA . ALA B 1 151 ? -53.175 -2.282 23.821 1.00 12.30 167 ALA B CA 1
ATOM 3954 C C . ALA B 1 151 ? -52.449 -1.831 22.585 1.00 11.63 167 ALA B C 1
ATOM 3955 O O . ALA B 1 151 ? -51.680 -0.870 22.607 1.00 12.46 167 ALA B O 1
ATOM 3957 N N . THR B 1 152 ? -52.779 -2.534 21.496 1.00 11.86 168 THR B N 1
ATOM 3958 C CA . THR B 1 152 ? -52.266 -2.128 20.163 1.00 11.99 168 THR B CA 1
ATOM 3959 C C . THR B 1 152 ? -52.632 -0.668 19.896 1.00 12.64 168 THR B C 1
ATOM 3960 O O . THR B 1 152 ? -53.833 -0.285 20.046 1.00 13.35 168 THR B O 1
ATOM 3964 N N . GLY B 1 153 ? -51.680 0.150 19.505 1.00 13.69 169 GLY B N 1
ATOM 3965 C CA . GLY B 1 153 ? -51.934 1.546 19.159 1.00 13.18 169 GLY B CA 1
ATOM 3966 C C . GLY B 1 153 ? -51.976 2.507 20.311 1.00 14.30 169 GLY B C 1
ATOM 3967 O O . GLY B 1 153 ? -52.114 3.693 20.126 1.00 14.00 169 GLY B O 1
ATOM 3968 N N . HIS B 1 154 ? -51.678 2.035 21.531 1.00 13.53 170 HIS B N 1
ATOM 3969 C CA . HIS B 1 154 ? -51.705 2.904 22.711 1.00 12.84 170 HIS B CA 1
ATOM 3970 C C . HIS B 1 154 ? -50.302 3.290 23.157 1.00 13.20 170 HIS B C 1
ATOM 3971 O O . HIS B 1 154 ? -49.536 2.410 23.624 1.00 12.73 170 HIS B O 1
ATOM 3978 N N . TRP B 1 155 ? -50.028 4.573 23.093 1.00 12.25 171 TRP B N 1
ATOM 3979 C CA . TRP B 1 155 ? -48.802 5.199 23.595 1.00 12.89 171 TRP B CA 1
ATOM 3980 C C . TRP B 1 155 ? -49.162 6.364 24.539 1.00 13.11 171 TRP B C 1
ATOM 3981 O O . TRP B 1 155 ? -48.342 7.213 24.803 1.00 14.92 171 TRP B O 1
ATOM 3992 N N . TYR B 1 156 ? -50.381 6.360 25.103 1.00 14.03 172 TYR B N 1
ATOM 3993 C CA . TYR B 1 156 ? -50.899 7.511 25.863 1.00 13.47 172 TYR B CA 1
ATOM 3994 C C . TYR B 1 156 ? -50.202 7.667 27.209 1.00 15.38 172 TYR B C 1
ATOM 3995 O O . TYR B 1 156 ? -50.338 8.731 27.850 1.00 16.10 172 TYR B O 1
ATOM 4004 N N . TRP B 1 157 ? -49.460 6.660 27.690 1.00 14.08 173 TRP B N 1
ATOM 4005 C CA . TRP B 1 157 ? -48.742 6.816 28.986 1.00 13.91 173 TRP B CA 1
ATOM 4006 C C . TRP B 1 157 ? -47.766 8.000 28.950 1.00 13.15 173 TRP B C 1
ATOM 4007 O O . TRP B 1 157 ? -47.605 8.701 29.951 1.00 14.42 173 TRP B O 1
ATOM 4018 N N . PHE B 1 158 ? -47.064 8.180 27.818 1.00 14.15 174 PHE B N 1
ATOM 4019 C CA . PHE B 1 158 ? -45.978 9.176 27.759 1.00 14.58 174 PHE B CA 1
ATOM 4020 C C . PHE B 1 158 ? -46.529 10.593 28.029 1.00 14.75 174 PHE B C 1
ATOM 4021 O O . PHE B 1 158 ? -47.489 10.974 27.382 1.00 16.65 174 PHE B O 1
ATOM 4029 N N . TYR B 1 159 ? -45.836 11.316 28.897 1.00 16.37 175 TYR B N 1
ATOM 4030 C CA . TYR B 1 159 ? -46.055 12.755 29.179 1.00 16.72 175 TYR B CA 1
ATOM 4031 C C . TYR B 1 159 ? -47.465 13.004 29.694 1.00 19.42 175 TYR 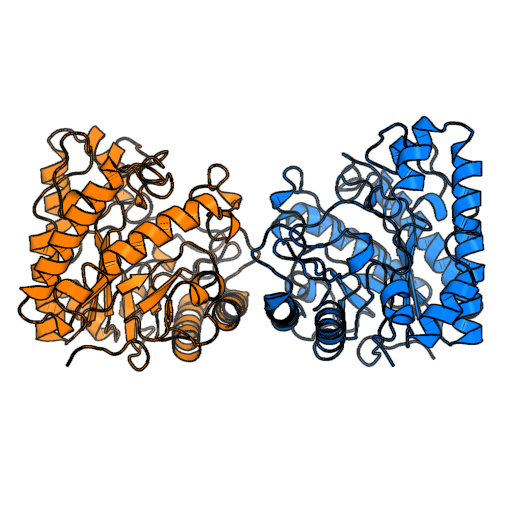B C 1
ATOM 4032 O O . TYR B 1 159 ? -47.918 14.142 29.593 1.00 22.61 175 TYR B O 1
ATOM 4041 N N . ASN B 1 160 ? -48.095 12.047 30.322 1.00 17.42 176 ASN B N 1
ATOM 4042 C CA . ASN B 1 160 ? -49.466 12.162 30.832 1.00 17.29 176 ASN B CA 1
ATOM 4043 C C . ASN B 1 160 ? -49.428 12.018 32.363 1.00 18.82 176 ASN B C 1
ATOM 4044 O O . ASN B 1 160 ? -49.115 10.930 32.900 1.00 18.22 176 ASN B O 1
ATOM 4049 N N . GLU B 1 161 ? -49.679 13.120 33.079 1.00 16.71 177 GLU B N 1
ATOM 4050 C CA . GLU B 1 161 ? -49.537 13.117 34.554 1.00 19.92 177 GLU B CA 1
ATOM 4051 C C . GLU B 1 161 ? -50.601 12.245 35.231 1.00 18.29 177 GLU B C 1
ATOM 4052 O O . GLU B 1 161 ? -50.287 11.659 36.306 1.00 18.68 177 GLU B O 1
ATOM 4058 N N . THR B 1 162 ? -51.785 12.117 34.665 1.00 16.99 178 THR B N 1
ATOM 4059 C CA . THR B 1 162 ? -52.826 11.231 35.201 1.00 17.52 178 THR B CA 1
ATOM 4060 C C . THR B 1 162 ? -52.329 9.774 35.134 1.00 16.73 178 THR B C 1
ATOM 4061 O O . THR B 1 162 ? -52.365 9.035 36.134 1.00 15.84 178 THR B O 1
ATOM 4065 N N . HIS B 1 163 ? -51.836 9.367 33.954 1.00 16.49 179 HIS B N 1
ATOM 4066 C CA . HIS B 1 163 ? -51.316 7.991 33.806 1.00 15.63 179 HIS B CA 1
ATOM 4067 C C . HIS B 1 163 ? -50.070 7.783 34.644 1.00 15.18 179 HIS B C 1
ATOM 4068 O O . HIS B 1 163 ? -49.890 6.615 35.161 1.00 14.86 179 HIS B O 1
ATOM 4075 N N . PHE B 1 164 ? -49.255 8.792 34.809 1.00 14.50 180 PHE B N 1
ATOM 4076 C CA . PHE B 1 164 ? -48.057 8.715 35.691 1.00 13.77 180 PHE B CA 1
ATOM 4077 C C . PHE B 1 164 ? -48.525 8.361 37.107 1.00 17.27 180 PHE B C 1
ATOM 4078 O O . PHE B 1 164 ? -47.997 7.470 37.784 1.00 14.81 180 PHE B O 1
ATOM 4086 N N . ASN B 1 165 ? -49.517 9.115 37.589 1.00 16.99 181 ASN B N 1
ATOM 4087 C CA . ASN B 1 165 ? -50.049 8.921 38.966 1.00 16.38 181 ASN B CA 1
ATOM 4088 C C . ASN B 1 165 ? -50.659 7.523 39.107 1.00 14.81 181 ASN B C 1
ATOM 4089 O O . ASN B 1 165 ? -50.417 6.875 40.133 1.00 14.64 181 ASN B O 1
ATOM 4094 N N . TYR B 1 166 ? -51.419 7.073 38.105 1.00 14.54 182 TYR B N 1
ATOM 4095 C CA . TYR B 1 166 ? -52.017 5.712 38.166 1.00 14.14 182 TYR B CA 1
ATOM 4096 C C . TYR B 1 166 ? -50.895 4.664 38.213 1.00 14.45 182 TYR B C 1
ATOM 4097 O O . TYR B 1 166 ? -51.055 3.659 38.912 1.00 14.35 182 TYR B O 1
ATOM 4106 N N . SER B 1 167 ? -49.825 4.877 37.439 1.00 14.55 183 SER B N 1
ATOM 4107 C CA . SER B 1 167 ? -48.659 3.953 37.430 1.00 14.13 183 SER B CA 1
ATOM 4108 C C . SER B 1 167 ? -48.070 3.864 38.844 1.00 14.39 183 SER B C 1
ATOM 4109 O O . SER B 1 167 ? -47.771 2.755 39.300 1.00 13.91 183 SER B O 1
ATOM 4112 N N . MET B 1 168 ? -47.904 5.013 39.499 1.00 14.01 184 MET B N 1
ATOM 4113 C CA . MET B 1 168 ? -47.383 5.031 40.899 1.00 15.58 184 MET B CA 1
ATOM 4114 C C . MET B 1 168 ? -48.355 4.334 41.842 1.00 15.20 184 MET B C 1
ATOM 4115 O O . MET B 1 168 ? -47.864 3.626 42.750 1.00 15.11 184 MET B O 1
ATOM 4120 N N . GLN B 1 169 ? -49.653 4.447 41.600 1.00 14.37 185 GLN B N 1
ATOM 4121 C CA . GLN B 1 169 ? -50.651 3.724 42.423 1.00 14.44 185 GLN B CA 1
ATOM 4122 C C . GLN B 1 169 ? -50.479 2.214 42.263 1.00 14.82 185 GLN B C 1
ATOM 4123 O O . GLN B 1 169 ? -50.599 1.439 43.204 1.00 14.24 185 GLN B O 1
ATOM 4129 N N . VAL B 1 170 ? -50.244 1.759 41.029 1.00 14.70 186 VAL B N 1
ATOM 4130 C CA . VAL B 1 170 ? -49.966 0.346 40.744 1.00 13.98 186 VAL B CA 1
ATOM 4131 C C . VAL B 1 170 ? -48.703 -0.085 41.517 1.00 13.81 186 VAL B C 1
ATOM 4132 O O . VAL B 1 170 ? -48.726 -1.156 42.222 1.00 14.19 186 VAL B O 1
ATOM 4136 N N . ILE B 1 171 ? -47.654 0.719 41.456 1.00 13.64 187 ILE B N 1
ATOM 4137 C CA . ILE B 1 171 ? -46.362 0.379 42.106 1.00 15.63 187 ILE B CA 1
ATOM 4138 C C . ILE B 1 171 ? -46.558 0.400 43.627 1.00 14.62 187 ILE B C 1
ATOM 4139 O O . ILE B 1 171 ? -45.984 -0.485 44.289 1.00 14.28 187 ILE B O 1
ATOM 4144 N N . ASP B 1 172 ? -47.387 1.277 44.171 1.00 14.50 188 ASP B N 1
ATOM 4145 C CA . ASP B 1 172 ? -47.658 1.228 45.643 1.00 14.84 188 ASP B CA 1
ATOM 4146 C C . ASP B 1 172 ? -48.229 -0.112 45.996 1.00 15.76 188 ASP B C 1
ATOM 4147 O O . ASP B 1 172 ? -47.895 -0.668 47.092 1.00 15.33 188 ASP B O 1
ATOM 4152 N N . GLN B 1 173 ? -49.120 -0.710 45.190 1.00 13.59 189 GLN B N 1
ATOM 4153 C CA . GLN B 1 173 ? -49.675 -2.030 45.499 1.00 13.91 189 GLN B CA 1
ATOM 4154 C C . GLN B 1 173 ? -48.622 -3.136 45.348 1.00 14.73 189 GLN B C 1
ATOM 4155 O O . GLN B 1 173 ? -48.616 -4.117 46.122 1.00 15.06 189 GLN B O 1
ATOM 4161 N N . VAL B 1 174 ? -47.787 -3.087 44.305 1.00 14.12 190 VAL B N 1
ATOM 4162 C CA . VAL B 1 174 ? -46.727 -4.130 44.161 1.00 14.10 190 VAL B CA 1
ATOM 4163 C C . VAL B 1 174 ? -45.733 -4.080 45.328 1.00 14.18 190 VAL B C 1
ATOM 4164 O O . VAL B 1 174 ? -45.446 -5.151 45.885 1.00 14.42 190 VAL B O 1
ATOM 4168 N N . ILE B 1 175 ? -45.347 -2.885 45.736 1.00 13.97 191 ILE B N 1
ATOM 4169 C CA . ILE B 1 175 ? -44.427 -2.771 46.922 1.00 14.68 191 ILE B CA 1
ATOM 4170 C C . ILE B 1 175 ? -45.104 -3.388 48.141 1.00 15.15 191 ILE B C 1
ATOM 4171 O O . ILE B 1 175 ? -44.474 -4.144 48.873 1.00 14.79 191 ILE B O 1
ATOM 4176 N N . ASN B 1 176 ? -46.403 -3.126 48.314 1.00 14.37 192 ASN B N 1
ATOM 4177 C CA . ASN B 1 176 ? -47.105 -3.644 49.518 1.00 15.50 192 ASN B CA 1
ATOM 4178 C C . ASN B 1 176 ? -47.196 -5.155 49.459 1.00 15.78 192 ASN B C 1
ATOM 4179 O O . ASN B 1 176 ? -47.068 -5.850 50.449 1.00 15.95 192 ASN B O 1
ATOM 4184 N N . PHE B 1 177 ? -47.432 -5.723 48.278 1.00 13.53 193 PHE B N 1
ATOM 4185 C CA . PHE B 1 177 ? -47.489 -7.167 48.056 1.00 13.61 193 PHE B CA 1
ATOM 4186 C C . PHE B 1 177 ? -46.158 -7.779 48.493 1.00 14.38 193 PHE B C 1
ATOM 4187 O O . PHE B 1 177 ? -46.152 -8.793 49.212 1.00 14.34 193 PHE B O 1
ATOM 4195 N N . ILE B 1 178 ? -45.044 -7.181 48.071 1.00 14.06 194 ILE B N 1
ATOM 4196 C CA . ILE B 1 178 ? -43.698 -7.660 48.449 1.00 15.44 194 ILE B CA 1
ATOM 4197 C C . ILE B 1 178 ? -43.504 -7.502 49.960 1.00 15.47 194 ILE B C 1
ATOM 4198 O O . ILE B 1 178 ? -43.078 -8.494 50.634 1.00 14.23 194 ILE B O 1
ATOM 4203 N N . GLN B 1 179 ? -43.757 -6.318 50.471 1.00 14.88 195 GLN B N 1
ATOM 4204 C CA . GLN B 1 179 ? -43.411 -5.947 51.891 1.00 14.02 195 GLN B CA 1
ATOM 4205 C C . GLN B 1 179 ? -44.172 -6.861 52.840 1.00 15.61 195 GLN B C 1
ATOM 4206 O O . GLN B 1 179 ? -43.591 -7.242 53.900 1.00 17.19 195 GLN B O 1
ATOM 4212 N N . THR B 1 180 ? -45.428 -7.204 52.533 1.00 15.34 196 THR B N 1
ATOM 4213 C CA . THR B 1 180 ? -46.286 -8.018 53.405 1.00 15.31 196 THR B CA 1
ATOM 4214 C C . THR B 1 180 ? -46.336 -9.487 53.047 1.00 17.70 196 THR B C 1
ATOM 4215 O O . THR B 1 180 ? -47.170 -10.227 53.634 1.00 19.16 196 THR B O 1
ATOM 4219 N N . SER B 1 181 ? -45.485 -9.945 52.128 1.00 16.32 197 SER B N 1
ATOM 4220 C CA . SER B 1 181 ? -45.562 -11.280 51.547 1.00 18.37 197 SER B CA 1
ATOM 4221 C C . SER B 1 181 ? -45.178 -12.347 52.561 1.00 20.53 197 SER B C 1
ATOM 4222 O O . SER B 1 181 ? -45.419 -13.490 52.224 1.00 22.87 197 SER B O 1
ATOM 4225 N N . GLY B 1 182 ? -44.460 -11.988 53.614 1.00 18.27 198 GLY B N 1
ATOM 4226 C CA . GLY B 1 182 ? -43.852 -13.009 54.499 1.00 19.23 198 GLY B CA 1
ATOM 4227 C C . GLY B 1 182 ? -42.415 -13.311 54.119 1.00 22.88 198 GLY B C 1
ATOM 4228 O O . GLY B 1 182 ? -41.691 -13.972 54.882 1.00 24.99 198 GLY B O 1
ATOM 4229 N N . SER B 1 183 ? -41.975 -12.899 52.916 1.00 18.99 199 SER B N 1
ATOM 4230 C CA . SER B 1 183 ? -40.603 -13.163 52.428 1.00 18.47 199 SER B CA 1
ATOM 4231 C C . SER B 1 183 ? -40.225 -12.032 51.485 1.00 16.93 199 SER B C 1
ATOM 4232 O O . SER B 1 183 ? -39.998 -12.320 50.300 1.00 16.69 199 SER B O 1
ATOM 4235 N N . PRO B 1 184 ? -40.185 -10.776 51.943 1.00 16.55 200 PRO B N 1
ATOM 4236 C CA . PRO B 1 184 ? -39.897 -9.622 51.070 1.00 16.39 200 PRO B CA 1
ATOM 4237 C C . PRO B 1 184 ? -38.537 -9.788 50.364 1.00 16.93 200 PRO B C 1
ATOM 4238 O O . PRO B 1 184 ? -38.334 -9.197 49.283 1.00 16.85 200 PRO B O 1
ATOM 4242 N N . GLN B 1 185 ? -37.621 -10.529 50.989 1.00 15.69 201 GLN B N 1
ATOM 4243 C CA . GLN B 1 185 ? -36.274 -10.792 50.457 1.00 16.91 201 GLN B CA 1
ATOM 4244 C C . GLN B 1 185 ? -36.336 -11.639 49.182 1.00 16.03 201 GLN B C 1
ATOM 4245 O O . GLN B 1 185 ? -35.281 -11.762 48.525 1.00 18.18 201 GLN B O 1
ATOM 4251 N N . SER B 1 186 ? -37.481 -12.207 48.819 1.00 15.26 202 SER B N 1
ATOM 4252 C CA . SER B 1 186 ? -37.605 -13.155 47.687 1.00 15.18 202 SER B CA 1
ATOM 4253 C C . SER B 1 186 ? -38.029 -12.399 46.400 1.00 13.98 202 SER B C 1
ATOM 4254 O O . SER B 1 186 ? -38.168 -13.110 45.414 1.00 14.88 202 SER B O 1
ATOM 4257 N N . TYR B 1 187 ? -38.198 -11.104 46.440 1.00 13.38 203 TYR B N 1
ATOM 4258 C CA . TYR B 1 187 ? -38.804 -10.392 45.271 1.00 14.01 203 TYR B CA 1
ATOM 4259 C C . TYR B 1 187 ? -37.957 -9.232 44.790 1.00 14.78 203 TYR B C 1
ATOM 4260 O O . TYR B 1 187 ? -37.286 -8.507 45.521 1.00 16.11 203 TYR B O 1
ATOM 4269 N N . THR B 1 188 ? -38.005 -9.004 43.465 1.00 12.58 204 THR B N 1
ATOM 4270 C CA . THR B 1 188 ? -37.476 -7.820 42.774 1.00 13.00 204 THR B CA 1
ATOM 4271 C C . THR B 1 188 ? -38.645 -7.151 42.024 1.00 11.85 204 THR B C 1
ATOM 4272 O O . THR B 1 188 ? -39.474 -7.856 41.441 1.00 13.97 204 THR B O 1
ATOM 4276 N N . LEU B 1 189 ? -38.690 -5.852 42.089 1.00 12.60 205 LEU B N 1
ATOM 4277 C CA . LEU B 1 189 ? -39.782 -5.042 41.512 1.00 12.92 205 LEU B CA 1
ATOM 4278 C C . LEU B 1 189 ? -39.331 -4.522 40.143 1.00 12.38 205 LEU B C 1
ATOM 4279 O O . LEU B 1 189 ? -38.324 -3.831 40.058 1.00 12.82 205 LEU B O 1
ATOM 4284 N N . GLU B 1 190 ? -40.079 -4.889 39.080 1.00 12.20 206 GLU B N 1
ATOM 4285 C CA . GLU B 1 190 ? -39.794 -4.408 37.714 1.00 12.09 206 GLU B CA 1
ATOM 4286 C C . GLU B 1 190 ? -40.973 -3.523 37.264 1.00 11.96 206 GLU B C 1
ATOM 4287 O O . GLU B 1 190 ? -42.033 -4.053 36.882 1.00 12.81 206 GLU B O 1
ATOM 4293 N N . PRO B 1 191 ? -40.817 -2.179 37.312 1.00 11.95 207 PRO B N 1
ATOM 4294 C CA . PRO B 1 191 ? -41.986 -1.297 37.192 1.00 12.36 207 PRO B CA 1
ATOM 4295 C C . PRO B 1 191 ? -42.370 -0.900 35.759 1.00 12.36 207 PRO B C 1
ATOM 4296 O O . PRO B 1 191 ? -43.318 -0.164 35.575 1.00 13.03 207 PRO B O 1
ATOM 4300 N N . ILE B 1 192 ? -41.580 -1.327 34.777 1.00 12.17 208 ILE B N 1
ATOM 4301 C CA . ILE B 1 192 ? -41.941 -1.024 33.356 1.00 11.88 208 ILE B CA 1
ATOM 4302 C C . ILE B 1 192 ? -41.368 -2.147 32.504 1.00 11.24 208 ILE B C 1
ATOM 4303 O O . ILE B 1 192 ? -40.332 -2.754 32.857 1.00 11.44 208 ILE B O 1
ATOM 4308 N N . ASN B 1 193 ? -41.930 -2.321 31.312 1.00 11.11 209 ASN B N 1
ATOM 4309 C CA . ASN B 1 193 ? -41.472 -3.323 30.331 1.00 10.83 209 ASN B CA 1
ATOM 4310 C C . ASN B 1 193 ? -41.502 -2.722 28.917 1.00 11.66 209 ASN B C 1
ATOM 4311 O O . ASN B 1 193 ? -42.566 -2.293 28.472 1.00 11.61 209 ASN B O 1
ATOM 4316 N N . GLU B 1 194 ? -40.337 -2.711 28.255 1.00 10.99 210 GLU B N 1
ATOM 4317 C CA . GLU B 1 194 ? -40.208 -2.314 26.825 1.00 10.72 210 GLU B CA 1
ATOM 4318 C C . GLU B 1 194 ? -40.969 -1.026 26.513 1.00 11.43 210 GLU B C 1
ATOM 4319 O O . GLU B 1 194 ? -41.725 -0.954 25.512 1.00 11.66 210 GLU B O 1
ATOM 4325 N N . PRO B 1 195 ? -40.700 0.110 27.212 1.00 11.21 211 PRO B N 1
ATOM 4326 C CA . PRO B 1 195 ? -41.237 1.400 26.768 1.00 10.72 211 PRO B CA 1
ATOM 4327 C C . PRO B 1 195 ? -40.661 1.759 25.399 1.00 12.33 211 PRO B C 1
ATOM 4328 O O . PRO B 1 195 ? -39.467 1.607 25.192 1.00 12.79 211 PRO B O 1
ATOM 4332 N N . ALA B 1 196 ? -41.476 2.329 24.530 1.00 11.93 212 ALA B N 1
ATOM 4333 C CA . ALA B 1 196 ? -41.043 2.724 23.182 1.00 12.12 212 ALA B CA 1
ATOM 4334 C C . ALA B 1 196 ? -42.012 3.785 22.703 1.00 12.71 212 ALA B C 1
ATOM 4335 O O . ALA B 1 196 ? -43.205 3.542 22.664 1.00 13.03 212 ALA B O 1
ATOM 4337 N N . ASP B 1 197 ? -41.474 4.889 22.230 1.00 13.64 213 ASP B N 1
ATOM 4338 C CA . ASP B 1 197 ? -42.297 6.000 21.669 1.00 13.83 213 ASP B CA 1
ATOM 4339 C C . ASP B 1 197 ? -41.993 6.227 20.187 1.00 14.55 213 ASP B C 1
ATOM 4340 O O . ASP B 1 197 ? -42.581 7.163 19.623 1.00 16.85 213 ASP B O 1
ATOM 4345 N N . ASN B 1 198 ? -41.173 5.413 19.553 1.00 13.09 214 ASN B N 1
ATOM 4346 C CA . ASN B 1 198 ? -40.796 5.691 18.140 1.00 13.22 214 ASN B CA 1
ATOM 4347 C C . ASN B 1 198 ? -40.948 4.440 17.306 1.00 16.04 214 ASN B C 1
ATOM 4348 O O . ASN B 1 198 ? -40.186 4.305 16.305 1.00 16.13 214 ASN B O 1
ATOM 4353 N N . ASN B 1 199 ? -41.886 3.565 17.614 1.00 13.84 215 ASN B N 1
ATOM 4354 C CA . ASN B 1 199 ? -42.043 2.281 16.886 1.00 13.68 215 ASN B CA 1
ATOM 4355 C C . ASN B 1 199 ? -43.344 2.214 16.078 1.00 14.12 215 ASN B C 1
ATOM 4356 O O . ASN B 1 199 ? -43.850 1.072 15.909 1.00 15.86 215 ASN B O 1
ATOM 4361 N N . THR B 1 200 ? -43.789 3.334 15.497 1.00 15.73 216 THR B N 1
ATOM 4362 C CA . THR B 1 200 ? -44.906 3.280 14.517 1.00 16.75 216 THR B CA 1
ATOM 4363 C C . THR B 1 200 ? -44.458 2.422 13.335 1.00 17.63 216 THR B C 1
ATOM 4364 O O . THR B 1 200 ? -45.268 1.677 12.816 1.00 18.47 216 THR B O 1
ATOM 4368 N N . ASN B 1 201 ? -43.173 2.535 12.962 1.00 16.12 217 ASN B N 1
ATOM 4369 C CA . ASN B 1 201 ? -42.563 1.546 12.035 1.00 16.29 217 ASN B CA 1
ATOM 4370 C C . ASN B 1 201 ? -41.848 0.512 12.871 1.00 15.28 217 ASN B C 1
ATOM 4371 O O . ASN B 1 201 ? -40.845 0.873 13.509 1.00 15.70 217 ASN B O 1
ATOM 4376 N N . MET B 1 202 ? -42.388 -0.708 12.905 1.00 15.71 218 MET B N 1
ATOM 4377 C CA . MET B 1 202 ? -41.861 -1.762 13.798 1.00 14.61 218 MET B CA 1
ATOM 4378 C C . MET B 1 202 ? -40.464 -2.259 13.413 1.00 14.50 218 MET B C 1
ATOM 4379 O O . MET B 1 202 ? -39.865 -3.012 14.172 1.00 16.05 218 MET B O 1
ATOM 4384 N N . VAL B 1 203 ? -39.887 -1.779 12.295 1.00 14.47 219 VAL B N 1
ATOM 4385 C CA . VAL B 1 203 ? -38.489 -2.164 11.964 1.00 14.91 219 VAL B CA 1
ATOM 4386 C C . VAL B 1 203 ? -37.523 -1.706 13.060 1.00 14.35 219 VAL B C 1
ATOM 4387 O O . VAL B 1 203 ? -36.468 -2.334 13.219 1.00 15.76 219 VAL B O 1
ATOM 4391 N N . VAL B 1 204 ? -37.874 -0.666 13.829 1.00 12.92 220 VAL B N 1
ATOM 4392 C CA . VAL B 1 204 ? -36.946 -0.191 14.881 1.00 13.23 220 VAL B CA 1
ATOM 4393 C C . VAL B 1 204 ? -37.224 -0.875 16.220 1.00 13.72 220 VAL B C 1
ATOM 4394 O O . VAL B 1 204 ? -36.473 -0.613 17.174 1.00 14.84 220 VAL B O 1
ATOM 4398 N N . PHE B 1 205 ? -38.272 -1.659 16.326 1.00 14.49 221 PHE B N 1
ATOM 4399 C CA . PHE B 1 205 ? -38.534 -2.363 17.625 1.00 14.14 221 PHE B CA 1
ATOM 4400 C C . PHE B 1 205 ? -37.386 -3.329 17.842 1.00 16.72 221 PHE B C 1
ATOM 4401 O O . PHE B 1 205 ? -36.855 -3.902 16.895 1.00 18.12 221 PHE B O 1
ATOM 4409 N N . GLY B 1 206 ? -36.958 -3.485 19.092 1.00 14.93 222 GLY B N 1
ATOM 4410 C CA . GLY B 1 206 ? -35.767 -4.294 19.413 1.00 14.70 222 GLY B CA 1
ATOM 4411 C C . GLY B 1 206 ? -34.471 -3.541 19.273 1.00 14.48 222 GLY B C 1
ATOM 4412 O O . GLY B 1 206 ? -33.414 -4.111 19.467 1.00 16.01 222 GLY B O 1
ATOM 4413 N N . THR B 1 207 ? -34.503 -2.256 18.959 1.00 14.32 223 THR B N 1
ATOM 4414 C CA . THR B 1 207 ? -33.300 -1.445 18.726 1.00 12.80 223 THR B CA 1
ATOM 4415 C C . THR B 1 207 ? -33.368 -0.168 19.536 1.00 13.10 223 THR B C 1
ATOM 4416 O O . THR B 1 207 ? -34.443 0.258 19.977 1.00 13.15 223 THR B O 1
ATOM 4420 N N . PRO B 1 208 ? -32.220 0.523 19.692 1.00 12.57 224 PRO B N 1
ATOM 4421 C CA . PRO B 1 208 ? -32.199 1.810 20.386 1.00 12.57 224 PRO B CA 1
ATOM 4422 C C . PRO B 1 208 ? -33.105 2.887 19.769 1.00 13.87 224 PRO B C 1
ATOM 4423 O O . PRO B 1 208 ? -33.470 3.843 20.422 1.00 14.39 224 PRO B O 1
ATOM 4427 N N . LEU B 1 209 ? -33.434 2.765 18.491 1.00 12.91 225 LEU B N 1
ATOM 4428 C CA . LEU B 1 209 ? -34.274 3.720 17.773 1.00 13.25 225 LEU B CA 1
ATOM 4429 C C . LEU B 1 209 ? -35.735 3.613 18.182 1.00 12.85 225 LEU B C 1
ATOM 4430 O O . LEU B 1 209 ? -36.545 4.475 17.781 1.00 14.08 225 LEU B O 1
ATOM 4435 N N . ALA B 1 210 ? -36.082 2.601 18.978 1.00 11.99 226 ALA B N 1
ATOM 4436 C CA . ALA B 1 210 ? -37.492 2.467 19.415 1.00 12.31 226 ALA B CA 1
ATOM 4437 C C . ALA B 1 210 ? -37.845 3.555 20.450 1.00 12.72 226 ALA B C 1
ATOM 4438 O O . ALA B 1 210 ? -39.074 3.730 20.673 1.00 12.83 226 ALA B O 1
ATOM 4440 N N . LEU B 1 211 ? -36.862 4.173 21.076 1.00 12.99 227 LEU B N 1
ATOM 4441 C CA . LEU B 1 211 ? -37.118 5.132 22.184 1.00 13.10 227 LEU B CA 1
ATOM 4442 C C . LEU B 1 211 ? -36.307 6.408 21.911 1.00 14.77 227 LEU B C 1
ATOM 4443 O O . LEU B 1 211 ? -35.097 6.280 21.785 1.00 16.08 227 LEU B O 1
ATOM 4448 N N . THR B 1 212 ? -37.009 7.535 21.814 1.00 14.00 228 THR B N 1
ATOM 4449 C CA . THR B 1 212 ? -36.329 8.828 21.617 1.00 16.51 228 THR B CA 1
ATOM 4450 C C . THR B 1 212 ? -35.772 9.376 22.933 1.00 18.52 228 THR B C 1
ATOM 4451 O O . THR B 1 212 ? -36.156 8.915 23.987 1.00 16.75 228 THR B O 1
ATOM 4455 N N . ASP B 1 213 ? -34.931 10.420 22.854 1.00 18.26 229 ASP B N 1
ATOM 4456 C CA . ASP B 1 213 ? -34.448 11.075 24.114 1.00 20.06 229 ASP B CA 1
ATOM 4457 C C . ASP B 1 213 ? -35.624 11.699 24.854 1.00 17.75 229 ASP B C 1
ATOM 4458 O O . ASP B 1 213 ? -35.645 11.625 26.096 1.00 17.32 229 ASP B O 1
ATOM 4463 N N . HIS B 1 214 ? -36.618 12.249 24.183 1.00 17.17 230 HIS B N 1
ATOM 4464 C CA . HIS B 1 214 ? -37.804 12.849 24.814 1.00 20.37 230 HIS B CA 1
ATOM 4465 C C . HIS B 1 214 ? -38.543 11.742 25.583 1.00 18.94 230 HIS B C 1
ATOM 4466 O O . HIS B 1 214 ? -38.918 11.924 26.749 1.00 17.26 230 HIS B O 1
ATOM 4473 N N . GLY B 1 215 ? -38.726 10.576 24.959 1.00 16.73 231 GLY B N 1
ATOM 4474 C CA . GLY B 1 215 ? -39.427 9.477 25.644 1.00 16.76 231 GLY B CA 1
ATOM 4475 C C . GLY B 1 215 ? -38.619 8.982 26.795 1.00 15.68 231 GLY B C 1
ATOM 4476 O O . GLY B 1 215 ? -39.184 8.609 27.818 1.00 16.00 231 GLY B O 1
ATOM 4477 N N . ALA B 1 216 ? -37.314 8.885 26.604 1.00 15.25 232 ALA B N 1
ATOM 4478 C CA . ALA B 1 216 ? -36.420 8.340 27.630 1.00 14.62 232 ALA B CA 1
ATOM 4479 C C . ALA B 1 216 ? -36.471 9.247 28.866 1.00 15.26 232 ALA B C 1
ATOM 4480 O O . ALA B 1 216 ? -36.371 8.717 29.967 1.00 15.79 232 ALA B O 1
ATOM 4482 N N . ALA B 1 217 ? -36.622 10.562 28.683 1.00 15.69 233 ALA B N 1
ATOM 4483 C CA . ALA B 1 217 ? -36.649 11.487 29.840 1.00 16.59 233 ALA B CA 1
ATOM 4484 C C . ALA B 1 217 ? -37.890 11.190 30.679 1.00 15.90 233 ALA B C 1
ATOM 4485 O O . ALA B 1 217 ? -37.839 11.272 31.933 1.00 16.27 233 ALA B O 1
ATOM 4487 N N . TRP B 1 218 ? -39.014 10.881 30.047 1.00 14.58 234 TRP B N 1
ATOM 4488 C CA . TRP B 1 218 ? -40.252 10.548 30.777 1.00 15.14 234 TRP B CA 1
ATOM 4489 C C . TRP B 1 218 ? -40.049 9.219 31.516 1.00 14.68 234 TRP B C 1
ATOM 4490 O O . TRP B 1 218 ? -40.450 9.042 32.698 1.00 14.91 234 TRP B O 1
ATOM 4501 N N . VAL B 1 219 ? -39.443 8.226 30.842 1.00 15.20 235 VAL B N 1
ATOM 4502 C CA . VAL B 1 219 ? -39.161 6.938 31.501 1.00 13.92 235 VAL B CA 1
ATOM 4503 C C . VAL B 1 219 ? -38.281 7.181 32.738 1.00 14.97 235 VAL B C 1
ATOM 4504 O O . VAL B 1 219 ? -38.514 6.574 33.786 1.00 14.69 235 VAL B O 1
ATOM 4508 N N . LEU B 1 220 ? -37.289 8.019 32.600 1.00 15.25 236 LEU B N 1
ATOM 4509 C CA . LEU B 1 220 ? -36.331 8.270 33.701 1.00 15.61 236 LEU B CA 1
ATOM 4510 C C . LEU B 1 220 ? -37.046 8.966 34.863 1.00 16.11 236 LEU B C 1
ATOM 4511 O O . LEU B 1 220 ? -36.786 8.589 36.039 1.00 15.86 236 LEU B O 1
ATOM 4516 N N . LYS B 1 221 ? -37.957 9.921 34.560 1.00 15.90 237 LYS B N 1
ATOM 4517 C CA . LYS B 1 221 ? -38.778 10.559 35.613 1.00 16.70 237 LYS B CA 1
ATOM 4518 C C . LYS B 1 221 ? -39.547 9.491 36.372 1.00 17.04 237 LYS B C 1
ATOM 4519 O O . LYS B 1 221 ? -39.599 9.500 37.633 1.00 16.01 237 LYS B O 1
ATOM 4525 N N . TYR B 1 222 ? -40.125 8.520 35.671 1.00 14.45 238 TYR B N 1
ATOM 4526 C CA . TYR B 1 222 ? -40.903 7.459 36.331 1.00 13.91 238 TYR B CA 1
ATOM 4527 C C . TYR B 1 222 ? -40.000 6.583 37.187 1.00 14.42 238 TYR B C 1
ATOM 4528 O O . TYR B 1 222 ? -40.287 6.240 38.348 1.00 14.66 238 TYR B O 1
ATOM 4537 N N . ILE B 1 223 ? -38.896 6.065 36.609 1.00 14.11 239 ILE B N 1
ATOM 4538 C CA . ILE B 1 223 ? -38.013 5.143 37.372 1.00 15.32 239 ILE B CA 1
ATOM 4539 C C . ILE B 1 223 ? -37.477 5.897 38.615 1.00 14.77 239 ILE B C 1
ATOM 4540 O O . ILE B 1 223 ? -37.419 5.268 39.668 1.00 14.28 239 ILE B O 1
ATOM 4545 N N . ARG B 1 224 ? -37.106 7.160 38.468 1.00 14.65 240 ARG B N 1
ATOM 4546 C CA . ARG B 1 224 ? -36.612 7.922 39.670 1.00 16.36 240 ARG B CA 1
ATOM 4547 C C . ARG B 1 224 ? -37.715 7.963 40.709 1.00 16.01 240 ARG B C 1
ATOM 4548 O O . ARG B 1 224 ? -37.403 7.801 41.941 1.00 16.65 240 ARG B O 1
ATOM 4556 N N . ALA B 1 225 ? -38.967 8.216 40.331 1.00 15.50 241 ALA B N 1
ATOM 4557 C CA . ALA B 1 225 ? -40.078 8.225 41.300 1.00 17.98 241 ALA B CA 1
ATOM 4558 C C . ALA B 1 225 ? -40.253 6.873 41.959 1.00 15.76 241 ALA B C 1
ATOM 4559 O O . ALA B 1 225 ? -40.495 6.786 43.190 1.00 16.45 241 ALA B O 1
ATOM 4561 N N . VAL B 1 226 ? -40.134 5.753 41.224 1.00 14.16 242 VAL B N 1
ATOM 4562 C CA . VAL B 1 226 ? -40.283 4.412 41.773 1.00 14.39 242 VAL B CA 1
ATOM 4563 C C . VAL B 1 226 ? -39.141 4.148 42.741 1.00 14.54 242 VAL B C 1
ATOM 4564 O O . VAL B 1 226 ? -39.359 3.598 43.829 1.00 15.88 242 VAL B O 1
ATOM 4568 N N . VAL B 1 227 ? -37.930 4.502 42.366 1.00 14.41 243 VAL B N 1
ATOM 4569 C CA . VAL B 1 227 ? -36.766 4.277 43.271 1.00 15.63 243 VAL B CA 1
ATOM 4570 C C . VAL B 1 227 ? -37.020 5.028 44.593 1.00 16.64 243 VAL B C 1
ATOM 4571 O O . VAL B 1 227 ? -36.799 4.427 45.669 1.00 18.12 243 VAL B O 1
ATOM 4575 N N . GLN B 1 228 ? -37.429 6.267 44.519 1.00 16.19 244 GLN B N 1
ATOM 4576 C CA . GLN B 1 228 ? -37.662 7.077 45.759 1.00 19.83 244 GLN B CA 1
ATOM 4577 C C . GLN B 1 228 ? -38.737 6.399 46.582 1.00 19.23 244 GLN B C 1
ATOM 4578 O O . GLN B 1 228 ? -38.607 6.346 47.818 1.00 19.65 244 GLN B O 1
ATOM 4584 N N . ARG B 1 229 ? -39.819 5.896 45.966 1.00 18.45 245 ARG B N 1
ATOM 4585 C CA A ARG B 1 229 ? -40.919 5.248 46.712 0.50 18.88 245 ARG B CA 1
ATOM 4586 C CA B ARG B 1 229 ? -40.926 5.250 46.709 0.50 18.48 245 ARG B CA 1
ATOM 4587 C C . ARG B 1 229 ? -40.420 3.965 47.391 1.00 20.18 245 ARG B C 1
ATOM 4588 O O . ARG B 1 229 ? -40.702 3.713 48.588 1.00 20.44 245 ARG B O 1
ATOM 4603 N N . VAL B 1 230 ? -39.664 3.130 46.685 1.00 18.33 246 VAL B N 1
ATOM 4604 C CA . VAL B 1 230 ? -39.129 1.883 47.269 1.00 18.29 246 VAL B CA 1
ATOM 4605 C C . VAL B 1 230 ? -38.178 2.231 48.429 1.00 19.73 246 VAL B C 1
ATOM 4606 O O . VAL B 1 230 ? -38.299 1.607 49.515 1.00 21.14 246 VAL B O 1
ATOM 4610 N N . GLU B 1 231 ? -37.320 3.197 48.235 1.00 19.28 247 GLU B N 1
ATOM 4611 C CA . GLU B 1 231 ? -36.341 3.586 49.307 1.00 22.55 247 GLU B CA 1
ATOM 4612 C C . GLU B 1 231 ? -37.100 4.045 50.554 1.00 25.76 247 GLU B C 1
ATOM 4613 O O . GLU B 1 231 ? -36.617 3.736 51.669 1.00 24.93 247 GLU B O 1
ATOM 4619 N N . SER B 1 232 ? -38.233 4.720 50.384 1.00 22.62 248 SER B N 1
ATOM 4620 C CA . SER B 1 232 ? -39.043 5.295 51.506 1.00 23.42 248 SER B CA 1
ATOM 4621 C C . SER B 1 232 ? -39.688 4.160 52.290 1.00 24.49 248 SER B C 1
ATOM 4622 O O . SER B 1 232 ? -40.053 4.344 53.505 1.00 27.95 248 SER B O 1
ATOM 4625 N N . VAL B 1 233 ? -39.839 2.967 51.738 1.00 20.79 249 VAL B N 1
ATOM 4626 C CA . VAL B 1 233 ? -40.604 1.858 52.346 1.00 19.15 249 VAL B CA 1
ATOM 4627 C C . VAL B 1 233 ? -39.610 0.795 52.741 1.00 20.16 249 VAL B C 1
ATOM 4628 O O . VAL B 1 233 ? -39.691 0.282 53.893 1.00 20.88 249 VAL B O 1
ATOM 4632 N N . ASN B 1 234 ? -38.729 0.372 51.844 1.00 19.60 250 ASN B N 1
ATOM 4633 C CA . ASN B 1 234 ? -37.820 -0.731 52.142 1.00 16.98 250 ASN B CA 1
ATOM 4634 C C . ASN B 1 234 ? -36.701 -0.712 51.110 1.00 20.53 250 ASN B C 1
ATOM 4635 O O . ASN B 1 234 ? -36.841 -1.270 49.999 1.00 16.64 250 ASN B O 1
ATOM 4640 N N . PRO B 1 235 ? -35.569 -0.039 51.400 1.00 18.15 251 PRO B N 1
ATOM 4641 C CA . PRO B 1 235 ? -34.510 0.088 50.400 1.00 20.12 251 PRO B CA 1
ATOM 4642 C C . PRO B 1 235 ? -33.846 -1.219 50.015 1.00 19.39 251 PRO B C 1
ATOM 4643 O O . PRO B 1 235 ? -33.091 -1.204 49.014 1.00 21.14 251 PRO B O 1
ATOM 4647 N N . ASN B 1 236 ? -34.089 -2.330 50.700 1.00 17.43 252 ASN B N 1
ATOM 4648 C CA . ASN B 1 236 ? -33.513 -3.637 50.395 1.00 18.94 252 ASN B CA 1
ATOM 4649 C C . ASN B 1 236 ? -34.232 -4.272 49.182 1.00 16.62 252 ASN B C 1
ATOM 4650 O O . ASN B 1 236 ? -33.739 -5.289 48.702 1.00 17.66 252 ASN B O 1
ATOM 4655 N N . ILE B 1 237 ? -35.425 -3.793 48.828 1.00 16.86 253 ILE B N 1
ATOM 4656 C CA . ILE B 1 237 ? -36.110 -4.340 47.602 1.00 14.47 253 ILE B CA 1
ATOM 4657 C C . ILE B 1 237 ? -35.431 -3.788 46.345 1.00 13.76 253 ILE B C 1
ATOM 4658 O O . ILE B 1 237 ? -35.436 -2.592 46.169 1.00 16.71 253 ILE B O 1
ATOM 4663 N N . PRO B 1 238 ? -34.841 -4.680 45.507 1.00 13.64 254 PRO B N 1
ATOM 4664 C CA . PRO B 1 238 ? -34.186 -4.173 44.302 1.00 13.49 254 PRO B CA 1
ATOM 4665 C C . PRO B 1 238 ? -35.205 -3.719 43.243 1.00 13.76 254 PRO B C 1
ATOM 4666 O O . PRO B 1 238 ? -36.314 -4.271 43.193 1.00 15.38 254 PRO B O 1
ATOM 4670 N N . VAL B 1 239 ? -34.801 -2.718 42.486 1.00 14.39 255 VAL B N 1
ATOM 4671 C CA . VAL B 1 239 ? -35.580 -2.222 41.318 1.00 12.76 255 VAL B CA 1
ATOM 4672 C C . VAL B 1 239 ? -34.899 -2.745 40.058 1.00 13.26 255 VAL B C 1
ATOM 4673 O O . VAL B 1 239 ? -33.650 -2.469 39.867 1.00 13.45 255 VAL B O 1
ATOM 4677 N N . MET B 1 240 ? -35.638 -3.469 39.243 1.00 12.85 256 MET B N 1
ATOM 4678 C CA . MET B 1 240 ? -35.159 -3.988 37.938 1.00 12.97 256 MET B CA 1
ATOM 4679 C C . MET B 1 240 ? -35.678 -3.029 36.846 1.00 11.71 256 MET B C 1
ATOM 4680 O O . MET B 1 240 ? -36.905 -2.934 36.640 1.00 12.21 256 MET B O 1
ATOM 4685 N N . PHE B 1 241 ? -34.754 -2.382 36.156 1.00 12.44 257 PHE B N 1
ATOM 4686 C CA . PHE B 1 241 ? -35.085 -1.376 35.116 1.00 12.10 257 PHE B CA 1
ATOM 4687 C C . PHE B 1 241 ? -34.913 -2.015 33.757 1.00 12.76 257 PHE B C 1
ATOM 4688 O O . PHE B 1 241 ? -33.795 -2.376 33.376 1.00 13.36 257 PHE B O 1
ATOM 4696 N N . GLN B 1 242 ? -36.030 -2.139 33.045 1.00 11.09 258 GLN B N 1
ATOM 4697 C CA . GLN B 1 242 ? -36.044 -2.584 31.630 1.00 11.56 258 GLN B CA 1
ATOM 4698 C C . GLN B 1 242 ? -35.990 -1.308 30.791 1.00 11.80 258 GLN B C 1
ATOM 4699 O O . GLN B 1 242 ? -37.025 -0.695 30.569 1.00 12.66 258 GLN B O 1
ATOM 4705 N N . GLY B 1 243 ? -34.766 -0.916 30.387 1.00 12.75 259 GLY B N 1
ATOM 4706 C CA . GLY B 1 243 ? -34.510 0.342 29.699 1.00 12.94 259 GLY B CA 1
ATOM 4707 C C . GLY B 1 243 ? -34.781 0.262 28.192 1.00 12.88 259 GLY B C 1
ATOM 4708 O O . GLY B 1 243 ? -33.933 0.745 27.435 1.00 13.05 259 GLY B O 1
ATOM 4709 N N . SER B 1 244 ? -35.907 -0.286 27.785 1.00 12.92 260 SER B N 1
ATOM 4710 C CA . SER B 1 244 ? -36.234 -0.494 26.364 1.00 13.03 260 SER B CA 1
ATOM 4711 C C . SER B 1 244 ? -35.097 -1.283 25.721 1.00 13.96 260 SER B C 1
ATOM 4712 O O . SER B 1 244 ? -34.595 -2.269 26.314 1.00 13.37 260 SER B O 1
ATOM 4715 N N . PHE B 1 245 ? -34.710 -0.906 24.517 1.00 12.88 261 PHE B N 1
ATOM 4716 C CA . PHE B 1 245 ? -33.666 -1.619 23.794 1.00 14.32 261 PHE B CA 1
ATOM 4717 C C . PHE B 1 245 ? -32.434 -0.746 23.687 1.00 14.15 261 PHE B C 1
ATOM 4718 O O . PHE B 1 245 ? -31.555 -0.964 22.880 1.00 14.94 261 PHE B O 1
ATOM 4726 N N . LYS B 1 246 ? -32.329 0.264 24.524 1.00 14.97 262 LYS B N 1
ATOM 4727 C CA . LYS B 1 246 ? -31.082 1.017 24.689 1.00 15.49 262 LYS B CA 1
ATOM 4728 C C . LYS B 1 246 ? -30.043 0.122 25.331 1.00 16.18 262 LYS B C 1
ATOM 4729 O O . LYS B 1 246 ? -30.357 -0.695 26.169 1.00 19.85 262 LYS B O 1
ATOM 4735 N N . TYR B 1 247 ? -28.792 0.295 25.017 1.00 15.84 263 TYR B N 1
ATOM 4736 C CA . TYR B 1 247 ? -27.748 -0.458 25.766 1.00 18.99 263 TYR B CA 1
ATOM 4737 C C . TYR B 1 247 ? -27.739 0.071 27.196 1.00 18.20 263 TYR B C 1
ATOM 4738 O O . TYR B 1 247 ? -28.004 1.243 27.435 1.00 18.64 263 TYR B O 1
ATOM 4747 N N . PRO B 1 248 ? -27.427 -0.787 28.180 1.00 17.00 264 PRO B N 1
ATOM 4748 C CA . PRO B 1 248 ? -27.417 -0.330 29.568 1.00 19.63 264 PRO B CA 1
ATOM 4749 C C . PRO B 1 248 ? -26.514 0.869 29.759 1.00 17.84 264 PRO B C 1
ATOM 4750 O O . PRO B 1 248 ? -26.789 1.757 30.563 1.00 15.96 264 PRO B O 1
ATOM 4754 N N . GLN B 1 249 ? -25.448 0.916 28.956 1.00 19.57 265 GLN B N 1
ATOM 4755 C CA . GLN B 1 249 ? -24.462 2.028 28.970 1.00 21.86 265 GLN B CA 1
ATOM 4756 C C . GLN B 1 249 ? -25.178 3.377 28.824 1.00 19.79 265 GLN B C 1
ATOM 4757 O O . GLN B 1 249 ? -24.694 4.360 29.384 1.00 21.22 265 GLN B O 1
ATOM 4763 N N . TYR B 1 250 ? -26.285 3.411 28.078 1.00 16.91 266 TYR B N 1
ATOM 4764 C CA . TYR B 1 250 ? -27.044 4.663 27.814 1.00 15.13 266 TYR B CA 1
ATOM 4765 C C . TYR B 1 250 ? -27.645 5.238 29.103 1.00 15.66 266 TYR B C 1
ATOM 4766 O O . TYR B 1 250 ? -27.733 6.464 29.219 1.00 18.39 266 TYR B O 1
ATOM 4775 N N . TRP B 1 251 ? -28.033 4.371 30.040 1.00 15.36 267 TRP B N 1
ATOM 4776 C CA . TRP B 1 251 ? -28.718 4.812 31.286 1.00 16.10 267 TRP B CA 1
ATOM 4777 C C . TRP B 1 251 ? -27.761 4.911 32.479 1.00 15.40 267 TRP B C 1
ATOM 4778 O O . TRP B 1 251 ? -28.159 5.504 33.489 1.00 16.58 267 TRP B O 1
ATOM 4789 N N . GLU B 1 252 ? -26.565 4.336 32.370 1.00 15.88 268 GLU B N 1
ATOM 4790 C CA . GLU B 1 252 ? -25.624 4.262 33.521 1.00 18.90 268 GLU B CA 1
ATOM 4791 C C . GLU B 1 252 ? -25.415 5.606 34.226 1.00 17.55 268 GLU B C 1
ATOM 4792 O O . GLU B 1 252 ? -25.436 5.615 35.464 1.00 18.09 268 GLU B O 1
ATOM 4798 N N . GLY B 1 253 ? -25.205 6.685 33.474 1.00 17.63 269 GLY B N 1
ATOM 4799 C CA . GLY B 1 253 ? -24.905 7.993 34.088 1.00 18.93 269 GLY B CA 1
ATOM 4800 C C . GLY B 1 253 ? -26.103 8.661 34.738 1.00 20.18 269 GLY B C 1
ATOM 4801 O O . GLY B 1 253 ? -25.920 9.750 35.297 1.00 20.74 269 GLY B O 1
ATOM 4802 N N . ASP B 1 254 ? -27.275 8.022 34.710 1.00 17.06 270 ASP B N 1
ATOM 4803 C CA . ASP B 1 254 ? -28.489 8.661 35.253 1.00 17.17 270 ASP B CA 1
ATOM 4804 C C . ASP B 1 254 ? -28.704 8.247 36.705 1.00 16.90 270 ASP B C 1
ATOM 4805 O O . ASP B 1 254 ? -29.636 8.741 37.329 1.00 18.19 270 ASP B O 1
ATOM 4810 N N . PHE B 1 255 ? -27.935 7.286 37.176 1.00 16.35 271 PHE B N 1
ATOM 4811 C CA . PHE B 1 255 ? -28.121 6.759 38.542 1.00 16.67 271 PHE B CA 1
ATOM 4812 C C . PHE B 1 255 ? -26.790 6.698 39.271 1.00 16.65 271 PHE B C 1
ATOM 4813 O O . PHE B 1 255 ? -25.859 6.159 38.761 1.00 17.59 271 PHE B O 1
ATOM 4821 N N . PRO B 1 256 ? -26.743 7.079 40.553 1.00 18.57 272 PRO B N 1
ATOM 4822 C CA . PRO B 1 256 ? -25.538 6.819 41.326 1.00 17.95 272 PRO B CA 1
ATOM 4823 C C . PRO B 1 256 ? -25.354 5.321 41.556 1.00 16.97 272 PRO B C 1
ATOM 4824 O O . PRO B 1 256 ? -26.347 4.588 41.690 1.00 17.59 272 PRO B O 1
ATOM 4828 N N . ALA B 1 257 ? -24.101 4.862 41.671 1.00 17.65 273 ALA B N 1
ATOM 4829 C CA . ALA B 1 257 ? -23.768 3.440 41.849 1.00 19.81 273 ALA B CA 1
ATOM 4830 C C . ALA B 1 257 ? -24.425 2.882 43.094 1.00 19.36 273 ALA B C 1
ATOM 4831 O O . ALA B 1 257 ? -24.640 1.663 43.147 1.00 21.09 273 ALA B O 1
ATOM 4833 N N . SER B 1 258 ? -24.730 3.757 44.065 1.00 19.63 274 SER B N 1
ATOM 4834 C CA . SER B 1 258 ? -25.379 3.340 45.336 1.00 19.26 274 SER B CA 1
ATOM 4835 C C . SER B 1 258 ? -26.850 2.917 45.159 1.00 18.16 274 SER B C 1
ATOM 4836 O O . SER B 1 258 ? -27.393 2.278 46.085 1.00 20.67 274 SER B O 1
ATOM 4839 N N . THR B 1 259 ? -27.452 3.160 43.993 1.00 15.91 275 THR B N 1
ATOM 4840 C CA . THR B 1 259 ? -28.859 2.781 43.776 1.00 16.43 275 THR B CA 1
ATOM 4841 C C . THR B 1 259 ? -28.950 1.271 43.753 1.00 16.40 275 THR B C 1
ATOM 4842 O O . THR B 1 259 ? -28.115 0.584 43.090 1.00 15.44 275 THR B O 1
ATOM 4846 N N . ASN B 1 260 ? -29.954 0.712 44.415 1.00 15.07 276 ASN B N 1
ATOM 4847 C CA . ASN B 1 260 ? -30.183 -0.742 44.414 1.00 15.11 276 ASN B CA 1
ATOM 4848 C C . ASN B 1 260 ? -30.927 -1.143 43.130 1.00 17.35 276 ASN B C 1
ATOM 4849 O O . ASN B 1 260 ? -32.156 -1.340 43.150 1.00 16.51 276 ASN B O 1
ATOM 4854 N N . LEU B 1 261 ? -30.154 -1.255 42.057 1.00 16.25 277 LEU B N 1
ATOM 4855 C CA . LEU B 1 261 ? -30.653 -1.242 40.666 1.00 14.38 277 LEU B CA 1
ATOM 4856 C C . LEU B 1 261 ? -30.006 -2.400 39.930 1.00 14.44 277 LEU B C 1
ATOM 4857 O O . LEU B 1 261 ? -28.793 -2.600 40.007 1.00 15.53 277 LEU B O 1
ATOM 4862 N N . VAL B 1 262 ? -30.792 -3.053 39.081 1.00 13.26 278 VAL B N 1
ATOM 4863 C CA . VAL B 1 262 ? -30.327 -4.093 38.152 1.00 13.19 278 VAL B CA 1
ATOM 4864 C C . VAL B 1 262 ? -31.018 -3.786 36.818 1.00 13.15 278 VAL B C 1
ATOM 4865 O O . VAL B 1 262 ? -32.191 -3.426 36.817 1.00 13.33 278 VAL B O 1
ATOM 4869 N N . PHE B 1 263 ? -30.313 -3.930 35.712 1.00 12.10 279 PHE B N 1
ATOM 4870 C CA . PHE B 1 263 ? -30.902 -3.748 34.357 1.00 12.33 279 PHE B CA 1
ATOM 4871 C C . PHE B 1 263 ? -31.439 -5.090 33.864 1.00 12.84 279 PHE B C 1
ATOM 4872 O O . PHE B 1 263 ? -30.880 -6.145 34.075 1.00 13.62 279 PHE B O 1
ATOM 4880 N N . ASP B 1 264 ? -32.588 -5.036 33.177 1.00 12.49 280 ASP B N 1
ATOM 4881 C CA . ASP B 1 264 ? -33.214 -6.178 32.500 1.00 11.00 280 ASP B CA 1
ATOM 4882 C C . ASP B 1 264 ? -33.057 -5.991 31.001 1.00 11.59 280 ASP B C 1
ATOM 4883 O O . ASP B 1 264 ? -33.677 -5.068 30.437 1.00 12.46 280 ASP B O 1
ATOM 4888 N N . THR B 1 265 ? -32.230 -6.794 30.363 1.00 11.55 281 THR B N 1
ATOM 4889 C CA . THR B 1 265 ? -32.070 -6.731 28.907 1.00 11.78 281 THR B CA 1
ATOM 4890 C C . THR B 1 265 ? -32.873 -7.858 28.266 1.00 11.29 281 THR B C 1
ATOM 4891 O O . THR B 1 265 ? -32.989 -8.976 28.777 1.00 11.35 281 THR B O 1
ATOM 4895 N N . HIS B 1 266 ? -33.447 -7.552 27.079 1.00 11.20 282 HIS B N 1
ATOM 4896 C CA . HIS B 1 266 ? -34.207 -8.539 26.292 1.00 11.33 282 HIS B CA 1
ATOM 4897 C C . HIS B 1 266 ? -33.485 -8.795 24.981 1.00 11.57 282 HIS B C 1
ATOM 4898 O O . HIS B 1 266 ? -33.221 -7.796 24.253 1.00 12.92 282 HIS B O 1
ATOM 4905 N N . HIS B 1 267 ? -33.202 -10.049 24.664 1.00 10.67 283 HIS B N 1
ATOM 4906 C CA . HIS B 1 267 ? -32.442 -10.392 23.441 1.00 11.52 283 HIS B CA 1
ATOM 4907 C C . HIS B 1 267 ? -33.171 -11.474 22.635 1.00 11.48 283 HIS B C 1
ATOM 4908 O O . HIS B 1 267 ? -33.302 -12.597 23.082 1.00 12.17 283 HIS B O 1
ATOM 4915 N N . TYR B 1 268 ? -33.595 -11.102 21.451 1.00 11.38 284 TYR B N 1
ATOM 4916 C CA . TYR B 1 268 ? -34.287 -11.996 20.507 1.00 11.38 284 TYR B CA 1
ATOM 4917 C C . TYR B 1 268 ? -33.599 -11.987 19.145 1.00 11.72 284 TYR B C 1
ATOM 4918 O O . TYR B 1 268 ? -32.868 -11.036 18.804 1.00 12.42 284 TYR B O 1
ATOM 4927 N N . TYR B 1 269 ? -33.917 -12.987 18.336 1.00 11.19 285 TYR B N 1
ATOM 4928 C CA . TYR B 1 269 ? -33.219 -13.234 17.085 1.00 12.22 285 TYR B CA 1
ATOM 4929 C C . TYR B 1 269 ? -34.165 -13.588 15.959 1.00 12.51 285 TYR B C 1
ATOM 4930 O O . TYR B 1 269 ? -33.667 -13.938 14.870 1.00 12.57 285 TYR B O 1
ATOM 4939 N N . TYR B 1 270 ? -35.450 -13.567 16.176 1.00 12.59 286 TYR B N 1
ATOM 4940 C CA . TYR B 1 270 ? -36.428 -14.179 15.244 1.00 13.53 286 TYR B CA 1
ATOM 4941 C C . TYR B 1 270 ? -36.794 -13.257 14.079 1.00 14.39 286 TYR B C 1
ATOM 4942 O O . TYR B 1 270 ? -37.564 -13.725 13.167 1.00 14.77 286 TYR B O 1
ATOM 4951 N N . GLU B 1 271 ? -36.413 -11.989 14.077 1.00 13.72 287 GLU B N 1
ATOM 4952 C CA . GLU B 1 271 ? -36.640 -11.130 12.888 1.00 13.89 287 GLU B CA 1
ATOM 4953 C C . GLU B 1 271 ? -35.497 -10.155 12.765 1.00 15.23 287 GLU B C 1
ATOM 4954 O O . GLU B 1 271 ? -34.796 -9.869 13.737 1.00 14.59 287 GLU B O 1
ATOM 4960 N N . HIS B 1 272 ? -35.414 -9.569 11.565 1.00 16.28 288 HIS B N 1
ATOM 4961 C CA . HIS B 1 272 ? -34.628 -8.342 11.296 1.00 18.13 288 HIS B CA 1
ATOM 4962 C C . HIS B 1 272 ? -33.100 -8.562 11.368 1.00 16.94 288 HIS B C 1
ATOM 4963 O O . HIS B 1 272 ? -32.330 -7.602 11.657 1.00 18.97 288 HIS B O 1
ATOM 4970 N N . MET B 1 273 ? -32.620 -9.787 11.139 1.00 14.74 289 MET B N 1
ATOM 4971 C CA . MET B 1 273 ? -31.185 -10.079 11.145 1.00 15.22 289 MET B CA 1
ATOM 4972 C C . MET B 1 273 ? -30.954 -11.407 10.404 1.00 14.11 289 MET B C 1
ATOM 4973 O O . MET B 1 273 ? -31.868 -12.188 10.187 1.00 13.99 289 MET B O 1
ATOM 4978 N N . ASP B 1 274 ? -29.702 -11.632 10.029 1.00 14.32 290 ASP B N 1
ATOM 4979 C CA . ASP B 1 274 ? -29.322 -12.841 9.262 1.00 13.29 290 ASP B CA 1
ATOM 4980 C C . ASP B 1 274 ? -28.941 -13.971 10.230 1.00 14.26 290 ASP B C 1
ATOM 4981 O O . ASP B 1 274 ? -27.960 -14.705 10.015 1.00 14.83 290 ASP B O 1
ATOM 4986 N N . SER B 1 275 ? -29.731 -14.145 11.276 1.00 13.15 291 SER B N 1
ATOM 4987 C CA . SER B 1 275 ? -29.525 -15.257 12.224 1.00 12.39 291 SER B CA 1
ATOM 4988 C C . SER B 1 275 ? -30.085 -16.560 11.632 1.00 13.05 291 SER B C 1
ATOM 4989 O O . SER B 1 275 ? -31.120 -16.568 10.960 1.00 13.74 291 SER B O 1
ATOM 4992 N N . SER B 1 276 ? -29.457 -17.626 12.068 1.00 13.19 292 SER B N 1
ATOM 4993 C CA . SER B 1 276 ? -29.861 -19.004 11.771 1.00 13.13 292 SER B CA 1
ATOM 4994 C C . SER B 1 276 ? -29.671 -19.834 13.028 1.00 13.83 292 SER B C 1
ATOM 4995 O O . SER B 1 276 ? -28.913 -19.451 13.941 1.00 13.95 292 SER B O 1
ATOM 4998 N N . SER B 1 277 ? -30.182 -21.056 13.057 1.00 12.59 293 SER B N 1
ATOM 4999 C CA . SER B 1 277 ? -29.828 -21.946 14.194 1.00 12.14 293 SER B CA 1
ATOM 5000 C C . SER B 1 277 ? -28.325 -22.229 14.236 1.00 12.80 293 SER B C 1
ATOM 5001 O O . SER B 1 277 ? -27.760 -22.365 15.294 1.00 14.04 293 SER B O 1
ATOM 5004 N N . GLU B 1 278 ? -27.703 -22.372 13.057 1.00 15.13 294 GLU B N 1
ATOM 5005 C CA . GLU B 1 278 ? -26.262 -22.644 12.995 1.00 16.17 294 GLU B CA 1
ATOM 5006 C C . GLU B 1 278 ? -25.426 -21.537 13.612 1.00 14.97 294 GLU B C 1
ATOM 5007 O O . GLU B 1 278 ? -24.494 -21.831 14.333 1.00 15.96 294 GLU B O 1
ATOM 5013 N N . ASN B 1 279 ? -25.764 -20.291 13.307 1.00 14.04 295 ASN B N 1
ATOM 5014 C CA . ASN B 1 279 ? -24.919 -19.169 13.758 1.00 13.33 295 ASN B CA 1
ATOM 5015 C C . ASN B 1 279 ? -25.429 -18.484 15.017 1.00 13.09 295 ASN B C 1
ATOM 5016 O O . ASN B 1 279 ? -24.794 -17.522 15.506 1.00 13.55 295 ASN B O 1
ATOM 5021 N N . LEU B 1 280 ? -26.478 -19.024 15.613 1.00 12.88 296 LEU B N 1
ATOM 5022 C CA . LEU B 1 280 ? -27.130 -18.307 16.738 1.00 12.87 296 LEU B CA 1
ATOM 5023 C C . LEU B 1 280 ? -26.150 -18.032 17.851 1.00 12.77 296 LEU B C 1
ATOM 5024 O O . LEU B 1 280 ? -26.202 -16.938 18.440 1.00 12.91 296 LEU B O 1
ATOM 5029 N N . PRO B 1 281 ? -25.232 -18.963 18.236 1.00 13.09 297 PRO B N 1
ATOM 5030 C CA . PRO B 1 281 ? -24.300 -18.616 19.309 1.00 13.67 297 PRO B CA 1
ATOM 5031 C C . PRO B 1 281 ? -23.442 -17.379 19.076 1.00 13.30 297 PRO B C 1
ATOM 5032 O O . PRO B 1 281 ? -23.079 -16.724 20.062 1.00 14.03 297 PRO B O 1
ATOM 5036 N N . GLU B 1 282 ? -23.156 -17.067 17.823 1.00 13.43 298 GLU B N 1
ATOM 5037 C CA . GLU B 1 282 ? -22.406 -15.822 17.453 1.00 13.89 298 GLU B CA 1
ATOM 5038 C C . GLU B 1 282 ? -23.242 -14.601 17.756 1.00 13.46 298 GLU B C 1
ATOM 5039 O O . GLU B 1 282 ? -22.711 -13.592 18.299 1.00 14.24 298 GLU B O 1
ATOM 5045 N N . TYR B 1 283 ? -24.551 -14.621 17.481 1.00 12.68 299 TYR B N 1
ATOM 5046 C CA . TYR B 1 283 ? -25.441 -13.484 17.767 1.00 11.65 299 TYR B CA 1
ATOM 5047 C C . TYR B 1 283 ? -25.652 -13.336 19.274 1.00 11.59 299 TYR B C 1
ATOM 5048 O O . TYR B 1 283 ? -25.659 -12.203 19.800 1.00 12.51 299 TYR B O 1
ATOM 5057 N N . ILE B 1 284 ? -25.759 -14.446 19.997 1.00 12.05 300 ILE B N 1
ATOM 5058 C CA . ILE B 1 284 ? -25.891 -14.418 21.474 1.00 12.39 300 ILE B CA 1
ATOM 5059 C C . ILE B 1 284 ? -24.609 -13.834 22.094 1.00 12.06 300 ILE B C 1
ATOM 5060 O O . ILE B 1 284 ? -24.687 -12.936 22.947 1.00 12.73 300 ILE B O 1
ATOM 5065 N N . LEU B 1 285 ? -23.436 -14.290 21.633 1.00 12.81 301 LEU B N 1
ATOM 5066 C CA . LEU B 1 285 ? -22.136 -13.726 22.138 1.00 12.66 301 LEU B CA 1
ATOM 5067 C C . LEU B 1 285 ? -22.067 -12.234 21.851 1.00 13.23 301 LEU B C 1
ATOM 5068 O O . LEU B 1 285 ? -21.689 -11.443 22.719 1.00 13.18 301 LEU B O 1
ATOM 5073 N N . ALA B 1 286 ? -22.449 -11.805 20.654 1.00 12.46 302 ALA B N 1
ATOM 5074 C CA . ALA B 1 286 ? -22.428 -10.384 20.300 1.00 13.15 302 ALA B CA 1
ATOM 5075 C C . ALA B 1 286 ? -23.269 -9.582 21.268 1.00 12.70 302 ALA B C 1
ATOM 5076 O O . ALA B 1 286 ? -22.876 -8.513 21.777 1.00 14.04 302 ALA B O 1
ATOM 5078 N N . ASP B 1 287 ? -24.498 -10.031 21.541 1.00 12.42 303 ASP B N 1
ATOM 5079 C CA . ASP B 1 287 ? -25.353 -9.299 22.468 1.00 12.05 303 ASP B CA 1
ATOM 5080 C C . ASP B 1 287 ? -24.742 -9.260 23.880 1.00 12.78 303 ASP B C 1
ATOM 5081 O O . ASP B 1 287 ? -24.771 -8.192 24.547 1.00 12.75 303 ASP B O 1
ATOM 5086 N N . ALA B 1 288 ? -24.238 -10.396 24.348 1.00 11.75 304 ALA B N 1
ATOM 5087 C CA . ALA B 1 288 ? -23.676 -10.445 25.718 1.00 11.35 304 ALA B CA 1
ATOM 5088 C C . ALA B 1 288 ? -22.456 -9.538 25.832 1.00 12.46 304 ALA B C 1
ATOM 5089 O O . ALA B 1 288 ? -22.276 -8.803 26.843 1.00 13.45 304 ALA B O 1
ATOM 5091 N N . ARG B 1 289 ? -21.611 -9.551 24.812 1.00 12.54 305 ARG B N 1
ATOM 5092 C CA . ARG B 1 289 ? -20.341 -8.838 24.902 1.00 12.69 305 ARG B CA 1
ATOM 5093 C C . ARG B 1 289 ? -20.528 -7.340 24.721 1.00 13.97 305 ARG B C 1
ATOM 5094 O O . ARG B 1 289 ? -19.759 -6.540 25.266 1.00 15.42 305 ARG B O 1
ATOM 5102 N N . GLU B 1 290 ? -21.541 -6.901 23.969 1.00 11.98 306 GLU B N 1
ATOM 5103 C CA . GLU B 1 290 ? -21.738 -5.490 23.591 1.00 12.81 306 GLU B CA 1
ATOM 5104 C C . GLU B 1 290 ? -22.878 -4.810 24.370 1.00 13.82 306 GLU B C 1
ATOM 5105 O O . GLU B 1 290 ? -22.906 -3.586 24.384 1.00 15.76 306 GLU B O 1
ATOM 5111 N N . LYS B 1 291 ? -23.795 -5.564 24.978 1.00 13.59 307 LYS B N 1
ATOM 5112 C CA . LYS B 1 291 ? -25.067 -4.987 25.493 1.00 13.67 307 LYS B CA 1
ATOM 5113 C C . LYS B 1 291 ? -25.259 -5.375 26.964 1.00 15.31 307 LYS B C 1
ATOM 5114 O O . LYS B 1 291 ? -26.422 -5.584 27.390 1.00 13.95 307 LYS B O 1
ATOM 5120 N N . SER B 1 292 ? -24.192 -5.354 27.759 1.00 14.35 308 SER B N 1
ATOM 5121 C CA . SER B 1 292 ? -24.207 -5.729 29.196 1.00 15.00 308 SER B CA 1
ATOM 5122 C C . SER B 1 292 ? -23.635 -4.593 30.059 1.00 13.85 308 SER B C 1
ATOM 5123 O O . SER B 1 292 ? -23.374 -4.835 31.208 1.00 15.72 308 SER B O 1
ATOM 5126 N N . GLY B 1 293 ? -23.559 -3.388 29.542 1.00 14.86 309 GLY B N 1
ATOM 5127 C CA . GLY B 1 293 ? -23.082 -2.241 30.311 1.00 15.53 309 GLY B CA 1
ATOM 5128 C C . GLY B 1 293 ? -21.589 -2.291 30.549 1.00 16.28 309 GLY B C 1
ATOM 5129 O O . GLY B 1 293 ? -20.874 -3.184 30.026 1.00 18.37 309 GLY B O 1
ATOM 5130 N N . THR B 1 294 ? -21.132 -1.347 31.380 1.00 16.53 310 THR B N 1
ATOM 5131 C CA . THR B 1 294 ? -19.690 -1.230 31.699 1.00 17.52 310 THR B CA 1
ATOM 5132 C C . THR B 1 294 ? -19.363 -1.942 32.995 1.00 20.86 310 THR B C 1
ATOM 5133 O O . THR B 1 294 ? -18.132 -1.955 33.376 1.00 22.68 310 THR B O 1
ATOM 5137 N N . GLY B 1 295 ? -20.353 -2.430 33.729 1.00 17.92 311 GLY B N 1
ATOM 5138 C CA . GLY B 1 295 ? -20.161 -3.024 35.050 1.00 17.20 311 GLY B CA 1
ATOM 5139 C C . GLY B 1 295 ? -20.604 -2.080 36.143 1.00 16.31 311 GLY B C 1
ATOM 5140 O O . GLY B 1 295 ? -20.596 -2.478 37.314 1.00 19.26 311 GLY B O 1
ATOM 5141 N N . LYS B 1 296 ? -21.086 -0.891 35.834 1.00 14.86 312 LYS B N 1
ATOM 5142 C CA . LYS B 1 296 ? -21.536 0.060 36.873 1.00 15.83 312 LYS B CA 1
ATOM 5143 C C . LYS B 1 296 ? -22.672 -0.563 37.673 1.00 17.12 312 LYS B C 1
ATOM 5144 O O . LYS B 1 296 ? -22.679 -0.511 38.932 1.00 17.13 312 LYS B O 1
ATOM 5150 N N . PHE B 1 297 ? -23.638 -1.173 36.972 1.00 15.49 313 PHE B N 1
ATOM 5151 C CA . PHE B 1 297 ? -24.732 -1.921 37.560 1.00 14.35 313 PHE B CA 1
ATOM 5152 C C . PHE B 1 297 ? -24.780 -3.309 36.980 1.00 15.02 313 PHE B C 1
ATOM 5153 O O . PHE B 1 297 ? -24.342 -3.570 35.848 1.00 15.65 313 PHE B O 1
ATOM 5161 N N . PRO B 1 298 ? -25.334 -4.285 37.719 1.00 14.52 314 PRO B N 1
ATOM 5162 C CA . PRO B 1 298 ? -25.550 -5.640 37.223 1.00 14.47 314 PRO B CA 1
ATOM 5163 C C . PRO B 1 298 ? -26.663 -5.656 36.152 1.00 13.30 314 PRO B C 1
ATOM 5164 O O . PRO B 1 298 ? -27.521 -4.787 36.113 1.00 12.80 314 PRO B O 1
ATOM 5168 N N . VAL B 1 299 ? -26.615 -6.718 35.363 1.00 12.29 315 VAL B N 1
ATOM 5169 C CA . VAL B 1 299 ? -27.541 -6.978 34.231 1.00 12.45 315 VAL B CA 1
ATOM 5170 C C . VAL B 1 299 ? -28.074 -8.388 34.355 1.00 13.84 315 VAL B C 1
ATOM 5171 O O . VAL B 1 299 ? -27.352 -9.353 34.685 1.00 14.01 315 VAL B O 1
ATOM 5175 N N . PHE B 1 300 ? -29.364 -8.536 34.094 1.00 12.46 316 PHE B N 1
ATOM 5176 C CA . PHE B 1 300 ? -30.053 -9.840 33.997 1.00 11.36 316 PHE B CA 1
ATOM 5177 C C . PHE B 1 300 ? -30.778 -9.854 32.648 1.00 11.55 316 PHE B C 1
ATOM 5178 O O . PHE B 1 300 ? -31.426 -8.887 32.321 1.00 11.67 316 PHE B O 1
ATOM 5186 N N . VAL B 1 301 ? -30.642 -10.950 31.905 1.00 11.20 317 VAL B N 1
ATOM 5187 C CA . VAL B 1 301 ? -31.308 -11.101 30.590 1.00 11.33 317 VAL B CA 1
ATOM 5188 C C . VAL B 1 301 ? -32.700 -11.651 30.847 1.00 11.82 317 VAL B C 1
ATOM 5189 O O . VAL B 1 301 ? -32.880 -12.860 30.829 1.00 12.08 317 VAL B O 1
ATOM 5193 N N . GLY B 1 302 ? -33.633 -10.770 31.116 1.00 11.22 318 GLY B N 1
ATOM 5194 C CA . GLY B 1 302 ? -34.964 -11.179 31.573 1.00 10.99 318 GLY B CA 1
ATOM 5195 C C . GLY B 1 302 ? -35.843 -11.792 30.534 1.00 11.80 318 GLY B C 1
ATOM 5196 O O . GLY B 1 302 ? -36.871 -12.410 30.936 1.00 11.65 318 GLY B O 1
ATOM 5197 N N . GLU B 1 303 ? -35.529 -11.638 29.236 1.00 11.33 319 GLU B N 1
ATOM 5198 C CA . GLU B 1 303 ? -36.232 -12.359 28.187 1.00 10.78 319 GLU B CA 1
ATOM 5199 C C . GLU B 1 303 ? -35.238 -12.674 27.092 1.00 10.22 319 GLU B C 1
ATOM 5200 O O . GLU B 1 303 ? -34.429 -11.811 26.708 1.00 12.38 319 GLU B O 1
ATOM 5206 N N . TRP B 1 304 ? -35.364 -13.881 26.544 1.00 10.71 320 TRP B N 1
ATOM 5207 C CA . TRP B 1 304 ? -34.673 -14.329 25.323 1.00 10.56 320 TRP B CA 1
ATOM 5208 C C . TRP B 1 304 ? -35.344 -15.596 24.821 1.00 11.33 320 TRP B C 1
ATOM 5209 O O . TRP B 1 304 ? -36.093 -16.257 25.624 1.00 11.67 320 TRP B O 1
ATOM 5220 N N . ALA B 1 305 ? -35.044 -15.992 23.590 1.00 11.82 321 ALA B N 1
ATOM 5221 C CA . ALA B 1 305 ? -35.496 -17.282 23.046 1.00 10.50 321 ALA B CA 1
ATOM 5222 C C . ALA B 1 305 ? -34.603 -17.627 21.882 1.00 12.52 321 ALA B C 1
ATOM 5223 O O . ALA B 1 305 ? -33.958 -16.719 21.313 1.00 11.78 321 ALA B O 1
ATOM 5225 N N . ILE B 1 306 ? -34.622 -18.885 21.425 1.00 11.35 322 ILE B N 1
ATOM 5226 C CA . ILE B 1 306 ? -33.640 -19.342 20.395 1.00 12.71 322 ILE B CA 1
ATOM 5227 C C . ILE B 1 306 ? -34.205 -19.310 18.974 1.00 12.52 322 ILE B C 1
ATOM 5228 O O . ILE B 1 306 ? -33.454 -19.670 18.074 1.00 13.63 322 ILE B O 1
ATOM 5233 N N . GLN B 1 307 ? -35.421 -18.865 18.720 1.00 12.29 323 GLN B N 1
ATOM 5234 C CA . GLN B 1 307 ? -35.922 -18.843 17.321 1.00 11.48 323 GLN B CA 1
ATOM 5235 C C . GLN B 1 307 ? -35.072 -17.849 16.520 1.00 12.60 323 GLN B C 1
ATOM 5236 O O . GLN B 1 307 ? -34.894 -16.687 16.921 1.00 12.40 323 GLN B O 1
ATOM 5242 N N . ALA B 1 308 ? -34.550 -18.298 15.386 1.00 13.08 324 ALA B N 1
ATOM 5243 C CA . ALA B 1 308 ? -33.743 -17.466 14.483 1.00 12.75 324 ALA B CA 1
ATOM 5244 C C . ALA B 1 308 ? -34.619 -16.925 13.364 1.00 12.72 324 ALA B C 1
ATOM 5245 O O . ALA B 1 308 ? -35.768 -17.391 13.149 1.00 13.42 324 ALA B O 1
ATOM 5247 N N . THR B 1 309 ? -34.088 -15.992 12.574 1.00 13.36 325 THR B N 1
ATOM 5248 C CA . THR B 1 309 ? -34.872 -15.384 11.492 1.00 12.95 325 THR B CA 1
ATOM 5249 C C . THR B 1 309 ? -34.984 -16.367 10.292 1.00 15.51 325 THR B C 1
ATOM 5250 O O . THR B 1 309 ? -36.023 -16.411 9.657 1.00 17.02 325 THR B O 1
ATOM 5254 N N . TYR B 1 310 ? -33.901 -17.064 10.031 1.00 13.61 326 TYR B N 1
ATOM 5255 C CA . TYR B 1 310 ? -33.774 -18.026 8.914 1.00 14.61 326 TYR B CA 1
ATOM 5256 C C . TYR B 1 310 ? -33.391 -19.396 9.439 1.00 14.75 326 TYR B C 1
ATOM 5257 O O . TYR B 1 310 ? -32.727 -19.557 10.441 1.00 15.09 326 TYR B O 1
ATOM 5266 N N . ASN B 1 311 ? -33.739 -20.415 8.658 1.00 14.22 327 ASN B N 1
ATOM 5267 C CA . ASN B 1 311 ? -33.107 -21.735 8.783 1.00 16.67 327 ASN B CA 1
ATOM 5268 C C . ASN B 1 311 ? -33.094 -22.205 10.245 1.00 15.33 327 ASN B C 1
ATOM 5269 O O . ASN B 1 311 ? -32.069 -22.618 10.744 1.00 15.42 327 ASN B O 1
ATOM 5274 N N . ASN B 1 312 ? -34.292 -22.233 10.865 1.00 15.13 328 ASN B N 1
ATOM 5275 C CA . ASN B 1 312 ? -34.399 -22.888 12.189 1.00 14.34 328 ASN B CA 1
ATOM 5276 C C . ASN B 1 312 ? -34.205 -24.391 12.020 1.00 14.56 328 ASN B C 1
ATOM 5277 O O . ASN B 1 312 ? -34.853 -24.971 11.081 1.00 15.48 328 ASN B O 1
ATOM 5282 N N . THR B 1 313 ? -33.435 -25.000 12.906 1.00 13.92 329 THR B N 1
ATOM 5283 C CA . THR B 1 313 ? -33.323 -26.452 12.929 1.00 17.20 329 THR B CA 1
ATOM 5284 C C . THR B 1 313 ? -33.585 -26.989 14.304 1.00 16.20 329 THR B C 1
ATOM 5285 O O . THR B 1 313 ? -33.161 -26.470 15.367 1.00 17.86 329 THR B O 1
ATOM 5289 N N . LEU B 1 314 ? -34.300 -28.103 14.307 1.00 14.81 330 LEU B N 1
ATOM 5290 C CA . LEU B 1 314 ? -34.702 -28.734 15.567 1.00 14.05 330 LEU B CA 1
ATOM 5291 C C . LEU B 1 314 ? -33.506 -29.354 16.277 1.00 13.10 330 LEU B C 1
ATOM 5292 O O . LEU B 1 314 ? -33.455 -29.390 17.517 1.00 14.40 330 LEU B O 1
ATOM 5297 N N . ALA B 1 315 ? -32.534 -29.920 15.531 1.00 15.13 331 ALA B N 1
ATOM 5298 C CA . ALA B 1 315 ? -31.434 -30.676 16.160 1.00 16.15 331 ALA B CA 1
ATOM 5299 C C . ALA B 1 315 ? -30.448 -29.756 16.898 1.00 14.85 331 ALA B C 1
ATOM 5300 O O . ALA B 1 315 ? -29.792 -30.282 17.808 1.00 17.54 331 ALA B O 1
ATOM 5302 N N . LEU B 1 316 ? -30.427 -28.453 16.607 1.00 14.80 332 LEU B N 1
ATOM 5303 C CA . LEU B 1 316 ? -29.519 -27.525 17.296 1.00 13.74 332 LEU B CA 1
ATOM 5304 C C . LEU B 1 316 ? -30.202 -26.844 18.497 1.00 14.65 332 LEU B C 1
ATOM 5305 O O . LEU B 1 316 ? -29.551 -26.005 19.142 1.00 14.61 332 LEU B O 1
ATOM 5310 N N . ARG B 1 317 ? -31.437 -27.203 18.866 1.00 13.97 333 ARG B N 1
ATOM 5311 C CA . ARG B 1 317 ? -32.117 -26.504 19.977 1.00 14.03 333 ARG B CA 1
ATOM 5312 C C . ARG B 1 317 ? -31.341 -26.683 21.269 1.00 14.35 333 ARG B C 1
ATOM 5313 O O . ARG B 1 317 ? -31.119 -25.682 21.974 1.00 13.55 333 ARG B O 1
ATOM 5321 N N . LYS B 1 318 ? -30.977 -27.918 21.620 1.00 13.46 334 LYS B N 1
ATOM 5322 C CA . LYS B 1 318 ? -30.251 -28.142 22.900 1.00 14.12 334 LYS B CA 1
ATOM 5323 C C . LYS B 1 318 ? -28.952 -27.326 22.918 1.00 13.65 334 LYS B C 1
ATOM 5324 O O . LYS B 1 318 ? -28.714 -26.615 23.903 1.00 14.15 334 LYS B O 1
ATOM 5330 N N . ARG B 1 319 ? -28.153 -27.429 21.856 1.00 15.03 335 ARG B N 1
ATOM 5331 C CA . ARG B 1 319 ? -26.871 -26.684 21.761 1.00 14.95 335 ARG B CA 1
ATOM 5332 C C . ARG B 1 319 ? -27.123 -25.182 21.949 1.00 14.09 335 ARG B C 1
ATOM 5333 O O . ARG B 1 319 ? -26.383 -24.553 22.714 1.00 14.42 335 ARG B O 1
ATOM 5341 N N . ASN B 1 320 ? -28.144 -24.648 21.273 1.00 13.78 336 ASN B N 1
ATOM 5342 C CA . ASN B 1 320 ? -28.478 -23.198 21.316 1.00 13.97 336 ASN B CA 1
ATOM 5343 C C . ASN B 1 320 ? -28.953 -22.775 22.711 1.00 12.80 336 ASN B C 1
ATOM 5344 O O . ASN B 1 320 ? -28.502 -21.723 23.180 1.00 13.60 336 ASN B O 1
ATOM 5349 N N . VAL B 1 321 ? -29.846 -23.543 23.334 1.00 13.55 337 VAL B N 1
ATOM 5350 C CA . VAL B 1 321 ? -30.289 -23.181 24.706 1.00 12.34 337 VAL B CA 1
ATOM 5351 C C . VAL B 1 321 ? -29.110 -23.189 25.674 1.00 13.59 337 VAL B C 1
ATOM 5352 O O . VAL B 1 321 ? -28.920 -22.255 26.449 1.00 13.24 337 VAL B O 1
ATOM 5356 N N . LEU B 1 322 ? -28.280 -24.232 25.626 1.00 13.41 338 LEU B N 1
ATOM 5357 C CA . LEU B 1 322 ? -27.155 -24.338 26.584 1.00 15.16 338 LEU B CA 1
ATOM 5358 C C . LEU B 1 322 ? -26.094 -23.288 26.298 1.00 13.35 338 LEU B C 1
ATOM 5359 O O . LEU B 1 322 ? -25.562 -22.710 27.265 1.00 15.39 338 LEU B O 1
ATOM 5364 N N . ALA B 1 323 ? -25.844 -22.974 25.051 1.00 13.67 339 ALA B N 1
ATOM 5365 C CA . ALA B 1 323 ? -24.902 -21.885 24.695 1.00 15.45 339 ALA B CA 1
ATOM 5366 C C . ALA B 1 323 ? -25.406 -20.533 25.212 1.00 14.00 339 ALA B C 1
ATOM 5367 O O . ALA B 1 323 ? -24.655 -19.743 25.812 1.00 15.05 339 ALA B O 1
ATOM 5369 N N . GLY B 1 324 ? -26.711 -20.245 25.060 1.00 13.10 340 GLY B N 1
ATOM 5370 C CA . GLY B 1 324 ? -27.273 -19.025 25.602 1.00 13.90 340 GLY B CA 1
ATOM 5371 C C . GLY B 1 324 ? -27.160 -18.940 27.105 1.00 14.03 340 GLY B C 1
ATOM 5372 O O . GLY B 1 324 ? -26.691 -17.934 27.660 1.00 13.35 340 GLY B O 1
ATOM 5373 N N . LEU B 1 325 ? -27.567 -19.984 27.812 1.00 12.61 341 LEU B N 1
ATOM 5374 C CA . LEU B 1 325 ? -27.498 -19.974 29.282 1.00 13.30 341 LEU B CA 1
ATOM 5375 C C . LEU B 1 325 ? -26.061 -19.691 29.722 1.00 13.49 341 LEU B C 1
ATOM 5376 O O . LEU B 1 325 ? -25.860 -18.881 30.623 1.00 14.10 341 LEU B O 1
ATOM 5381 N N . GLU B 1 326 ? -25.087 -20.384 29.169 1.00 13.31 342 GLU B N 1
ATOM 5382 C CA . GLU B 1 326 ? -23.690 -20.218 29.583 1.00 15.08 342 GLU B CA 1
ATOM 5383 C C . GLU B 1 326 ? -23.193 -18.812 29.239 1.00 14.99 342 GLU B C 1
ATOM 5384 O O . GLU B 1 326 ? -22.513 -18.179 30.053 1.00 15.54 342 GLU B O 1
ATOM 5390 N N . THR B 1 327 ? -23.619 -18.257 28.120 1.00 13.95 343 THR B N 1
ATOM 5391 C CA . THR B 1 327 ? -23.201 -16.898 27.727 1.00 14.34 343 THR B CA 1
ATOM 5392 C C . THR B 1 327 ? -23.767 -15.864 28.698 1.00 13.65 343 THR B C 1
ATOM 5393 O O . THR B 1 327 ? -23.076 -14.947 29.177 1.00 14.53 343 THR B O 1
ATOM 5397 N N . TRP B 1 328 ? -25.077 -15.892 28.943 1.00 13.73 344 TRP B N 1
ATOM 5398 C CA . TRP B 1 328 ? -25.688 -14.875 29.824 1.00 13.31 344 TRP B CA 1
ATOM 5399 C C . TRP B 1 328 ? -25.079 -14.949 31.232 1.00 16.28 344 TRP B C 1
ATOM 5400 O O . TRP B 1 328 ? -25.060 -13.914 31.913 1.00 18.36 344 TRP B O 1
ATOM 5411 N N . SER B 1 329 ? -24.776 -16.143 31.721 1.00 15.75 345 SER B N 1
ATOM 5412 C CA . SER B 1 329 ? -24.202 -16.377 33.070 1.00 17.00 345 SER B CA 1
ATOM 5413 C C . SER B 1 329 ? -22.762 -15.879 33.105 1.00 17.39 345 SER B C 1
ATOM 5414 O O . SER B 1 329 ? -22.260 -15.602 34.240 1.00 20.86 345 SER B O 1
ATOM 5417 N N . SER B 1 330 ? -22.101 -15.827 31.982 1.00 17.51 346 SER B N 1
ATOM 5418 C CA . SER B 1 330 ? -20.663 -15.469 31.890 1.00 18.44 346 SER B CA 1
ATOM 5419 C C . SER B 1 330 ? -20.489 -13.968 31.774 1.00 19.91 346 SER B C 1
ATOM 5420 O O . SER B 1 330 ? -19.442 -13.434 32.220 1.00 23.39 346 SER B O 1
ATOM 5423 N N . PHE B 1 331 ? -21.410 -13.255 31.130 1.00 14.00 347 PHE B N 1
ATOM 5424 C CA . PHE B 1 331 ? -21.295 -11.818 30.886 1.00 13.83 347 PHE B CA 1
ATOM 5425 C C . PHE B 1 331 ? -22.234 -10.971 31.753 1.00 15.42 347 PHE B C 1
ATOM 5426 O O . PHE B 1 331 ? -22.162 -9.740 31.700 1.00 17.20 347 PHE B O 1
ATOM 5434 N N . SER B 1 332 ? -23.146 -11.640 32.460 1.00 15.67 348 SER B N 1
ATOM 5435 C CA . SER B 1 332 ? -24.202 -10.984 33.257 1.00 14.73 348 SER B CA 1
ATOM 5436 C C . SER B 1 332 ? -24.574 -11.913 34.396 1.00 14.48 348 SER B C 1
ATOM 5437 O O . SER B 1 332 ? -23.880 -12.901 34.674 1.00 14.40 348 SER B O 1
ATOM 5440 N N . GLN B 1 333 ? -25.685 -11.619 35.079 1.00 13.54 349 GLN B N 1
ATOM 5441 C CA . GLN B 1 333 ? -26.099 -12.381 36.289 1.00 14.10 349 GLN B CA 1
ATOM 5442 C C . GLN B 1 333 ? -26.943 -13.588 35.961 1.00 17.25 349 GLN B C 1
ATOM 5443 O O . GLN B 1 333 ? -27.327 -14.300 36.895 1.00 23.81 349 GLN B O 1
ATOM 5449 N N . GLY B 1 334 ? -27.227 -13.884 34.715 1.00 14.23 350 GLY B N 1
ATOM 5450 C CA . GLY B 1 334 ? -28.080 -14.998 34.323 1.00 13.24 350 GLY B CA 1
ATOM 5451 C C . GLY B 1 334 ? -29.197 -14.500 33.407 1.00 12.10 350 GLY B C 1
ATOM 5452 O O . GLY B 1 334 ? -29.084 -13.401 32.789 1.00 12.57 350 GLY B O 1
ATOM 5453 N N . SER B 1 335 ? -30.206 -15.323 33.270 1.00 12.37 351 SER B N 1
ATOM 5454 C CA . SER B 1 335 ? -31.240 -15.058 32.260 1.00 11.78 351 SER B CA 1
ATOM 5455 C C . SER B 1 335 ? -32.543 -15.705 32.637 1.00 12.48 351 SER B C 1
ATOM 5456 O O . SER B 1 335 ? -32.528 -16.681 33.449 1.00 14.12 351 SER B O 1
ATOM 5459 N N . SER B 1 336 ? -33.665 -15.288 32.016 1.00 12.17 352 SER B N 1
ATOM 5460 C CA . SER B 1 336 ? -34.947 -16.009 32.146 1.00 12.37 352 SER B CA 1
ATOM 5461 C C . SER B 1 336 ? -35.546 -16.155 30.768 1.00 12.27 352 SER B C 1
ATOM 5462 O O . SER B 1 336 ? -35.760 -15.167 30.029 1.00 12.45 352 SER B O 1
ATOM 5465 N N . TYR B 1 337 ? -35.843 -17.378 30.388 1.00 11.57 353 TYR B N 1
ATOM 5466 C CA . TYR B 1 337 ? -36.330 -17.733 29.047 1.00 11.59 353 TYR B CA 1
ATOM 5467 C C . TYR B 1 337 ? -37.796 -17.371 28.833 1.00 12.20 353 TYR B C 1
ATOM 5468 O O . TYR B 1 337 ? -38.595 -17.425 29.765 1.00 11.61 353 TYR B O 1
ATOM 5477 N N . TRP B 1 338 ? -38.121 -16.919 27.638 1.00 10.76 354 TRP B N 1
ATOM 5478 C CA . TRP B 1 338 ? -39.533 -16.719 27.233 1.00 11.43 354 TRP B CA 1
ATOM 5479 C C . TRP B 1 338 ? -39.962 -17.908 26.413 1.00 11.70 354 TRP B C 1
ATOM 5480 O O . TRP B 1 338 ? -39.523 -18.049 25.276 1.00 11.97 354 TRP B O 1
ATOM 5491 N N . THR B 1 339 ? -40.749 -18.868 26.951 1.00 12.41 355 THR B N 1
ATOM 5492 C CA . THR B 1 339 ? -41.523 -18.798 28.199 1.00 11.18 355 THR B CA 1
ATOM 5493 C C . THR B 1 339 ? -41.729 -20.237 28.701 1.00 11.68 355 THR B C 1
ATOM 5494 O O . THR B 1 339 ? -41.371 -21.213 28.048 1.00 13.78 355 THR B O 1
ATOM 5498 N N . ALA B 1 340 ? -42.280 -20.361 29.913 1.00 11.74 356 ALA B N 1
ATOM 5499 C CA . ALA B 1 340 ? -42.423 -21.686 30.532 1.00 12.29 356 ALA B CA 1
ATOM 5500 C C . ALA B 1 340 ? -43.284 -22.612 29.669 1.00 14.40 356 ALA B C 1
ATOM 5501 O O . ALA B 1 340 ? -42.914 -23.792 29.470 1.00 15.25 356 ALA B O 1
ATOM 5503 N N . LYS B 1 341 ? -44.454 -22.146 29.232 1.00 14.69 357 LYS B N 1
ATOM 5504 C CA . LYS B 1 341 ? -45.493 -22.984 28.586 1.00 15.87 357 LYS B CA 1
ATOM 5505 C C . LYS B 1 341 ? -45.954 -22.235 27.342 1.00 14.91 357 LYS B C 1
ATOM 5506 O O . LYS B 1 341 ? -46.443 -21.094 27.459 1.00 17.00 357 LYS B O 1
ATOM 5512 N N . PHE B 1 342 ? -45.852 -22.861 26.180 1.00 16.29 358 PHE B N 1
ATOM 5513 C CA . PHE B 1 342 ? -46.113 -22.218 24.883 1.00 14.41 358 PHE B CA 1
ATOM 5514 C C . PHE B 1 342 ? -46.602 -23.304 23.937 1.00 16.16 358 PHE B C 1
ATOM 5515 O O . PHE B 1 342 ? -45.859 -24.233 23.691 1.00 16.85 358 PHE B O 1
ATOM 5523 N N . THR B 1 343 ? -47.807 -23.167 23.414 1.00 15.28 359 THR B N 1
ATOM 5524 C CA . THR B 1 343 ? -48.396 -24.176 22.494 1.00 16.70 359 THR B CA 1
ATOM 5525 C C . THR B 1 343 ? -48.716 -23.560 21.141 1.00 16.84 359 THR B C 1
ATOM 5526 O O . THR B 1 343 ? -49.217 -24.287 20.276 1.00 20.29 359 THR B O 1
ATOM 5530 N N . GLY B 1 344 ? -48.331 -22.310 20.884 1.00 16.39 360 GLY B N 1
ATOM 5531 C CA . GLY B 1 344 ? -48.607 -21.626 19.619 1.00 15.77 360 GLY B CA 1
ATOM 5532 C C . GLY B 1 344 ? -48.050 -22.364 18.422 1.00 16.66 360 GLY B C 1
ATOM 5533 O O . GLY B 1 344 ? -46.893 -22.783 18.476 1.00 16.38 360 GLY B O 1
ATOM 5534 N N . ASN B 1 345 ? -48.786 -22.396 17.331 1.00 17.48 361 ASN B N 1
ATOM 5535 C CA . ASN B 1 345 ? -48.388 -23.236 16.192 1.00 19.27 361 ASN B CA 1
ATOM 5536 C C . ASN B 1 345 ? -48.034 -22.392 14.991 1.00 17.77 361 ASN B C 1
ATOM 5537 O O . ASN B 1 345 ? -47.989 -22.985 13.867 1.00 19.95 361 ASN B O 1
ATOM 5542 N N . THR B 1 346 ? -47.739 -21.107 15.135 1.00 16.81 362 THR B N 1
ATOM 5543 C CA . THR B 1 346 ? -47.221 -20.239 14.045 1.00 16.39 362 THR B CA 1
ATOM 5544 C C . THR B 1 346 ? -45.960 -20.852 13.440 1.00 18.91 362 THR B C 1
ATOM 5545 O O . THR B 1 346 ? -45.065 -21.291 14.188 1.00 17.23 362 THR B O 1
ATOM 5549 N N . SER B 1 347 ? -45.926 -20.935 12.105 1.00 17.07 363 SER B N 1
ATOM 5550 C CA . SER B 1 347 ? -44.756 -21.503 11.406 1.00 19.50 363 SER B CA 1
ATOM 5551 C C . SER B 1 347 ? -43.515 -20.626 11.641 1.00 20.21 363 SER B C 1
ATOM 5552 O O . SER B 1 347 ? -43.659 -19.423 11.828 1.00 21.23 363 SER B O 1
ATOM 5555 N N . VAL B 1 348 ? -42.346 -21.251 11.693 1.00 18.18 364 VAL B N 1
ATOM 5556 C CA . VAL B 1 348 ? -41.045 -20.519 11.692 1.00 16.77 364 VAL B CA 1
ATOM 5557 C C . VAL B 1 348 ? -40.361 -20.760 10.339 1.00 18.47 364 VAL B C 1
ATOM 5558 O O . VAL B 1 348 ? -40.707 -21.734 9.643 1.00 19.38 364 VAL B O 1
ATOM 5562 N N . ALA B 1 349 ? -39.366 -19.963 10.019 1.00 16.90 365 ALA B N 1
ATOM 5563 C CA . ALA B 1 349 ? -38.542 -20.186 8.826 1.00 16.91 365 ALA B CA 1
ATOM 5564 C C . ALA B 1 349 ? -37.633 -21.386 9.087 1.00 16.08 365 ALA B C 1
ATOM 5565 O O . ALA B 1 349 ? -36.878 -21.437 10.069 1.00 17.22 365 ALA B O 1
ATOM 5567 N N . GLY B 1 350 ? -37.787 -22.442 8.310 1.00 16.26 366 GLY B N 1
ATOM 5568 C CA . GLY B 1 350 ? -37.085 -23.699 8.541 1.00 16.42 366 GLY B CA 1
ATOM 5569 C C . GLY B 1 350 ? -37.968 -24.781 9.114 1.00 17.25 366 GLY B C 1
ATOM 5570 O O . GLY B 1 350 ? -39.129 -24.929 8.628 1.00 21.48 366 GLY B O 1
ATOM 5571 N N . GLN B 1 351 ? -37.490 -25.468 10.151 1.00 16.62 367 GLN B N 1
ATOM 5572 C CA . GLN B 1 351 ? -38.137 -26.692 10.650 1.00 16.90 367 GLN B CA 1
ATOM 5573 C C . GLN B 1 351 ? -39.073 -26.358 11.806 1.00 18.44 367 GLN B C 1
ATOM 5574 O O . GLN B 1 351 ? -38.615 -25.789 12.780 1.00 18.72 367 GLN B O 1
ATOM 5580 N N . GLY B 1 352 ? -40.342 -26.738 11.694 1.00 18.36 368 GLY B N 1
ATOM 5581 C CA . GLY B 1 352 ? -41.257 -26.761 12.862 1.00 17.62 368 GLY B CA 1
ATOM 5582 C C . GLY B 1 352 ? -42.025 -25.472 13.029 1.00 18.77 368 GLY B C 1
ATOM 5583 O O . GLY B 1 352 ? -42.208 -24.643 12.116 1.00 19.61 368 GLY B O 1
ATOM 5584 N N . GLU B 1 353 ? -42.541 -25.308 14.227 1.00 17.00 369 GLU B N 1
ATOM 5585 C CA . GLU B 1 353 ? -43.416 -24.190 14.601 1.00 17.48 369 GLU B CA 1
ATOM 5586 C C . GLU B 1 353 ? -42.884 -23.528 15.870 1.00 15.69 369 GLU B C 1
ATOM 5587 O O . GLU B 1 353 ? -41.977 -24.062 16.550 1.00 14.51 369 GLU B O 1
ATOM 5593 N N . GLN B 1 354 ? -43.525 -22.432 16.278 1.00 15.99 370 GLN B N 1
ATOM 5594 C CA . GLN B 1 354 ? -42.978 -21.663 17.410 1.00 14.82 370 GLN B CA 1
ATOM 5595 C C . GLN B 1 354 ? -42.966 -22.519 18.672 1.00 15.89 370 GLN B C 1
ATOM 5596 O O . GLN B 1 354 ? -42.030 -22.414 19.445 1.00 13.85 370 GLN B O 1
ATOM 5602 N N . LYS B 1 355 ? -43.971 -23.387 18.898 1.00 14.69 371 LYS B N 1
ATOM 5603 C CA . LYS B 1 355 ? -44.000 -24.195 20.131 1.00 15.56 371 LYS B CA 1
ATOM 5604 C C . LYS B 1 355 ? -42.754 -25.077 20.273 1.00 13.67 371 LYS B C 1
ATOM 5605 O O . LYS B 1 355 ? -42.395 -25.447 21.390 1.00 16.51 371 LYS B O 1
ATOM 5611 N N . ASP B 1 356 ? -42.057 -25.363 19.181 1.00 13.74 372 ASP B N 1
ATOM 5612 C CA . ASP B 1 356 ? -40.849 -26.213 19.222 1.00 14.67 372 ASP B CA 1
ATOM 5613 C C . ASP B 1 356 ? -39.630 -25.417 19.711 1.00 15.49 372 ASP B C 1
ATOM 5614 O O . ASP B 1 356 ? -38.653 -26.016 20.200 1.00 14.61 372 ASP B O 1
ATOM 5619 N N . TYR B 1 357 ? -39.721 -24.093 19.729 1.00 13.26 373 TYR B N 1
ATOM 5620 C CA . TYR B 1 357 ? -38.568 -23.233 20.055 1.00 12.59 373 TYR B CA 1
ATOM 5621 C C . TYR B 1 357 ? -38.821 -22.363 21.297 1.00 13.97 373 TYR B C 1
ATOM 5622 O O . TYR B 1 357 ? -37.850 -21.812 21.819 1.00 13.94 373 TYR B O 1
ATOM 5631 N N . TRP B 1 358 ? -40.070 -22.189 21.735 1.00 13.09 374 TRP B N 1
ATOM 5632 C CA . TRP B 1 358 ? -40.498 -21.199 22.740 1.00 12.85 374 TRP B CA 1
ATOM 5633 C C . TRP B 1 358 ? -41.038 -21.833 24.031 1.00 14.00 374 TRP B C 1
ATOM 5634 O O . TRP B 1 358 ? -41.366 -21.070 24.935 1.00 14.68 374 TRP B O 1
ATOM 5645 N N . CYS B 1 359 ? -41.087 -23.143 24.148 1.00 14.57 375 CYS B N 1
ATOM 5646 C CA . CYS B 1 359 ? -41.662 -23.837 25.336 1.00 13.94 375 CYS B CA 1
ATOM 5647 C C . CYS B 1 359 ? -40.533 -24.412 26.200 1.00 14.28 375 CYS B C 1
ATOM 5648 O O . CYS B 1 359 ? -39.924 -25.456 25.853 1.00 15.25 375 CYS B O 1
ATOM 5651 N N . TYR B 1 360 ? -40.246 -23.746 27.318 1.00 13.73 376 TYR B N 1
ATOM 5652 C CA . TYR B 1 360 ? -39.130 -24.196 28.189 1.00 13.90 376 TYR B CA 1
ATOM 5653 C C . TYR B 1 360 ? -39.430 -25.564 28.811 1.00 15.27 376 TYR B C 1
ATOM 5654 O O . TYR B 1 360 ? -38.499 -26.363 28.951 1.00 14.91 376 TYR B O 1
ATOM 5663 N N . GLU B 1 361 ? -40.695 -25.841 29.135 1.00 15.27 377 GLU B N 1
ATOM 5664 C CA . GLU B 1 361 ? -41.053 -27.153 29.745 1.00 16.98 377 GLU B CA 1
ATOM 5665 C C . GLU B 1 361 ? -40.672 -28.298 28.795 1.00 17.36 377 GLU B C 1
ATOM 5666 O O . GLU B 1 361 ? -40.209 -29.332 29.291 1.00 17.34 377 GLU B O 1
ATOM 5672 N N . THR B 1 362 ? -40.886 -28.122 27.489 1.00 15.88 378 THR B N 1
ATOM 5673 C CA . THR B 1 362 ? -40.490 -29.134 26.478 1.00 17.11 378 THR B CA 1
ATOM 5674 C C . THR B 1 362 ? -38.985 -29.402 26.599 1.00 16.70 378 THR B C 1
ATOM 5675 O O . THR B 1 362 ? -38.600 -30.578 26.559 1.00 17.37 378 THR B O 1
ATOM 5679 N N . PHE B 1 363 ? -38.166 -28.351 26.734 1.00 15.97 379 PHE B N 1
ATOM 5680 C CA . PHE B 1 363 ? -36.707 -28.570 26.849 1.00 15.67 379 PHE B CA 1
ATOM 5681 C C . PHE B 1 363 ? -36.408 -29.419 28.087 1.00 17.41 379 PHE B C 1
ATOM 5682 O O . PHE B 1 363 ? -35.509 -30.275 28.072 1.00 17.10 379 PHE B O 1
ATOM 5690 N N . ILE B 1 364 ? -37.066 -29.125 29.199 1.00 16.03 380 ILE B N 1
ATOM 5691 C CA . ILE B 1 364 ? -36.860 -29.918 30.443 1.00 16.86 380 ILE B CA 1
ATOM 5692 C C . ILE B 1 364 ? -37.242 -31.369 30.199 1.00 17.50 380 ILE B C 1
ATOM 5693 O O . ILE B 1 364 ? -36.437 -32.263 30.541 1.00 20.07 380 ILE B O 1
ATOM 5698 N N . ASP B 1 365 ? -38.415 -31.582 29.673 1.00 17.99 381 ASP B N 1
ATOM 5699 C CA . ASP B 1 365 ? -38.962 -32.949 29.428 1.00 19.33 381 ASP B CA 1
ATOM 5700 C C . ASP B 1 365 ? -38.065 -33.707 28.465 1.00 23.23 381 ASP B C 1
ATOM 5701 O O . ASP B 1 365 ? -37.986 -34.945 28.625 1.00 24.79 381 ASP B O 1
ATOM 5706 N N . GLU B 1 366 ? -37.411 -33.048 27.509 1.00 18.85 382 GLU B N 1
ATOM 5707 C CA . GLU B 1 366 ? -36.546 -33.760 26.551 1.00 22.30 382 GLU B CA 1
ATOM 5708 C C . GLU B 1 366 ? -35.126 -33.916 27.092 1.00 20.91 382 GLU B C 1
ATOM 5709 O O . GLU B 1 366 ? -34.281 -34.412 26.303 1.00 22.35 382 GLU B O 1
ATOM 5715 N N . GLY B 1 367 ? -34.905 -33.573 28.363 1.00 20.65 383 GLY B N 1
ATOM 5716 C CA . GLY B 1 367 ? -33.625 -33.779 29.071 1.00 20.39 383 GLY B CA 1
ATOM 5717 C C . GLY B 1 367 ? -32.480 -32.885 28.633 1.00 22.14 383 GLY B C 1
ATOM 5718 O O . GLY B 1 367 ? -31.330 -33.327 28.752 1.00 21.29 383 GLY B O 1
ATOM 5719 N N . TYR B 1 368 ? -32.750 -31.630 28.265 1.00 20.17 384 TYR B N 1
ATOM 5720 C CA . TYR B 1 368 ? -31.658 -30.719 27.825 1.00 19.55 384 TYR B CA 1
ATOM 5721 C C . TYR B 1 368 ? -30.736 -30.338 28.994 1.00 21.62 384 TYR B C 1
ATOM 5722 O O . TYR B 1 368 ? -29.579 -29.998 28.723 1.00 20.93 384 TYR B O 1
ATOM 5731 N N . PHE B 1 369 ? -31.228 -30.387 30.237 1.00 19.53 385 PHE B N 1
ATOM 5732 C CA . PHE B 1 369 ? -30.445 -29.954 31.423 1.00 20.16 385 PHE B CA 1
ATOM 5733 C C . PHE B 1 369 ? -29.904 -31.137 32.243 1.00 22.87 385 PHE B C 1
ATOM 5734 O O . PHE B 1 369 ? -29.413 -30.889 33.346 1.00 27.88 385 PHE B O 1
ATOM 5742 N N . ASN B 1 370 ? -29.980 -32.363 31.717 1.00 25.95 386 ASN B N 1
ATOM 5743 C CA . ASN B 1 370 ? -29.408 -33.565 32.421 1.00 30.64 386 ASN B CA 1
ATOM 5744 C C . ASN B 1 370 ? -27.948 -33.776 32.007 1.00 35.67 386 ASN B C 1
ATOM 5745 O O . ASN B 1 370 ? -27.443 -33.032 31.169 1.00 36.80 386 ASN B O 1
#

Nearest PDB structures (foldseek):
  6i1a-assembly1_B  TM=1.002E+00  e=1.968E-79  Aspergillus niger
  6la0-assembly2_B  TM=9.973E-01  e=2.703E-62  Aspergillus oryzae
  8z2w-assembly1_A  TM=8.280E-01  e=7.822E-24  Aspergillus oryzae
  2pf0-assembly1_A  TM=7.894E-01  e=4.277E-21  Candida albicans
  2pbo-assembly1_A  TM=7.938E-01  e=1.438E-20  Candida albicans

InterPro domains:
  IPR001547 Glycoside hydrolase, family 5 [PF00150] (91-330)
  IPR017853 Glycoside hydrolase superfamily [SSF51445] (30-385)
  IPR050386 Glycosyl Hydrolase 5 (Cellulase A) [PTHR31297] (10-385)

Foldseek 3Di:
DADQQLPFFFAAFEAPCQQAHACQFAVVLCVVQQPPFRALLNSLVRCPVCSVVSNVVSNVPVDDLVLLVLCVLLRGQEYEYEHELLCQDPDPVASHDHDPNVVSVLNNLVSNCVPPVHAYEYANQAFPQFQQCHNSNRGHHGNGCAPDVVRLVVLVSSLVRVLVCLVPSVCVSRYAYESYAQGFDQCPPVLCALHPRRHDPSRLVRLLVSVVVSLVVCCVPPQSHAYEYASHNDQVQVCLVVDQLPRSYEYAAEDEAQDNDPDELVCLLVSLLVCLVRRQHPSSHAYEPAEYWRHHNAAYDLVSLLVNVVSNQVSRVVSGRGYHYQHQHGDRAPDGHHDGGVRSTRHVSVCSVVVSSD/DADQQLPFFFAAAEAPCQQAHACQFAVVLCVVQQPPFHALLRSLVRCDVCSVVSNVVSNDPVDDLVLLVLCVLLRGQEYEYEHELLCQDPDPPASHDHDPNVVSVLNNLVSNCVPPVHAYEYANQAFPQFQQCHNSNRHHHGNGCAPDVVSLVSLVSSLVRVLVCLVVSVCVSRYAYESYHQGFDQVPPVLCQLHPRRHDPSRLVRVLVSVVVSQVVCVVPPQSHAYEYASHNDAVQVCLVVDQLPRSYEYAHEDEAQDNDPDELVCQLVVLLVCLVPRQHPSSHFYEHAEYWRHHNAHYDLVSLLVNVVSNQVSCVVRGSGYHYQHQHGDRFPPGHHDGGVRSTRHVSVCSVVPSSD

B-factor: mean 18.76, std 8.06, range [9.76, 65.36]

Organism: Aspergillus niger (strain ATCC 1015 / CBS 113.46 / FGSC A1144 / LSHB Ac4 / NCTC 3858a / NRRL 328 / USDA 3528.7) (NCBI:txid380704)